Protein AF-A0A933X752-F1 (afdb_monomer)

Sequence (563 aa):
MILAALLALAQDATARSSDWITTGVDCELFAAGDLDGDGFDDVLTVNGARELCGAFTVRGWKASAWRKLLDAPEGVLGIAVLEADPRGPAAQVVVWTRSSMSVHAWKDGTLVATREFGAPDEHVFGAGAVQEGALVVATGPQSSARLAFGADELATSGRFSARRPQLHGDPPPYEGVDGTLWVPATALALDADGDGVDDALEVYTCERPHRHRALRLTLGAGRDDADHDGLDDVRERALRTDPHDRDTDDDGLLDGWEVDGLPRGFTLPDGKLDPRHQDVIVAISRYAELDESATRHELHEAQHLFDELATTNPDGKYGIRLHYLWLPEVPKERQGNWPEVGERELPPALRGVAHWMQVTPGGGGQSMQCGDQGGCGLHWAAFAHELGHQLGLSHTGDSAPAWCPLYPSLMNYAFNYSFGGRAAAIRFSDGRLRGVELREDALPESLAFPIGELRYLAAPPFRFTLQEADEHTTRIDWNHDGVFSETPVRADVNYGGSTSCGVRHDVELAATGPALGRIGETIVLARVDASRFSVRVQAYEGGERWSPAIALEPSGPVSEVVV

Mean predicted aligned error: 14.51 Å

Secondary structure (DSSP, 8-state):
--SSSSSSS-------EEEEEEE-TT--EEEEE-SSSSSSPEEEEE-TTSEEEEE-EETTTEEPPPEEEEEPPTT--EEEEE---TTSS-EEEEEE-SSEEEEEEEETTEEEEEEEEEPPTT-----EEEETTEEEEEEETTEEEEEEE-SS-EEEE---PPPPP---PPPPSS--GGG-----SEEEEE-SSSSSSPEEEEEEEE-SSSSEEEEEEEPPS-SS-SS-SSS-HHHHHHHT--TT-SSTTSSSS-HHHHHH--GGG---SS----TTS-EEEEEEEEBTTS-HHHHHHHHHHHHHHHHT---B-TTS-BS-EEEEEEPPPB-GGG---HHHHHHHHS-GGGTTTSEEEEEESSS-EEE-TTSSEEEEES-HHHHHHHHHHHTT--TTTTSSSTT-TT--STTSTTTTT-BTTBGGG-----STTTT---BTTSB-SEESS-HHHHGGGGSTTT--EEEEEETTEEEEESS-SS---SS-B---SSSS--SB--------SSS-PPEEEEETTEEEEEEE-TTSS-EEEEEEEETTEEPPPEEE--SS--S----

Solvent-accessible surface area (backbone atoms only — not comparable to full-atom values): 31371 Å² total; per-residue (Å²): 142,85,72,77,74,74,76,77,69,73,89,74,76,75,57,66,57,48,80,39,51,74,46,61,70,57,47,80,43,64,34,50,37,40,38,47,72,82,64,27,31,18,43,34,35,37,42,75,87,35,31,31,29,38,18,50,42,44,76,32,71,33,45,19,60,78,36,80,73,45,82,43,67,86,66,63,58,44,50,39,45,36,65,47,60,103,87,54,88,39,24,31,42,35,41,30,26,49,57,36,36,40,40,35,30,19,41,70,70,34,84,75,49,79,48,80,40,70,44,58,89,98,43,42,48,49,60,57,52,72,54,96,73,28,43,36,30,27,41,52,101,89,40,33,36,35,43,45,82,57,100,88,46,83,46,75,46,64,80,69,82,87,79,76,86,91,75,82,57,76,75,71,94,46,46,15,67,95,76,45,70,86,72,60,80,45,73,44,74,38,34,29,79,56,77,85,49,70,17,34,42,32,31,35,59,26,46,48,100,51,70,28,27,42,32,33,39,21,54,56,93,84,67,82,25,72,52,65,45,76,45,40,36,69,57,23,58,72,73,69,37,49,52,71,42,41,36,49,39,69,55,86,59,34,34,22,30,40,73,77,46,45,66,82,82,52,76,64,98,81,70,74,60,50,48,28,41,29,56,45,42,36,36,37,34,36,38,59,89,55,58,64,70,60,51,53,51,29,51,50,57,31,37,52,58,34,45,69,33,87,50,80,27,76,72,74,49,58,25,39,46,68,46,79,40,82,48,75,60,40,47,82,93,62,60,75,58,50,68,69,32,44,73,71,69,54,55,76,69,40,54,51,70,32,36,35,37,36,38,36,98,55,71,68,57,53,42,37,72,60,26,46,48,28,24,19,11,75,42,27,55,41,42,47,35,32,51,35,14,31,72,57,51,53,45,32,60,68,11,58,51,48,28,44,81,70,50,66,16,31,50,12,72,61,21,37,76,23,32,53,68,30,58,94,57,47,41,72,57,88,60,88,49,40,90,59,64,48,32,29,73,52,32,66,24,61,43,88,41,32,46,82,80,52,50,43,47,50,22,55,80,73,49,36,55,73,45,74,76,47,90,48,23,20,31,38,27,68,68,70,81,84,64,78,51,94,56,58,40,66,34,78,67,47,83,66,86,66,60,41,39,42,68,46,66,89,84,67,76,92,77,74,84,71,41,77,27,64,65,86,93,38,42,34,44,40,32,60,47,99,82,26,44,41,38,39,38,27,43,51,72,58,92,94,39,62,48,78,71,47,78,43,76,56,101,52,71,60,89,72,81,87,105

Structure (mmCIF, N/CA/C/O backbone):
data_AF-A0A933X752-F1
#
_entry.id   AF-A0A933X752-F1
#
loop_
_atom_site.group_PDB
_atom_site.id
_atom_site.type_symbol
_atom_site.label_atom_id
_atom_site.label_alt_id
_atom_site.label_comp_id
_atom_site.label_asym_id
_atom_site.label_entity_id
_atom_site.label_seq_id
_atom_site.pdbx_PDB_ins_code
_atom_site.Cartn_x
_atom_site.Cartn_y
_atom_site.Cartn_z
_atom_site.occupancy
_atom_site.B_iso_or_equiv
_atom_site.auth_seq_id
_atom_site.auth_comp_id
_atom_site.auth_asym_id
_atom_site.auth_atom_id
_atom_site.pdbx_PDB_model_num
ATOM 1 N N . MET A 1 1 ? -32.128 -15.202 -42.997 1.00 39.72 1 MET A N 1
ATOM 2 C CA . MET A 1 1 ? -30.744 -15.727 -43.074 1.00 39.72 1 MET A CA 1
ATOM 3 C C . MET A 1 1 ? -29.706 -14.610 -43.271 1.00 39.72 1 MET A C 1
ATOM 5 O O . MET A 1 1 ? -28.782 -14.786 -44.043 1.00 39.72 1 MET A O 1
ATOM 9 N N . ILE A 1 2 ? -29.829 -13.477 -42.565 1.00 29.50 2 ILE A N 1
ATOM 10 C CA . ILE A 1 2 ? -28.771 -12.451 -42.390 1.00 29.50 2 ILE A CA 1
ATOM 11 C C . ILE A 1 2 ? -28.949 -11.853 -40.976 1.00 29.50 2 ILE A C 1
ATOM 13 O O . ILE A 1 2 ? -29.014 -10.653 -40.775 1.00 29.50 2 ILE A O 1
ATOM 17 N N . LEU A 1 3 ? -29.195 -12.726 -39.994 1.00 27.09 3 LEU A N 1
ATOM 18 C CA . LEU A 1 3 ? -29.351 -12.346 -38.579 1.00 27.09 3 LEU A CA 1
ATOM 19 C C . LEU A 1 3 ? -28.594 -13.305 -37.643 1.00 27.09 3 LEU A C 1
ATOM 21 O O . LEU A 1 3 ? -28.495 -13.053 -36.457 1.00 27.09 3 LEU A O 1
ATOM 25 N N . ALA A 1 4 ? -28.021 -14.385 -38.189 1.00 26.05 4 ALA A N 1
ATOM 26 C CA . ALA A 1 4 ? -27.198 -15.348 -37.454 1.00 26.05 4 ALA A CA 1
ATOM 27 C C . ALA A 1 4 ? -25.696 -15.234 -37.791 1.00 26.05 4 ALA A C 1
ATOM 29 O O . ALA A 1 4 ? -24.893 -15.942 -37.208 1.00 26.05 4 ALA A O 1
ATOM 30 N N . ALA A 1 5 ? -25.313 -14.345 -38.720 1.00 25.33 5 ALA A N 1
ATOM 31 C CA . ALA A 1 5 ? -23.913 -14.090 -39.097 1.00 25.33 5 ALA A CA 1
ATOM 32 C C . ALA A 1 5 ? -23.373 -12.744 -38.569 1.00 25.33 5 ALA A C 1
ATOM 34 O O . ALA A 1 5 ? -22.196 -12.456 -38.725 1.00 25.33 5 ALA A O 1
ATOM 35 N N . LEU A 1 6 ? -24.227 -11.936 -37.928 1.00 25.91 6 LEU A N 1
ATOM 36 C CA . LEU A 1 6 ? -23.835 -10.749 -37.150 1.00 25.91 6 LEU A CA 1
ATOM 37 C C . LEU A 1 6 ? -23.674 -11.065 -35.652 1.00 25.91 6 LEU A C 1
ATOM 39 O O . LEU A 1 6 ? -23.337 -10.189 -34.875 1.00 25.91 6 LEU A O 1
ATOM 43 N N . LEU A 1 7 ? -23.893 -12.325 -35.266 1.00 27.98 7 LEU A N 1
ATOM 44 C CA . LEU A 1 7 ? -23.723 -12.853 -33.909 1.00 27.98 7 LEU A CA 1
ATOM 45 C C . LEU A 1 7 ? -22.351 -13.534 -33.715 1.00 27.98 7 LEU A C 1
ATOM 47 O O . LEU A 1 7 ? -22.194 -14.350 -32.816 1.00 27.98 7 LEU A O 1
ATOM 51 N N . ALA A 1 8 ? -21.374 -13.237 -34.581 1.00 26.09 8 ALA A N 1
ATOM 52 C CA . ALA A 1 8 ? -20.046 -13.858 -34.559 1.00 26.09 8 ALA A CA 1
ATOM 53 C C . ALA A 1 8 ? -18.889 -12.891 -34.890 1.00 26.09 8 ALA A C 1
ATOM 55 O O . ALA A 1 8 ? -17.813 -13.342 -35.267 1.00 26.09 8 ALA A O 1
ATOM 56 N N . LEU A 1 9 ? -19.089 -11.572 -34.786 1.00 26.52 9 LEU A N 1
ATOM 57 C CA . LEU A 1 9 ? -18.021 -10.583 -34.971 1.00 26.52 9 LEU A CA 1
ATOM 58 C C . LEU A 1 9 ? -18.071 -9.570 -33.814 1.00 26.52 9 LEU A C 1
ATOM 60 O O . LEU A 1 9 ? -18.975 -8.739 -33.800 1.00 26.52 9 LEU A O 1
ATOM 64 N N . ALA A 1 10 ? -17.094 -9.714 -32.901 1.00 29.42 10 ALA A N 1
ATOM 65 C CA . ALA A 1 10 ? -16.797 -8.967 -31.663 1.00 29.42 10 ALA A CA 1
ATOM 66 C C . ALA A 1 10 ? -17.874 -9.093 -30.554 1.00 29.42 10 ALA A C 1
ATOM 68 O O . ALA A 1 10 ? -18.962 -8.562 -30.705 1.00 29.42 10 ALA A O 1
ATOM 69 N N . GLN A 1 11 ? -17.740 -9.766 -29.401 1.00 30.06 11 GLN A N 1
ATOM 70 C CA . GLN A 1 11 ? -16.561 -10.167 -28.620 1.00 30.06 11 GLN A CA 1
ATOM 71 C C . GLN A 1 11 ? -15.437 -9.130 -28.669 1.00 30.06 11 GLN A C 1
ATOM 73 O O . GLN A 1 11 ? -14.293 -9.465 -28.941 1.00 30.06 11 GLN A O 1
ATOM 78 N N . ASP A 1 12 ? -15.788 -7.860 -28.457 1.00 31.52 12 ASP A N 1
ATOM 79 C CA . ASP A 1 12 ? -14.806 -6.895 -27.970 1.00 31.52 12 ASP A CA 1
ATOM 80 C C . ASP A 1 12 ? -14.570 -7.239 -26.498 1.00 31.52 12 ASP A C 1
ATOM 82 O O . ASP A 1 12 ? -15.373 -6.908 -25.626 1.00 31.52 12 ASP A O 1
ATOM 86 N N . ALA A 1 13 ? -13.499 -7.994 -26.255 1.00 38.41 13 ALA A N 1
ATOM 87 C CA . ALA A 1 13 ? -12.838 -8.039 -24.966 1.00 38.41 13 ALA A CA 1
ATOM 88 C C . ALA A 1 13 ? -12.403 -6.603 -24.645 1.00 38.41 13 ALA A C 1
ATOM 90 O O . ALA A 1 13 ? -11.452 -6.082 -25.227 1.00 38.41 13 ALA A O 1
ATOM 91 N N . THR A 1 14 ? -13.167 -5.910 -23.804 1.00 40.19 14 THR A N 1
ATOM 92 C CA . THR A 1 14 ? -12.744 -4.626 -23.249 1.00 40.19 14 THR A CA 1
ATOM 93 C C . THR A 1 14 ? -11.531 -4.904 -22.375 1.00 40.19 14 THR A C 1
ATOM 95 O O . THR A 1 14 ? -11.666 -5.582 -21.358 1.00 40.19 14 THR A O 1
ATOM 98 N N . ALA A 1 15 ? -10.359 -4.438 -22.804 1.00 42.56 15 ALA A N 1
ATOM 99 C CA . ALA A 1 15 ? -9.116 -4.578 -22.061 1.00 42.56 15 ALA A CA 1
ATOM 100 C C . ALA A 1 15 ? -9.310 -4.079 -20.618 1.00 42.56 15 ALA A C 1
ATOM 102 O O . ALA A 1 15 ? -9.688 -2.925 -20.399 1.00 42.56 15 ALA A O 1
ATOM 103 N N . ARG A 1 16 ? -9.124 -4.970 -19.638 1.00 48.25 16 ARG A N 1
ATOM 104 C CA . ARG A 1 16 ? -9.256 -4.641 -18.215 1.00 48.25 16 ARG A CA 1
ATOM 105 C C . ARG A 1 16 ? -7.979 -3.970 -17.725 1.00 48.25 16 ARG A C 1
ATOM 107 O O . ARG A 1 16 ? -6.885 -4.250 -18.214 1.00 48.25 16 ARG A O 1
ATOM 114 N N . SER A 1 17 ? -8.142 -3.043 -16.788 1.00 46.16 17 SER A N 1
ATOM 115 C CA . SER A 1 17 ? -7.067 -2.177 -16.311 1.00 46.16 17 SER A CA 1
ATOM 116 C C . SER A 1 17 ? -6.912 -2.245 -14.797 1.00 46.16 17 SER A C 1
ATOM 118 O O . SER A 1 17 ? -7.918 -2.249 -14.089 1.00 46.16 17 SER A O 1
ATOM 120 N N . SER A 1 18 ? -5.673 -2.281 -14.306 1.00 50.56 18 SER A N 1
ATOM 121 C CA . SER A 1 18 ? -5.358 -2.274 -12.873 1.00 50.56 18 SER A CA 1
ATOM 122 C C . SER A 1 18 ? -4.665 -0.985 -12.463 1.00 50.56 18 SER A C 1
ATOM 124 O O . SER A 1 18 ? -3.914 -0.380 -13.236 1.00 50.56 18 SER A O 1
ATOM 126 N N . ASP A 1 19 ? -4.902 -0.567 -11.225 1.00 47.94 19 ASP A N 1
ATOM 127 C CA . ASP A 1 19 ? -4.154 0.535 -10.639 1.00 47.94 19 ASP A CA 1
ATOM 128 C C . ASP A 1 19 ? -2.772 0.022 -10.224 1.00 47.94 19 ASP A C 1
ATOM 130 O O . ASP A 1 19 ? -2.638 -0.966 -9.510 1.00 47.94 19 ASP A O 1
ATOM 134 N N . TRP A 1 20 ? -1.733 0.679 -10.722 1.00 43.31 20 TRP A N 1
ATOM 135 C CA . TRP A 1 20 ? -0.353 0.206 -10.662 1.00 43.31 20 TRP A CA 1
ATOM 136 C C . TRP A 1 20 ? 0.437 0.772 -9.492 1.00 43.31 20 TRP A C 1
ATOM 138 O O . TRP A 1 20 ? 1.201 0.057 -8.848 1.00 43.31 20 TRP A O 1
ATOM 148 N N . ILE A 1 21 ? 0.314 2.082 -9.266 1.00 51.56 21 ILE A N 1
ATOM 149 C CA . ILE A 1 21 ? 1.054 2.831 -8.246 1.00 51.56 21 ILE A CA 1
ATOM 150 C C . ILE A 1 21 ? 0.485 4.254 -8.135 1.00 51.56 21 ILE A C 1
ATOM 152 O O . ILE A 1 21 ? -0.117 4.775 -9.079 1.00 51.56 21 ILE A O 1
ATOM 156 N N . THR A 1 22 ? 0.710 4.924 -7.002 1.00 52.47 22 THR A N 1
ATOM 157 C CA . THR A 1 22 ? 0.414 6.356 -6.844 1.00 52.47 22 THR A CA 1
ATOM 158 C C . THR A 1 22 ? 1.689 7.192 -6.718 1.00 52.47 22 THR A C 1
ATOM 160 O O . THR A 1 22 ? 2.733 6.707 -6.278 1.00 52.47 22 THR A O 1
ATOM 163 N N . THR A 1 23 ? 1.641 8.458 -7.140 1.00 58.38 23 THR A N 1
ATOM 164 C CA . THR A 1 23 ? 2.764 9.406 -7.014 1.00 58.38 23 THR A CA 1
ATOM 165 C C . THR A 1 23 ? 2.303 10.751 -6.464 1.00 58.38 23 THR A C 1
ATOM 167 O O . THR A 1 23 ? 1.113 11.083 -6.465 1.00 58.38 23 THR A O 1
ATOM 170 N N . GLY A 1 24 ? 3.270 11.573 -6.048 1.00 56.69 24 GLY A N 1
ATOM 171 C CA . GLY A 1 24 ? 3.023 12.964 -5.679 1.00 56.69 24 GLY A CA 1
ATOM 172 C C . GLY A 1 24 ? 2.425 13.781 -6.830 1.00 56.69 24 GLY A C 1
ATOM 173 O O . GLY A 1 24 ? 2.658 13.508 -8.008 1.00 56.69 24 GLY A O 1
ATOM 174 N N . VAL A 1 25 ? 1.644 14.806 -6.482 1.00 65.38 25 VAL A N 1
ATOM 175 C CA . VAL A 1 25 ? 0.963 15.716 -7.433 1.00 65.38 25 VAL A CA 1
ATOM 176 C C . VAL A 1 25 ? 1.911 16.548 -8.291 1.00 65.38 25 VAL A C 1
ATOM 178 O O . VAL A 1 25 ? 1.499 17.117 -9.298 1.00 65.38 25 VAL A O 1
ATOM 181 N N . ASP A 1 26 ? 3.152 16.654 -7.844 1.00 71.88 26 ASP A N 1
ATOM 182 C CA . ASP A 1 26 ? 4.277 17.353 -8.448 1.00 71.88 26 ASP A CA 1
ATOM 183 C C . ASP A 1 26 ? 4.999 16.519 -9.517 1.00 71.88 26 ASP A C 1
ATOM 185 O O . ASP A 1 26 ? 5.883 17.034 -10.197 1.00 71.88 26 ASP A O 1
ATOM 189 N N . CYS A 1 27 ? 4.612 15.253 -9.690 1.00 73.81 27 CYS A N 1
ATOM 190 C CA . CYS A 1 27 ? 5.091 14.391 -10.762 1.00 73.81 27 CYS A CA 1
ATOM 191 C C . CYS A 1 27 ? 4.229 14.608 -12.019 1.00 73.81 27 CYS A C 1
ATOM 193 O O . CYS A 1 27 ? 3.027 14.314 -12.041 1.00 73.81 27 CYS A O 1
ATOM 195 N N . GLU A 1 28 ? 4.837 15.166 -13.068 1.00 73.88 28 GLU A N 1
ATOM 196 C CA . GLU A 1 28 ? 4.152 15.515 -14.329 1.00 73.88 28 GLU A CA 1
ATOM 197 C C . GLU A 1 28 ? 4.782 14.869 -15.569 1.00 73.88 28 GLU A C 1
ATOM 199 O O . GLU A 1 28 ? 4.158 14.822 -16.629 1.00 73.88 28 GLU A O 1
ATOM 204 N N . LEU A 1 29 ? 6.011 14.367 -15.448 1.00 82.38 29 LEU A N 1
ATOM 205 C CA . LEU A 1 29 ? 6.757 13.745 -16.537 1.00 82.38 29 LEU A CA 1
ATOM 206 C C . LEU A 1 29 ? 6.873 12.250 -16.267 1.00 82.38 29 LEU A C 1
ATOM 208 O O . LEU A 1 29 ? 7.272 11.873 -15.170 1.00 82.38 29 LEU A O 1
ATOM 212 N N . PHE A 1 30 ? 6.553 11.419 -17.257 1.00 80.38 30 PHE A N 1
ATOM 213 C CA . PHE A 1 30 ? 6.594 9.962 -17.140 1.00 80.38 30 PHE A CA 1
ATOM 214 C C . PHE A 1 30 ? 7.257 9.341 -18.370 1.00 80.38 30 PHE A C 1
ATOM 216 O O . PHE A 1 30 ? 7.098 9.847 -19.483 1.00 80.38 30 PHE A O 1
ATOM 223 N N . ALA A 1 31 ? 8.002 8.262 -18.160 1.00 81.44 31 ALA A N 1
ATOM 224 C CA . ALA A 1 31 ? 8.546 7.396 -19.201 1.00 81.44 31 ALA A CA 1
ATOM 225 C C . ALA A 1 31 ? 8.549 5.950 -18.698 1.00 81.44 31 ALA A C 1
ATOM 227 O O . ALA A 1 31 ? 8.492 5.737 -17.488 1.00 81.44 31 ALA A O 1
ATOM 228 N N . ALA A 1 32 ? 8.640 4.995 -19.619 1.00 79.88 32 ALA A N 1
ATOM 229 C CA . ALA A 1 32 ? 8.835 3.593 -19.286 1.00 79.88 32 ALA A CA 1
ATOM 230 C C . ALA A 1 32 ? 9.916 2.952 -20.167 1.00 79.88 32 ALA A C 1
ATOM 232 O O . ALA A 1 32 ? 10.193 3.480 -21.250 1.00 79.88 32 ALA A O 1
ATOM 233 N N . GLY A 1 33 ? 10.561 1.905 -19.654 1.00 76.50 33 GLY A N 1
ATOM 234 C CA . GLY A 1 33 ? 11.572 1.098 -20.347 1.00 76.50 33 GLY A CA 1
ATOM 235 C C . GLY A 1 33 ? 12.295 0.135 -19.397 1.00 76.50 33 GLY A C 1
ATOM 236 O O . GLY A 1 33 ? 12.412 0.450 -18.215 1.00 76.50 33 GLY A O 1
ATOM 237 N N . ASP A 1 34 ? 12.816 -0.986 -19.890 1.00 77.50 34 ASP A N 1
ATOM 238 C CA . ASP A 1 34 ? 13.487 -2.021 -19.078 1.00 77.50 34 ASP A CA 1
ATOM 239 C C . ASP A 1 34 ? 14.883 -1.578 -18.564 1.00 77.50 34 ASP A C 1
ATOM 241 O O . ASP A 1 34 ? 15.894 -1.658 -19.273 1.00 77.50 34 ASP A O 1
ATOM 245 N N . LEU A 1 35 ? 14.981 -1.060 -17.329 1.00 81.19 35 LEU A N 1
ATOM 246 C CA . LEU A 1 35 ? 16.252 -0.590 -16.751 1.00 81.19 35 LEU A CA 1
ATOM 247 C C . LEU A 1 35 ? 17.061 -1.714 -16.097 1.00 81.19 35 LEU A C 1
ATOM 249 O O . LEU A 1 35 ? 18.282 -1.554 -15.914 1.00 81.19 35 LEU A O 1
ATOM 253 N N . ASP A 1 36 ? 16.412 -2.798 -15.678 1.00 75.38 36 ASP A N 1
ATOM 254 C CA . ASP A 1 36 ? 17.052 -3.909 -14.978 1.00 75.38 36 ASP A CA 1
ATOM 255 C C . ASP A 1 36 ? 17.281 -5.174 -15.810 1.00 75.38 36 ASP A C 1
ATOM 257 O O . ASP A 1 36 ? 17.986 -6.080 -15.356 1.00 75.38 36 ASP A O 1
ATOM 261 N N . GLY A 1 37 ? 16.895 -5.141 -17.081 1.00 71.56 37 GLY A N 1
ATOM 262 C CA . GLY A 1 37 ? 17.143 -6.188 -18.060 1.00 71.56 37 GLY A CA 1
ATOM 263 C C . GLY A 1 37 ? 16.314 -7.442 -17.808 1.00 71.56 37 GLY A C 1
ATOM 264 O O . GLY A 1 37 ? 16.726 -8.522 -18.252 1.00 71.56 37 GLY A O 1
ATOM 265 N N . ASP A 1 38 ? 15.226 -7.344 -17.041 1.00 66.31 38 ASP A N 1
ATOM 266 C CA . ASP A 1 38 ? 14.370 -8.480 -16.715 1.00 66.31 38 ASP A CA 1
ATOM 267 C C . ASP A 1 38 ? 13.301 -8.765 -17.783 1.00 66.31 38 ASP A C 1
ATOM 269 O O . ASP A 1 38 ? 12.630 -9.801 -17.706 1.00 66.31 38 ASP A O 1
ATOM 273 N N . GLY A 1 39 ? 13.264 -7.938 -18.835 1.00 68.00 39 GLY A N 1
ATOM 274 C CA . GLY A 1 39 ? 12.373 -8.053 -19.981 1.00 68.00 39 GLY A CA 1
ATOM 275 C C . GLY A 1 39 ? 11.047 -7.320 -19.812 1.00 68.00 39 GLY A C 1
ATOM 276 O O . GLY A 1 39 ? 10.172 -7.530 -20.647 1.00 68.00 39 GLY A O 1
ATOM 277 N N . PHE A 1 40 ? 10.896 -6.507 -18.763 1.00 70.56 40 PHE A N 1
ATOM 278 C CA . PHE A 1 40 ? 9.680 -5.759 -18.469 1.00 70.56 40 PHE A CA 1
ATOM 279 C C . PHE A 1 40 ? 9.989 -4.273 -18.290 1.00 70.56 40 PHE A C 1
ATOM 281 O O . PHE A 1 40 ? 10.977 -3.888 -17.668 1.00 70.56 40 PHE A O 1
ATOM 288 N N . ASP A 1 41 ? 9.127 -3.412 -18.825 1.00 70.94 41 ASP A N 1
ATOM 289 C CA . ASP A 1 41 ? 9.346 -1.971 -18.738 1.00 70.94 41 ASP A CA 1
ATOM 290 C C . ASP A 1 41 ? 9.211 -1.457 -17.295 1.00 70.94 41 ASP A C 1
ATOM 292 O O . ASP A 1 41 ? 8.207 -1.704 -16.633 1.00 70.94 41 ASP A O 1
ATOM 296 N N . ASP A 1 42 ? 10.178 -0.672 -16.813 1.00 75.88 42 ASP A N 1
ATOM 297 C CA . ASP A 1 42 ? 10.120 0.041 -15.531 1.00 75.88 42 ASP A CA 1
ATOM 298 C C . ASP A 1 42 ? 9.497 1.429 -15.692 1.00 75.88 42 ASP A C 1
ATOM 300 O O . ASP A 1 42 ? 9.634 2.049 -16.744 1.00 75.88 42 ASP A O 1
ATOM 304 N N . VAL A 1 43 ? 8.884 1.994 -14.644 1.00 77.12 43 VAL A N 1
ATOM 305 C CA . VAL A 1 43 ? 8.266 3.332 -14.715 1.00 77.12 43 VAL A CA 1
ATOM 306 C C . VAL A 1 43 ? 9.172 4.397 -14.106 1.00 77.12 43 VAL A C 1
ATOM 308 O O . VAL A 1 43 ? 9.660 4.269 -12.984 1.00 77.12 43 VAL A O 1
ATOM 311 N N . LEU A 1 44 ? 9.353 5.511 -14.814 1.00 83.94 44 LEU A N 1
ATOM 312 C CA . LEU A 1 44 ? 10.151 6.650 -14.373 1.00 83.94 44 LEU A CA 1
ATOM 313 C C . LEU A 1 44 ? 9.316 7.918 -14.275 1.00 83.94 44 LEU A C 1
ATOM 315 O O . LEU A 1 44 ? 8.419 8.159 -15.082 1.00 83.94 44 LEU A O 1
ATOM 319 N N . THR A 1 45 ? 9.676 8.781 -13.328 1.00 85.25 45 THR A N 1
ATOM 320 C CA . THR A 1 45 ? 9.115 10.128 -13.208 1.00 85.25 45 THR A CA 1
ATOM 321 C C . THR A 1 45 ? 10.141 11.146 -12.716 1.00 85.25 45 THR A C 1
ATOM 323 O O . THR A 1 45 ? 11.221 10.785 -12.251 1.00 85.25 45 THR A O 1
ATOM 326 N N . VAL A 1 46 ? 9.812 12.434 -12.814 1.00 81.38 46 VAL A N 1
ATOM 327 C CA . VAL A 1 46 ? 10.560 13.518 -12.163 1.00 81.38 46 VAL A CA 1
ATOM 328 C C . VAL A 1 46 ? 9.642 14.228 -11.177 1.00 81.38 46 VAL A C 1
ATOM 330 O O . VAL A 1 46 ? 8.591 14.732 -11.575 1.00 81.38 46 VAL A O 1
ATOM 333 N N . ASN A 1 47 ? 10.049 14.281 -9.907 1.00 77.75 47 ASN A N 1
ATOM 334 C CA . ASN A 1 47 ? 9.288 14.938 -8.841 1.00 77.75 47 ASN A CA 1
ATOM 335 C C . ASN A 1 47 ? 9.626 16.441 -8.711 1.00 77.75 47 ASN A C 1
ATOM 337 O O . ASN A 1 47 ? 10.584 16.958 -9.297 1.00 77.75 47 ASN A O 1
ATOM 341 N N . GLY A 1 48 ? 8.873 17.156 -7.876 1.00 77.31 48 GLY A N 1
ATOM 342 C CA . GLY A 1 48 ? 9.055 18.582 -7.593 1.00 77.31 48 G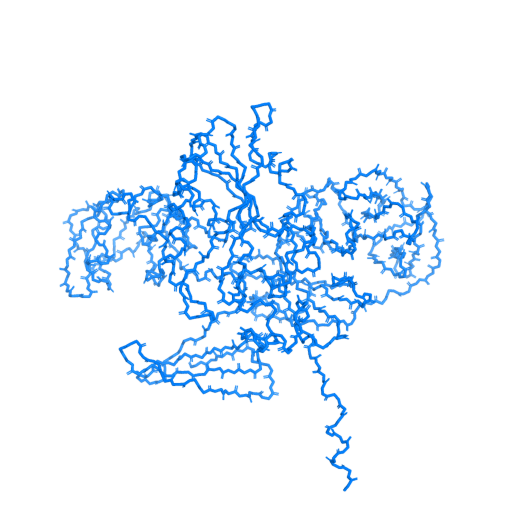LY A CA 1
ATOM 343 C C . GLY A 1 48 ? 10.323 18.912 -6.801 1.00 77.31 48 GLY A C 1
ATOM 344 O O . GLY A 1 48 ? 10.762 20.064 -6.801 1.00 77.31 48 GLY A O 1
ATOM 345 N N . ALA A 1 49 ? 10.962 17.915 -6.180 1.00 78.50 49 ALA A N 1
ATOM 346 C CA . ALA A 1 49 ? 12.287 18.051 -5.573 1.00 78.50 49 ALA A CA 1
ATOM 347 C C . ALA A 1 49 ? 13.427 18.050 -6.612 1.00 78.50 49 ALA A C 1
ATOM 349 O O . ALA A 1 49 ? 14.579 18.309 -6.253 1.00 78.50 49 ALA A O 1
ATOM 350 N N . ARG A 1 50 ? 13.099 17.871 -7.902 1.00 86.19 50 ARG A N 1
ATOM 351 C CA . ARG A 1 50 ? 14.036 17.709 -9.024 1.00 86.19 50 ARG A CA 1
ATOM 352 C C . ARG A 1 50 ? 14.845 16.429 -8.882 1.00 86.19 50 ARG A C 1
ATOM 354 O O . ARG A 1 50 ? 16.066 16.431 -8.998 1.00 86.19 50 ARG A O 1
ATOM 361 N N . GLU A 1 51 ? 14.153 15.334 -8.631 1.00 88.56 51 GLU A N 1
ATOM 362 C CA . GLU A 1 51 ? 14.739 14.005 -8.566 1.00 88.56 51 GLU A CA 1
ATOM 363 C C . GLU A 1 51 ? 14.140 13.165 -9.687 1.00 88.56 51 GLU A C 1
ATOM 365 O O . GLU A 1 51 ? 12.923 13.140 -9.868 1.00 88.56 51 GLU A O 1
ATOM 370 N N . LEU A 1 52 ? 15.004 12.503 -10.457 1.00 90.25 52 LEU A N 1
ATOM 371 C CA . LEU A 1 52 ? 14.604 11.418 -11.338 1.00 90.25 52 LEU A CA 1
ATOM 372 C C . LEU A 1 52 ? 14.346 10.203 -10.452 1.00 90.25 52 LEU A C 1
ATOM 374 O O . LEU A 1 52 ? 15.270 9.699 -9.808 1.00 90.25 52 LEU A O 1
ATOM 378 N N . CYS A 1 53 ? 13.105 9.743 -10.434 1.00 83.06 53 CYS A N 1
ATOM 379 C CA . CYS A 1 53 ? 12.661 8.601 -9.655 1.00 83.06 53 CYS A CA 1
ATOM 380 C C . CYS A 1 53 ? 12.284 7.444 -10.580 1.00 83.06 53 CYS A C 1
ATOM 382 O O . CYS A 1 53 ? 11.807 7.665 -11.692 1.00 83.06 53 CYS A O 1
ATOM 384 N N . GLY A 1 54 ? 12.487 6.219 -10.105 1.00 78.94 54 GLY A N 1
ATOM 385 C CA . GLY A 1 54 ? 12.084 4.996 -10.790 1.00 78.94 54 GLY A CA 1
ATOM 386 C C . GLY A 1 54 ? 11.312 4.081 -9.852 1.00 78.94 54 GLY A C 1
ATOM 387 O O . GLY A 1 54 ? 11.629 4.013 -8.662 1.00 78.94 54 GLY A O 1
ATOM 388 N N . ALA A 1 55 ? 10.319 3.396 -10.395 1.00 72.69 55 ALA A N 1
ATOM 389 C CA . ALA A 1 55 ? 9.589 2.311 -9.768 1.00 72.69 55 ALA A CA 1
ATOM 390 C C . ALA A 1 55 ? 9.773 1.083 -10.668 1.00 72.69 55 ALA A C 1
ATOM 392 O O . ALA A 1 55 ? 9.327 1.092 -11.816 1.00 72.69 55 ALA A O 1
ATOM 393 N N . PHE A 1 56 ? 10.501 0.083 -10.168 1.00 71.56 56 PHE A N 1
ATOM 394 C CA . PHE A 1 56 ? 10.857 -1.094 -10.959 1.00 71.56 56 PHE A CA 1
ATOM 395 C C . PHE A 1 56 ? 9.642 -1.998 -11.045 1.00 71.56 56 PHE A C 1
ATOM 397 O O . PHE A 1 56 ? 9.045 -2.288 -10.002 1.00 71.56 56 PHE A O 1
ATOM 404 N N . THR A 1 57 ? 9.239 -2.409 -12.242 1.00 65.00 57 THR A N 1
ATOM 405 C CA . THR A 1 57 ? 8.090 -3.309 -12.345 1.00 65.00 57 THR A CA 1
ATOM 406 C C . THR A 1 57 ? 8.463 -4.679 -11.821 1.00 65.00 57 THR A C 1
ATOM 408 O O . THR A 1 57 ? 9.627 -5.017 -11.659 1.00 65.00 57 THR A O 1
ATOM 411 N N . VAL A 1 58 ? 7.467 -5.462 -11.445 1.00 59.59 58 VAL A N 1
ATOM 412 C CA . VAL A 1 58 ? 7.616 -6.851 -11.041 1.00 59.59 58 VAL A CA 1
ATOM 413 C C . VAL A 1 58 ? 6.890 -7.670 -12.088 1.00 59.59 58 VAL A C 1
ATOM 415 O O . VAL A 1 58 ? 5.666 -7.795 -12.034 1.00 59.59 58 VAL A O 1
ATOM 418 N N . ARG A 1 59 ? 7.648 -8.177 -13.067 1.00 54.62 59 ARG A N 1
ATOM 419 C CA . ARG A 1 59 ? 7.118 -8.895 -14.236 1.00 54.62 59 ARG A CA 1
ATOM 420 C C . ARG A 1 59 ? 6.016 -8.156 -15.004 1.00 54.62 59 ARG A C 1
ATOM 422 O O . ARG A 1 59 ? 5.204 -8.826 -15.625 1.00 54.62 59 ARG A O 1
ATOM 429 N N . GLY A 1 60 ? 5.950 -6.825 -14.919 1.00 51.41 60 GLY A N 1
ATOM 430 C CA . GLY A 1 60 ? 4.904 -6.089 -15.627 1.00 51.41 60 GLY A CA 1
ATOM 431 C C . GLY A 1 60 ? 3.563 -5.913 -14.949 1.00 51.41 60 GLY A C 1
ATOM 432 O O . GLY A 1 60 ? 2.586 -5.662 -15.639 1.00 51.41 60 GLY A O 1
ATOM 433 N N . TRP A 1 61 ? 3.464 -6.100 -13.634 1.00 51.97 61 TRP A N 1
ATOM 434 C CA . TRP A 1 61 ? 2.140 -6.133 -12.986 1.00 51.97 61 TRP A CA 1
ATOM 435 C C . TRP A 1 61 ? 1.999 -5.202 -11.795 1.00 51.97 61 TRP A C 1
ATOM 437 O O . TRP A 1 61 ? 0.925 -4.653 -11.559 1.00 51.97 61 TRP A O 1
ATOM 447 N N . LYS A 1 62 ? 3.097 -4.993 -11.067 1.00 48.81 62 LYS A N 1
ATOM 448 C CA . LYS A 1 62 ? 3.167 -4.148 -9.876 1.00 48.81 62 LYS A CA 1
ATOM 449 C C . LYS A 1 62 ? 4.488 -3.405 -9.879 1.00 48.81 62 LYS A C 1
ATOM 451 O O . LYS A 1 62 ? 5.520 -4.006 -10.164 1.00 48.81 62 LYS A O 1
ATOM 456 N N . ALA A 1 63 ? 4.477 -2.114 -9.576 1.00 54.00 63 ALA A N 1
ATOM 457 C CA . ALA A 1 63 ? 5.710 -1.349 -9.457 1.00 54.00 63 ALA A CA 1
ATOM 458 C C . ALA A 1 63 ? 6.208 -1.370 -8.003 1.00 54.00 63 ALA A C 1
ATOM 460 O O . ALA A 1 63 ? 5.422 -1.262 -7.061 1.00 54.00 63 ALA A O 1
ATOM 461 N N . SER A 1 64 ? 7.521 -1.506 -7.808 1.00 57.16 64 SER A N 1
ATOM 462 C CA . SER A 1 64 ? 8.154 -1.327 -6.501 1.00 57.16 64 SER A CA 1
ATOM 463 C C . SER A 1 64 ? 7.908 0.087 -5.975 1.00 57.16 64 SER A C 1
ATOM 465 O O . SER A 1 64 ? 7.574 0.997 -6.736 1.00 57.16 64 SER A O 1
ATOM 467 N N . ALA A 1 65 ? 8.183 0.325 -4.692 1.00 57.03 65 ALA A N 1
ATOM 468 C CA . ALA A 1 65 ? 8.187 1.691 -4.180 1.00 57.03 65 ALA A CA 1
ATOM 469 C C . ALA A 1 65 ? 9.101 2.607 -5.023 1.00 57.03 65 ALA A C 1
ATOM 471 O O . ALA A 1 65 ? 10.159 2.188 -5.512 1.00 57.03 65 ALA A O 1
ATOM 472 N N . TRP A 1 66 ? 8.688 3.870 -5.181 1.00 65.62 66 TRP A N 1
ATOM 473 C CA . TRP A 1 66 ? 9.486 4.878 -5.873 1.00 65.62 66 TRP A CA 1
ATOM 474 C C . TRP A 1 66 ? 10.820 5.076 -5.169 1.00 65.62 66 TRP A C 1
ATOM 476 O O . TRP A 1 66 ? 10.868 5.395 -3.979 1.00 65.62 66 TRP A O 1
ATOM 486 N N . ARG A 1 67 ? 11.908 4.987 -5.931 1.00 71.56 67 ARG A N 1
ATOM 487 C CA . ARG A 1 67 ? 13.245 5.325 -5.451 1.00 71.56 67 ARG A CA 1
ATOM 488 C C . ARG A 1 67 ? 13.834 6.470 -6.250 1.00 71.56 67 ARG A C 1
ATOM 490 O O . ARG A 1 67 ? 13.672 6.547 -7.468 1.00 71.56 67 ARG A O 1
ATOM 497 N N . LYS A 1 68 ? 14.592 7.324 -5.570 1.00 81.69 68 LYS A N 1
ATOM 498 C CA . LYS A 1 68 ? 15.456 8.293 -6.238 1.00 81.69 68 LYS A CA 1
ATOM 499 C C . LYS A 1 68 ? 16.546 7.549 -7.006 1.00 81.69 68 LYS A C 1
ATOM 501 O O . LYS A 1 68 ? 17.314 6.793 -6.418 1.00 81.69 68 LYS A O 1
ATOM 506 N N . LEU A 1 69 ? 16.636 7.809 -8.304 1.00 85.88 69 LEU A N 1
ATOM 507 C CA . LEU A 1 69 ? 17.716 7.337 -9.163 1.00 85.88 69 LEU A CA 1
ATOM 508 C C . LEU A 1 69 ? 18.832 8.379 -9.234 1.00 85.88 69 LEU A C 1
ATOM 510 O O . LEU A 1 69 ? 19.993 8.060 -8.989 1.00 85.88 69 LEU A O 1
ATOM 514 N N . LEU A 1 70 ? 18.482 9.624 -9.578 1.00 90.88 70 LEU A N 1
ATOM 515 C CA . LEU A 1 70 ? 19.424 10.721 -9.824 1.00 90.88 70 LEU A CA 1
ATOM 516 C C . LEU A 1 70 ? 18.805 12.080 -9.484 1.00 90.88 70 LEU A C 1
ATOM 518 O O . LEU A 1 70 ? 17.588 12.216 -9.385 1.00 90.88 70 LEU A O 1
ATOM 522 N N . ASP A 1 71 ? 19.642 13.106 -9.345 1.00 92.81 71 ASP A N 1
ATOM 523 C CA . ASP A 1 71 ? 19.169 14.490 -9.389 1.00 92.81 71 ASP A CA 1
ATOM 524 C C . ASP A 1 71 ? 18.835 14.872 -10.839 1.00 92.81 71 ASP A C 1
ATOM 526 O O . ASP A 1 71 ? 19.599 14.591 -11.764 1.00 92.81 71 ASP A O 1
ATOM 530 N N . ALA A 1 72 ? 17.700 15.534 -11.032 1.00 89.94 72 ALA A N 1
ATOM 531 C CA . ALA A 1 72 ? 17.261 16.062 -12.312 1.00 89.94 72 ALA A CA 1
ATOM 532 C C . ALA A 1 72 ? 17.646 17.551 -12.449 1.00 89.94 72 ALA A C 1
ATOM 534 O O . ALA A 1 72 ? 17.635 18.302 -11.465 1.00 89.94 72 ALA A O 1
ATOM 535 N N . PRO A 1 73 ? 17.984 18.022 -13.663 1.00 89.69 73 PRO A N 1
ATOM 536 C CA . PRO A 1 73 ? 18.317 19.424 -13.884 1.00 89.69 73 PRO A CA 1
ATOM 537 C C . PRO A 1 73 ? 17.094 20.334 -13.696 1.00 89.69 73 PRO A C 1
ATOM 539 O O . PRO A 1 73 ? 15.947 19.920 -13.814 1.00 89.69 73 PRO A O 1
ATOM 542 N N . GLU A 1 74 ? 17.321 21.619 -13.426 1.00 88.81 74 GLU A N 1
ATOM 543 C CA . GLU A 1 74 ? 16.223 22.585 -13.353 1.00 88.81 74 GLU A CA 1
ATOM 544 C C . GLU A 1 74 ? 15.599 22.819 -14.738 1.00 88.81 74 GLU A C 1
ATOM 546 O O . GLU A 1 74 ? 16.304 22.975 -15.736 1.00 88.81 74 GLU A O 1
ATOM 551 N N . GLY A 1 75 ? 14.266 22.872 -14.798 1.00 87.88 75 GLY A N 1
ATOM 552 C CA . GLY A 1 75 ? 13.544 23.128 -16.045 1.00 87.88 75 GLY A CA 1
ATOM 553 C C . GLY A 1 75 ? 13.516 21.936 -17.004 1.00 87.88 75 GLY A C 1
ATOM 554 O O . GLY A 1 75 ? 13.556 22.146 -18.222 1.00 87.88 75 GLY A O 1
ATOM 555 N N . VAL A 1 76 ? 13.460 20.706 -16.471 1.00 89.31 76 VAL A N 1
ATOM 556 C CA . VAL A 1 76 ? 13.194 19.496 -17.266 1.00 89.31 76 VAL A CA 1
ATOM 557 C C . VAL A 1 76 ? 11.930 19.697 -18.098 1.00 89.31 76 VAL A C 1
ATOM 559 O O . VAL A 1 76 ? 10.900 20.142 -17.596 1.00 89.31 76 VAL A O 1
ATOM 562 N N . LEU A 1 77 ? 12.027 19.383 -19.386 1.00 87.62 77 LEU A N 1
ATOM 563 C CA . LEU A 1 77 ? 10.918 19.431 -20.336 1.00 87.62 77 LEU A CA 1
ATOM 564 C C . LEU A 1 77 ? 10.379 18.050 -20.692 1.00 87.62 77 LEU A C 1
ATOM 566 O O . LEU A 1 77 ? 9.248 17.951 -21.162 1.00 87.62 77 LEU A O 1
ATOM 570 N N . GLY A 1 78 ? 11.187 17.008 -20.520 1.00 87.06 78 GLY A N 1
ATOM 571 C CA . GLY A 1 78 ? 10.757 15.641 -20.741 1.00 87.06 78 GLY A CA 1
ATOM 572 C C . GLY A 1 78 ? 11.804 14.616 -20.339 1.00 87.06 78 GLY A C 1
ATOM 573 O O . GLY A 1 78 ? 12.972 14.939 -20.092 1.00 87.06 78 GLY A O 1
ATOM 574 N N . ILE A 1 79 ? 11.321 13.381 -20.266 1.00 90.81 79 ILE A N 1
ATOM 575 C CA . ILE A 1 79 ? 12.092 12.174 -20.011 1.00 90.81 79 ILE A CA 1
ATOM 576 C C . ILE A 1 79 ? 11.704 11.104 -21.033 1.00 90.81 79 ILE A C 1
ATOM 578 O O . ILE A 1 79 ? 10.601 11.133 -21.579 1.00 90.81 79 ILE A O 1
ATOM 582 N N . ALA A 1 80 ? 12.626 10.198 -21.331 1.00 87.69 80 ALA A N 1
ATOM 583 C CA . ALA A 1 80 ? 12.417 9.078 -22.241 1.00 87.69 80 ALA A CA 1
ATOM 584 C C . ALA A 1 80 ? 13.358 7.930 -21.879 1.00 87.69 80 ALA A C 1
ATOM 586 O O . ALA A 1 80 ? 14.461 8.184 -21.397 1.00 87.69 80 ALA A O 1
ATOM 587 N N . VAL A 1 81 ? 12.966 6.694 -22.176 1.00 85.50 81 VAL A N 1
ATOM 588 C CA . VAL A 1 81 ? 13.882 5.549 -22.172 1.00 85.50 81 VAL A CA 1
ATOM 589 C C . VAL A 1 81 ? 14.092 5.094 -23.609 1.00 85.50 81 VAL A C 1
ATOM 591 O O . VAL A 1 81 ? 13.160 5.054 -24.408 1.00 85.50 81 VAL A O 1
ATOM 594 N N . LEU A 1 82 ? 15.342 4.836 -23.970 1.00 82.69 82 LEU A N 1
ATOM 595 C CA . LEU A 1 82 ? 15.725 4.294 -25.264 1.00 82.69 82 LEU A CA 1
ATOM 596 C C . LEU A 1 82 ? 16.378 2.943 -25.038 1.00 82.69 82 LEU A C 1
ATOM 598 O O . LEU A 1 82 ? 17.471 2.858 -24.470 1.00 82.69 82 LEU A O 1
ATOM 602 N N . GLU A 1 83 ? 15.715 1.901 -25.510 1.00 71.25 83 GLU A N 1
ATOM 603 C CA . GLU A 1 83 ? 16.266 0.558 -25.496 1.00 71.25 83 GLU A CA 1
ATOM 604 C C . GLU A 1 83 ? 17.333 0.422 -26.581 1.00 71.25 83 GLU A C 1
ATOM 606 O O . GLU A 1 83 ? 17.170 0.865 -27.725 1.00 71.25 83 GLU A O 1
ATOM 611 N N . ALA A 1 84 ? 18.476 -0.153 -26.219 1.00 54.75 84 ALA A N 1
ATOM 612 C CA . ALA A 1 84 ? 19.471 -0.518 -27.212 1.00 54.75 84 ALA A CA 1
ATOM 613 C C . ALA A 1 84 ? 18.961 -1.736 -28.009 1.00 54.75 84 ALA A C 1
ATOM 615 O O . ALA A 1 84 ? 18.298 -2.592 -27.439 1.00 54.75 84 ALA A O 1
ATOM 616 N N . ASP A 1 85 ? 19.303 -1.828 -29.308 1.00 51.06 85 ASP A N 1
ATOM 617 C CA . ASP A 1 85 ? 19.180 -3.039 -30.158 1.00 51.06 85 ASP A CA 1
ATOM 618 C C . ASP A 1 85 ? 19.335 -4.321 -29.308 1.00 51.06 85 ASP A C 1
ATOM 620 O O . ASP A 1 85 ? 20.227 -4.313 -28.458 1.00 51.06 85 ASP A O 1
ATOM 624 N N . PRO A 1 86 ? 18.591 -5.426 -29.541 1.00 43.94 86 PRO A N 1
ATOM 625 C CA . PRO A 1 86 ? 18.677 -6.699 -28.790 1.00 43.94 86 PRO A CA 1
ATOM 626 C C . PRO A 1 86 ? 20.082 -7.348 -28.682 1.00 43.94 86 PRO A C 1
ATOM 628 O O . PRO A 1 86 ? 20.239 -8.476 -28.217 1.00 43.94 86 PRO A O 1
ATOM 631 N N . ARG A 1 87 ? 21.137 -6.661 -29.132 1.00 40.97 87 ARG A N 1
ATOM 632 C CA . ARG A 1 87 ? 22.561 -6.988 -28.990 1.00 40.97 87 ARG A CA 1
ATOM 633 C C . ARG A 1 87 ? 23.399 -5.904 -28.268 1.00 40.97 87 ARG A C 1
ATOM 635 O O . ARG A 1 87 ? 24.626 -6.024 -28.262 1.00 40.97 87 ARG A O 1
ATOM 642 N N . GLY A 1 88 ? 22.800 -4.851 -27.700 1.00 49.22 88 GLY A N 1
ATOM 643 C CA . GLY A 1 88 ? 23.457 -3.721 -27.013 1.00 49.22 88 GLY A CA 1
ATOM 644 C C . GLY A 1 88 ? 23.305 -3.740 -25.474 1.00 49.22 88 GLY A C 1
ATOM 645 O O . GLY A 1 88 ? 22.419 -4.418 -24.975 1.00 49.22 88 GLY A O 1
ATOM 646 N N . PRO A 1 89 ? 24.174 -3.056 -24.688 1.00 53.94 89 PRO A N 1
ATOM 647 C CA . PRO A 1 89 ? 24.435 -3.464 -23.300 1.00 53.94 89 PRO A CA 1
ATOM 648 C C . PRO A 1 89 ? 23.757 -2.647 -22.177 1.00 53.94 89 PRO A C 1
ATOM 650 O O . PRO A 1 89 ? 24.160 -2.831 -21.030 1.00 53.94 89 PRO A O 1
ATOM 653 N N . ALA A 1 90 ? 22.815 -1.738 -22.455 1.00 67.44 90 ALA A N 1
ATOM 654 C CA . ALA A 1 90 ? 22.172 -0.910 -21.421 1.00 67.44 90 ALA A CA 1
ATOM 655 C C . ALA A 1 90 ? 20.965 -0.119 -21.964 1.00 67.44 90 ALA A C 1
ATOM 657 O O . ALA A 1 90 ? 21.089 0.494 -23.031 1.00 67.44 90 ALA A O 1
ATOM 658 N N . ALA A 1 91 ? 19.863 -0.048 -21.209 1.00 82.75 91 ALA A N 1
ATOM 659 C CA . ALA A 1 91 ? 18.793 0.922 -21.445 1.00 82.75 91 ALA A CA 1
ATOM 660 C C . ALA A 1 91 ? 19.304 2.347 -21.199 1.00 82.75 91 ALA A C 1
ATOM 662 O O . ALA A 1 91 ? 20.158 2.583 -20.340 1.00 82.75 91 ALA A O 1
ATOM 663 N N . GLN A 1 92 ? 18.834 3.320 -21.977 1.00 87.50 92 GLN A N 1
ATOM 664 C CA . GLN A 1 92 ? 19.300 4.704 -21.890 1.00 87.50 92 GLN A CA 1
ATOM 665 C C . GLN A 1 92 ? 18.165 5.630 -21.475 1.00 87.50 92 GLN A C 1
ATOM 667 O O . GLN A 1 92 ? 17.287 5.945 -22.272 1.00 87.50 92 GLN A O 1
ATOM 672 N N . VAL A 1 93 ? 18.227 6.126 -20.243 1.00 90.94 93 VAL A N 1
ATOM 673 C CA . VAL A 1 93 ? 17.315 7.154 -19.744 1.00 90.94 93 VAL A CA 1
ATOM 674 C C . VAL A 1 93 ? 17.815 8.517 -20.199 1.00 90.94 93 VAL A C 1
ATOM 676 O O . VAL A 1 93 ? 18.923 8.937 -19.863 1.00 90.94 93 VAL A O 1
ATOM 679 N N . VAL A 1 94 ? 16.992 9.220 -20.963 1.00 91.31 94 VAL A N 1
ATOM 680 C CA . VAL A 1 94 ? 17.269 10.556 -21.480 1.00 91.31 94 VAL A CA 1
ATOM 681 C C . VAL A 1 94 ? 16.433 11.570 -20.714 1.00 91.31 94 VAL A C 1
ATOM 683 O O . VAL A 1 94 ? 15.213 11.444 -20.649 1.00 91.31 94 VAL A O 1
ATOM 686 N N . VAL A 1 95 ? 17.074 12.605 -20.176 1.00 92.50 95 VAL A N 1
ATOM 687 C CA . VAL A 1 95 ? 16.418 13.744 -19.519 1.00 92.50 95 VAL A CA 1
ATOM 688 C C . VAL A 1 95 ? 16.852 15.011 -20.243 1.00 92.50 95 VAL A C 1
ATOM 690 O O . VAL A 1 95 ? 18.039 15.200 -20.501 1.00 92.50 95 VAL A O 1
ATOM 693 N N . TRP A 1 96 ? 15.924 15.899 -20.607 1.00 92.06 96 TRP A N 1
ATOM 694 C CA . TRP A 1 96 ? 16.300 17.124 -21.321 1.00 92.06 96 TRP A CA 1
ATOM 695 C C . TRP A 1 96 ? 15.605 18.380 -20.814 1.00 92.06 96 TRP A C 1
ATOM 697 O O . TRP A 1 96 ? 14.470 18.369 -20.342 1.00 92.06 96 TRP A O 1
ATOM 707 N N . THR A 1 97 ? 16.320 19.492 -20.948 1.00 91.94 97 THR A N 1
ATOM 708 C CA . THR A 1 97 ? 15.860 20.862 -20.705 1.00 91.94 97 THR A CA 1
ATOM 709 C C . THR A 1 97 ? 15.785 21.606 -22.036 1.00 91.94 97 THR A C 1
ATOM 711 O O . THR A 1 97 ? 16.037 21.035 -23.092 1.00 91.94 97 THR A O 1
ATOM 714 N N . ARG A 1 98 ? 15.505 22.914 -22.022 1.00 88.50 98 ARG A N 1
ATOM 715 C CA . ARG A 1 98 ? 15.574 23.753 -23.236 1.00 88.50 98 ARG A CA 1
ATOM 716 C C . ARG A 1 98 ? 16.952 23.749 -23.909 1.00 88.50 98 ARG A C 1
ATOM 718 O O . ARG A 1 98 ? 17.024 23.907 -25.125 1.00 88.50 98 ARG A O 1
ATOM 725 N N . SER A 1 99 ? 18.028 23.620 -23.136 1.00 87.88 99 SER A N 1
ATOM 726 C CA . SER A 1 99 ? 19.400 23.886 -23.594 1.00 87.88 99 SER A CA 1
ATOM 727 C C . SER A 1 99 ? 20.363 22.713 -23.446 1.00 87.88 99 SER A C 1
ATOM 729 O O . SER A 1 99 ? 21.480 22.790 -23.955 1.00 87.88 99 SER A O 1
ATOM 731 N N . SER A 1 100 ? 19.972 21.656 -22.740 1.00 89.75 100 SER A N 1
ATOM 732 C CA . SER A 1 100 ? 20.830 20.504 -22.466 1.00 89.75 100 SER A CA 1
ATOM 733 C C . SER A 1 100 ? 20.040 19.205 -22.448 1.00 89.75 100 SER A C 1
ATOM 735 O O . SER A 1 100 ? 18.824 19.204 -22.253 1.00 89.75 100 SER A O 1
ATOM 737 N N . MET A 1 101 ? 20.752 18.102 -22.635 1.00 91.00 101 MET A N 1
ATOM 738 C CA . MET A 1 101 ? 20.225 16.750 -22.583 1.00 91.00 101 MET A CA 1
ATOM 739 C C . MET A 1 101 ? 21.250 15.835 -21.923 1.00 91.00 101 MET A C 1
ATOM 741 O O . MET A 1 101 ? 22.390 15.768 -22.380 1.00 91.00 101 MET A O 1
ATOM 745 N N . SER A 1 102 ? 20.829 15.116 -20.892 1.00 91.19 102 SER A N 1
ATOM 746 C CA . SER A 1 102 ? 21.616 14.091 -20.227 1.00 91.19 102 SER A CA 1
ATOM 747 C C . SER A 1 102 ? 21.130 12.707 -20.654 1.00 91.19 102 SER A C 1
ATOM 749 O O . SER A 1 102 ? 19.933 12.471 -20.820 1.00 91.19 102 SER A O 1
ATOM 751 N N . VAL A 1 103 ? 22.066 11.790 -20.881 1.00 90.12 103 VAL A N 1
ATOM 752 C CA . VAL A 1 103 ? 21.805 10.396 -21.252 1.00 90.12 103 VAL A CA 1
ATOM 753 C C . VAL A 1 103 ? 22.490 9.499 -20.237 1.00 90.12 103 VAL A C 1
ATOM 755 O O . VAL A 1 103 ? 23.720 9.473 -20.146 1.00 90.12 103 VAL A O 1
ATOM 758 N N . HIS A 1 104 ? 21.684 8.758 -19.493 1.00 91.00 104 HIS A N 1
ATOM 759 C CA . HIS A 1 104 ? 22.082 7.886 -18.401 1.00 91.00 104 HIS A CA 1
ATOM 760 C C . HIS A 1 104 ? 21.894 6.435 -18.839 1.00 91.00 104 HIS A C 1
ATOM 762 O O . HIS A 1 104 ? 20.773 6.003 -19.083 1.00 91.00 104 HIS A O 1
ATOM 768 N N . ALA A 1 105 ? 22.984 5.690 -18.983 1.00 87.88 105 ALA A N 1
ATOM 769 C CA . ALA A 1 105 ? 22.946 4.281 -19.350 1.00 87.88 105 ALA A CA 1
ATOM 770 C C . ALA A 1 105 ? 22.782 3.412 -18.096 1.00 87.88 105 ALA A C 1
ATOM 772 O O . ALA A 1 105 ? 23.543 3.577 -17.140 1.00 87.88 105 ALA A O 1
ATOM 773 N N . TRP A 1 106 ? 21.837 2.478 -18.129 1.00 86.00 106 TRP A N 1
ATOM 774 C CA . TRP A 1 106 ? 21.467 1.578 -17.040 1.00 86.00 106 TRP A CA 1
ATOM 775 C C . TRP A 1 106 ? 21.640 0.125 -17.449 1.00 86.00 106 TRP A C 1
ATOM 777 O O . TRP A 1 106 ? 21.312 -0.259 -18.569 1.00 86.00 106 TRP A O 1
ATOM 787 N N . LYS A 1 107 ? 22.176 -0.677 -16.537 1.00 82.50 107 LYS A N 1
ATOM 788 C CA . LYS A 1 107 ? 22.309 -2.117 -16.713 1.00 82.50 107 LYS A CA 1
ATOM 789 C C . LYS A 1 107 ? 22.054 -2.805 -15.383 1.00 82.50 107 LYS A C 1
ATOM 791 O O . LYS A 1 107 ? 22.666 -2.413 -14.387 1.00 82.50 107 LYS A O 1
ATOM 796 N N . ASP A 1 108 ? 21.199 -3.823 -15.383 1.00 76.75 108 ASP A N 1
ATOM 797 C CA . ASP A 1 108 ? 20.867 -4.611 -14.193 1.00 76.75 108 ASP A CA 1
ATOM 798 C C . ASP A 1 108 ? 20.457 -3.689 -13.013 1.00 76.75 108 ASP A C 1
ATOM 800 O O . ASP A 1 108 ? 20.951 -3.807 -11.888 1.00 76.75 108 ASP A O 1
ATOM 804 N N . GLY A 1 109 ? 19.662 -2.649 -13.305 1.00 77.44 109 GLY A N 1
ATOM 805 C CA . GLY A 1 109 ? 19.133 -1.695 -12.328 1.00 77.44 109 GLY A CA 1
ATOM 806 C C . GLY A 1 109 ? 20.167 -0.700 -11.795 1.00 77.44 109 GLY A C 1
ATOM 807 O O . GLY A 1 109 ? 19.882 0.034 -10.843 1.00 77.44 109 GLY A O 1
ATOM 808 N N . THR A 1 110 ? 21.365 -0.660 -12.389 1.00 82.12 110 THR A N 1
ATOM 809 C CA . THR A 1 110 ? 22.500 0.162 -11.951 1.00 82.12 110 THR A CA 1
ATOM 810 C C . THR A 1 110 ? 22.931 1.149 -13.035 1.00 82.12 110 THR A C 1
ATOM 812 O O . THR A 1 110 ? 23.105 0.784 -14.198 1.00 82.12 110 THR A O 1
ATOM 815 N N . LEU A 1 111 ? 23.174 2.405 -12.648 1.00 87.50 111 LEU A N 1
ATOM 816 C CA . LEU A 1 111 ? 23.741 3.415 -13.540 1.00 87.50 111 LEU A CA 1
ATOM 817 C C . LEU A 1 111 ? 25.187 3.049 -13.911 1.00 87.50 111 LEU A C 1
ATOM 819 O O . LEU A 1 111 ? 26.058 2.976 -13.043 1.00 87.50 111 LEU A O 1
ATOM 823 N N . VAL A 1 112 ? 25.461 2.890 -15.205 1.00 87.25 112 VAL A N 1
ATOM 824 C CA . VAL A 1 112 ? 26.797 2.549 -15.719 1.00 87.25 112 VAL A CA 1
ATOM 825 C C . VAL A 1 112 ? 27.534 3.733 -16.342 1.00 87.25 112 VAL A C 1
ATOM 827 O O . VAL A 1 112 ? 28.764 3.774 -16.291 1.00 87.25 112 VAL A O 1
ATOM 830 N N . ALA A 1 113 ? 26.824 4.705 -16.920 1.00 87.06 113 ALA A N 1
ATOM 831 C CA . ALA A 1 113 ? 27.438 5.891 -17.518 1.00 87.06 113 ALA A CA 1
ATOM 832 C C . ALA A 1 113 ? 26.456 7.062 -17.629 1.00 87.06 113 ALA A C 1
ATOM 834 O O . ALA A 1 113 ? 25.263 6.858 -17.826 1.00 87.06 113 ALA A O 1
ATOM 835 N N . THR A 1 114 ? 26.984 8.287 -17.599 1.00 90.19 114 THR A N 1
ATOM 836 C CA . THR A 1 114 ? 26.237 9.520 -17.886 1.00 90.19 114 THR A CA 1
ATOM 837 C C . THR A 1 114 ? 26.972 10.317 -18.954 1.00 90.19 114 THR A C 1
ATOM 839 O O . THR A 1 114 ? 28.192 10.474 -18.884 1.00 90.19 114 THR A O 1
ATOM 842 N N . ARG A 1 115 ? 26.230 10.834 -19.932 1.00 88.75 115 ARG A N 1
ATOM 843 C CA . ARG A 1 115 ? 26.728 11.726 -20.986 1.00 88.75 115 ARG A CA 1
ATOM 844 C C . ARG A 1 115 ? 25.848 12.960 -21.069 1.00 88.75 115 ARG A C 1
ATOM 846 O O . ARG A 1 115 ? 24.638 12.855 -20.926 1.00 88.75 115 ARG A O 1
ATOM 853 N N . GLU A 1 116 ? 26.459 14.104 -21.336 1.00 89.62 116 GLU A N 1
ATOM 854 C CA . GLU A 1 116 ? 25.781 15.396 -21.414 1.00 89.62 116 GLU A CA 1
ATOM 855 C C . GLU A 1 116 ? 25.962 15.991 -22.806 1.00 89.62 116 GLU A C 1
ATOM 857 O O . GLU A 1 116 ? 27.073 16.034 -23.339 1.00 89.62 116 GLU A O 1
ATOM 862 N N . PHE A 1 117 ? 24.875 16.496 -23.371 1.00 84.69 117 PHE A N 1
ATOM 863 C CA . PHE A 1 117 ? 24.836 17.127 -24.679 1.00 84.69 117 PHE A CA 1
ATOM 864 C C . PHE A 1 117 ? 24.237 18.526 -24.549 1.00 84.69 117 PHE A C 1
ATOM 866 O O . PHE A 1 117 ? 23.209 18.729 -23.901 1.00 84.69 117 PHE A O 1
ATOM 873 N N . GLY A 1 118 ? 24.867 19.509 -25.191 1.00 82.75 118 GLY A N 1
ATOM 874 C CA . GLY A 1 118 ? 24.235 20.804 -25.424 1.00 82.75 118 GLY A CA 1
ATOM 875 C C . GLY A 1 118 ? 23.188 20.701 -26.530 1.00 82.75 118 GLY A C 1
ATOM 876 O O . GLY A 1 118 ? 23.287 19.845 -27.412 1.00 82.75 118 GLY A O 1
ATOM 877 N N . ALA A 1 119 ? 22.199 21.591 -26.509 1.00 75.31 119 ALA A N 1
ATOM 878 C CA . ALA A 1 119 ? 21.331 21.779 -27.664 1.00 75.31 119 ALA A CA 1
ATOM 879 C C . ALA A 1 119 ? 22.177 22.092 -28.921 1.00 75.31 119 ALA A C 1
ATOM 881 O O . ALA A 1 119 ? 23.099 22.908 -28.832 1.00 75.31 119 ALA A O 1
ATOM 882 N N . PRO A 1 120 ? 21.890 21.462 -30.078 1.00 70.38 120 PRO A N 1
ATOM 883 C CA . PRO A 1 120 ? 22.548 21.794 -31.337 1.00 70.38 120 PRO A CA 1
ATOM 884 C C . PRO A 1 120 ? 22.439 23.290 -31.646 1.00 70.38 120 PRO A C 1
ATOM 886 O O . PRO A 1 120 ? 21.412 23.905 -31.347 1.00 70.38 120 PRO A O 1
ATOM 889 N N . ASP A 1 121 ? 23.467 23.858 -32.282 1.00 65.00 121 ASP A N 1
ATOM 890 C CA . ASP A 1 121 ? 23.500 25.278 -32.647 1.00 65.00 121 ASP A CA 1
ATOM 891 C C . ASP A 1 121 ? 22.186 25.707 -33.338 1.00 65.00 121 ASP A C 1
ATOM 893 O O . ASP A 1 121 ? 21.670 25.015 -34.219 1.00 65.00 121 ASP A O 1
ATOM 897 N N . GLU A 1 122 ? 21.626 26.845 -32.912 1.00 65.50 122 GLU A N 1
ATOM 898 C CA . GLU A 1 122 ? 20.353 27.433 -33.385 1.00 65.50 122 GLU A CA 1
ATOM 899 C C . GLU A 1 122 ? 19.049 26.718 -32.968 1.00 65.50 122 GLU A C 1
ATOM 901 O O . GLU A 1 122 ? 17.965 27.198 -33.308 1.00 65.50 122 GLU A O 1
ATOM 906 N N . HIS A 1 123 ? 19.107 25.625 -32.199 1.00 67.44 123 HIS A N 1
ATOM 907 C CA . HIS A 1 123 ? 17.926 24.860 -31.784 1.00 67.44 123 HIS A CA 1
ATOM 908 C C . HIS A 1 123 ? 17.709 24.938 -30.264 1.00 67.44 123 HIS A C 1
ATOM 910 O O . HIS A 1 123 ? 18.649 25.059 -29.484 1.00 67.44 123 HIS A O 1
ATOM 916 N N . VAL A 1 124 ? 16.449 24.871 -29.829 1.00 80.81 124 VAL A N 1
ATOM 917 C CA . VAL A 1 124 ? 16.058 24.794 -28.411 1.00 80.81 124 VAL A CA 1
ATOM 918 C C . VAL A 1 124 ? 15.154 23.581 -28.277 1.00 80.81 124 VAL A C 1
ATOM 920 O O . VAL A 1 124 ? 14.186 23.476 -29.032 1.00 80.81 124 VAL A O 1
ATOM 923 N N . PHE A 1 125 ? 15.445 22.663 -27.360 1.00 82.06 125 PHE A N 1
ATOM 924 C CA . PHE A 1 125 ? 14.587 21.493 -27.183 1.00 82.06 125 PHE A CA 1
ATOM 925 C C . PHE A 1 125 ? 13.221 21.906 -26.607 1.00 82.06 125 PHE A C 1
ATOM 927 O O . PHE A 1 125 ? 13.115 22.810 -25.772 1.00 82.06 125 PHE A O 1
ATOM 934 N N . GLY A 1 126 ? 12.166 21.254 -27.089 1.00 80.44 126 GLY A N 1
ATOM 935 C CA . GLY A 1 126 ? 10.781 21.382 -26.640 1.00 80.44 126 GLY A CA 1
ATOM 936 C C . GLY A 1 126 ? 10.221 20.043 -26.156 1.00 80.44 126 GLY A C 1
ATOM 937 O O . GLY A 1 126 ? 10.961 19.206 -25.647 1.00 80.44 126 GLY A O 1
ATOM 938 N N . ALA A 1 127 ? 8.914 19.831 -26.321 1.00 77.12 127 ALA A N 1
ATOM 939 C CA . ALA A 1 127 ? 8.284 18.542 -26.025 1.00 77.12 127 ALA A CA 1
ATOM 940 C C . ALA A 1 127 ? 8.817 17.437 -26.954 1.00 77.12 127 ALA A C 1
ATOM 942 O O . ALA A 1 127 ? 9.127 17.703 -28.119 1.00 77.12 127 ALA A O 1
ATOM 943 N N . GLY A 1 128 ? 8.889 16.205 -26.459 1.00 75.56 128 GLY A N 1
ATOM 944 C CA . GLY A 1 128 ? 9.392 15.063 -27.216 1.00 75.56 128 GLY A CA 1
ATOM 945 C C . GLY A 1 128 ? 8.829 13.737 -26.721 1.00 75.56 128 GLY A C 1
ATOM 946 O O . GLY A 1 128 ? 8.234 13.685 -25.650 1.00 75.56 128 GLY A O 1
ATOM 947 N N . ALA A 1 129 ? 8.979 12.697 -27.537 1.00 72.44 129 ALA A N 1
ATOM 948 C CA . ALA A 1 129 ? 8.534 11.334 -27.249 1.00 72.44 129 ALA A CA 1
ATOM 949 C C . ALA A 1 129 ? 9.376 10.316 -28.033 1.00 72.44 129 ALA A C 1
ATOM 951 O O . ALA A 1 129 ? 9.979 10.663 -29.054 1.00 72.44 129 ALA A O 1
ATOM 952 N N . VAL A 1 130 ? 9.392 9.063 -27.580 1.00 72.94 130 VAL A N 1
ATOM 953 C CA . VAL A 1 130 ? 10.056 7.955 -28.281 1.00 72.94 130 VAL A CA 1
ATOM 954 C C . VAL A 1 130 ? 9.162 7.445 -29.409 1.00 72.94 130 VAL A C 1
ATOM 956 O O . VAL A 1 130 ? 7.963 7.260 -29.227 1.00 72.94 130 VAL A O 1
ATOM 959 N N . GLN A 1 131 ? 9.739 7.260 -30.595 1.00 71.25 131 GLN A N 1
ATOM 960 C CA . GLN A 1 131 ? 9.088 6.698 -31.779 1.00 71.25 131 GLN A CA 1
ATOM 961 C C . GLN A 1 131 ? 10.058 5.772 -32.495 1.00 71.25 131 GLN A C 1
ATOM 963 O O . GLN A 1 131 ? 11.145 6.207 -32.885 1.00 71.25 131 GLN A O 1
ATOM 968 N N . GLU A 1 132 ? 9.650 4.517 -32.702 1.00 70.31 132 GLU A N 1
ATOM 969 C CA . GLU A 1 132 ? 10.461 3.506 -33.396 1.00 70.31 132 GLU A CA 1
ATOM 970 C C . GLU A 1 132 ? 11.897 3.442 -32.823 1.00 70.31 132 GLU A C 1
ATOM 972 O O . GLU A 1 132 ? 12.880 3.549 -33.565 1.00 70.31 132 GLU A O 1
ATOM 977 N N . GLY A 1 133 ? 12.016 3.397 -31.489 1.00 70.50 133 GLY A N 1
ATOM 978 C CA . GLY A 1 133 ? 13.298 3.331 -30.773 1.00 70.50 133 GLY A CA 1
ATOM 979 C C . GLY A 1 133 ? 14.162 4.600 -30.824 1.00 70.50 133 GLY A C 1
ATOM 980 O O . GLY A 1 133 ? 15.344 4.552 -30.497 1.00 70.50 133 GLY A O 1
ATOM 981 N N . ALA A 1 134 ? 13.622 5.744 -31.260 1.00 73.56 134 ALA A N 1
ATOM 982 C CA . ALA A 1 134 ? 14.357 7.009 -31.310 1.00 73.56 134 ALA A CA 1
ATOM 983 C C . ALA A 1 134 ? 13.590 8.151 -30.642 1.00 73.56 134 ALA A C 1
ATOM 985 O O . ALA A 1 134 ? 12.372 8.262 -30.768 1.00 73.56 134 ALA A O 1
ATOM 986 N N . LEU A 1 135 ? 14.316 9.062 -29.994 1.00 82.50 135 LEU A N 1
ATOM 987 C CA . LEU A 1 135 ? 13.720 10.237 -29.370 1.00 82.50 135 LEU A CA 1
ATOM 988 C C . LEU A 1 135 ? 13.418 11.304 -30.432 1.00 82.50 135 LEU A C 1
ATOM 990 O O . LEU A 1 135 ? 14.324 11.795 -31.101 1.00 82.50 135 LEU A O 1
ATOM 994 N N . VAL A 1 136 ? 12.159 11.709 -30.579 1.00 79.50 136 VAL A N 1
ATOM 995 C CA . VAL A 1 136 ? 11.755 12.825 -31.447 1.00 79.50 136 VAL A CA 1
ATOM 996 C C . VAL A 1 136 ? 11.406 14.025 -30.579 1.00 79.50 136 VAL A C 1
ATOM 998 O O . VAL A 1 136 ? 10.464 13.960 -29.795 1.00 79.50 136 VAL A O 1
ATOM 1001 N N . VAL A 1 137 ? 12.132 15.135 -30.740 1.00 80.44 137 VAL A N 1
ATOM 1002 C CA . VAL A 1 137 ? 11.957 16.354 -29.929 1.00 80.44 137 VAL A CA 1
ATOM 1003 C C . VAL A 1 137 ? 11.610 17.542 -30.817 1.00 80.44 137 VAL A C 1
ATOM 1005 O O . VAL A 1 137 ? 12.186 17.727 -31.892 1.00 80.44 137 VAL A O 1
ATOM 1008 N N . ALA A 1 138 ? 10.670 18.376 -30.379 1.00 78.19 138 ALA A N 1
ATOM 1009 C CA . ALA A 1 138 ? 10.403 19.664 -31.002 1.00 78.19 138 ALA A CA 1
ATOM 1010 C C . ALA A 1 138 ? 11.628 20.579 -30.864 1.00 78.19 138 ALA A C 1
ATOM 1012 O O . ALA A 1 138 ? 12.235 20.661 -29.800 1.00 78.19 138 ALA A O 1
ATOM 1013 N N . THR A 1 139 ? 11.971 21.289 -31.934 1.00 75.69 139 THR A N 1
ATOM 1014 C CA . THR A 1 139 ? 13.098 22.235 -31.962 1.00 75.69 139 THR A CA 1
ATOM 1015 C C . THR A 1 139 ? 12.683 23.660 -32.339 1.00 75.69 139 THR A C 1
ATOM 1017 O O . THR A 1 139 ? 13.514 24.561 -32.419 1.00 75.69 139 THR A O 1
ATOM 1020 N N . GLY A 1 140 ? 11.385 23.869 -32.579 1.00 69.00 140 GLY A N 1
ATOM 1021 C CA . GLY A 1 140 ? 10.769 25.140 -32.953 1.00 69.00 140 GLY A CA 1
ATOM 1022 C C . GLY A 1 140 ? 9.268 24.974 -33.242 1.00 69.00 140 GLY A C 1
ATOM 1023 O O . GLY A 1 140 ? 8.763 23.852 -33.215 1.00 69.00 140 GLY A O 1
ATOM 1024 N N . PRO A 1 141 ? 8.524 26.055 -33.556 1.00 67.75 141 PRO A N 1
ATOM 1025 C CA . PRO A 1 141 ? 7.061 26.012 -33.720 1.00 67.75 141 PRO A CA 1
ATOM 1026 C C . PRO A 1 141 ? 6.543 25.054 -34.806 1.00 67.75 141 PRO A C 1
ATOM 1028 O O . PRO A 1 141 ? 5.372 24.688 -34.794 1.00 67.75 141 PRO A O 1
ATOM 1031 N N . GLN A 1 142 ? 7.390 24.684 -35.772 1.00 69.75 142 GLN A N 1
ATOM 1032 C CA . GLN A 1 142 ? 7.057 23.788 -36.890 1.00 69.75 142 GLN A CA 1
ATOM 1033 C C . GLN A 1 142 ? 8.227 22.863 -37.272 1.00 69.75 142 GLN A C 1
ATOM 1035 O O . GLN A 1 142 ? 8.298 22.374 -38.405 1.00 69.75 142 GLN A O 1
ATOM 1040 N N . SER A 1 143 ? 9.182 22.666 -36.362 1.00 69.88 143 SER A N 1
ATOM 1041 C CA . SER A 1 143 ? 10.352 21.817 -36.581 1.00 69.88 143 SER A CA 1
ATOM 1042 C C . SER A 1 143 ? 10.511 20.817 -35.445 1.00 69.88 143 SER A C 1
ATOM 1044 O O . SER A 1 143 ? 10.317 21.139 -34.273 1.00 69.88 143 SER A O 1
ATOM 1046 N N . SER A 1 144 ? 10.874 19.599 -35.816 1.00 71.81 144 SER A N 1
ATOM 1047 C CA . SER A 1 144 ? 11.257 18.516 -34.920 1.00 71.81 144 SER A CA 1
ATOM 1048 C C . SER A 1 144 ? 12.573 17.921 -35.406 1.00 71.81 144 SER A C 1
ATOM 1050 O O . SER A 1 144 ? 12.931 18.085 -36.577 1.00 71.81 144 SER A O 1
ATOM 1052 N N . ALA A 1 145 ? 13.292 17.267 -34.502 1.00 73.31 145 ALA A N 1
ATOM 1053 C CA . ALA A 1 145 ? 14.476 16.482 -34.805 1.00 73.31 145 ALA A CA 1
ATOM 1054 C C . ALA A 1 145 ? 14.311 15.081 -34.211 1.00 73.31 145 ALA A C 1
ATOM 1056 O O . ALA A 1 145 ? 13.967 14.947 -33.036 1.00 73.31 145 ALA A O 1
ATOM 1057 N N . ARG A 1 146 ? 14.569 14.045 -35.014 1.00 79.94 146 ARG A N 1
ATOM 1058 C CA . ARG A 1 146 ? 14.788 12.682 -34.517 1.00 79.94 146 ARG A CA 1
ATOM 1059 C C . ARG A 1 146 ? 16.239 12.571 -34.069 1.00 79.94 146 ARG A C 1
ATOM 1061 O O . ARG A 1 146 ? 17.140 12.824 -34.870 1.00 79.94 146 ARG A O 1
ATOM 1068 N N . LEU A 1 147 ? 16.436 12.234 -32.805 1.00 76.56 147 LEU A N 1
ATOM 1069 C CA . LEU A 1 147 ? 17.718 12.113 -32.131 1.00 76.56 147 LEU A CA 1
ATOM 1070 C C . LEU A 1 147 ? 18.065 10.633 -31.979 1.00 76.56 147 LEU A C 1
ATOM 1072 O O . LEU A 1 147 ? 17.290 9.858 -31.417 1.00 76.56 147 LEU A O 1
ATOM 1076 N N . ALA A 1 148 ? 19.232 10.256 -32.493 1.00 73.00 148 ALA A N 1
ATOM 1077 C CA . ALA A 1 148 ? 19.853 8.961 -32.251 1.00 73.00 148 ALA A CA 1
ATOM 1078 C C . ALA A 1 148 ? 21.168 9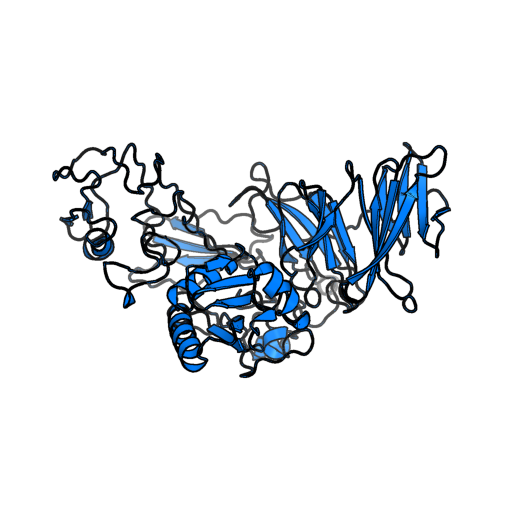.162 -31.491 1.00 73.00 148 ALA A C 1
ATOM 1080 O O . ALA A 1 148 ? 21.898 10.123 -31.749 1.00 73.00 148 ALA A O 1
ATOM 1081 N N . PHE A 1 149 ? 21.468 8.243 -30.575 1.00 69.50 149 PHE A N 1
ATOM 1082 C CA . PHE A 1 149 ? 22.606 8.351 -29.667 1.00 69.50 149 PHE A CA 1
ATOM 1083 C C . PHE A 1 149 ? 23.654 7.291 -30.016 1.00 69.50 149 PHE A C 1
ATOM 1085 O O . PHE A 1 149 ? 23.424 6.093 -29.852 1.00 69.50 149 PHE A O 1
ATOM 1092 N N . GLY A 1 150 ? 24.804 7.736 -30.532 1.00 62.19 150 GLY A N 1
ATOM 1093 C CA . GLY A 1 150 ? 25.995 6.903 -30.742 1.00 62.19 150 GLY A CA 1
ATOM 1094 C C . GLY A 1 150 ? 26.890 6.866 -29.502 1.00 62.19 150 GLY A C 1
ATOM 1095 O O . GLY A 1 150 ? 26.496 7.362 -28.451 1.00 62.19 150 GLY A O 1
ATOM 1096 N N . ALA A 1 151 ? 28.106 6.313 -29.609 1.00 58.12 151 ALA A N 1
ATOM 1097 C CA . ALA A 1 151 ? 29.036 6.214 -28.475 1.00 58.12 151 ALA A CA 1
ATOM 1098 C C . ALA A 1 151 ? 29.348 7.577 -27.827 1.00 58.12 151 ALA A C 1
ATOM 1100 O O . ALA A 1 151 ? 29.444 7.619 -26.607 1.00 58.12 151 ALA A O 1
ATOM 1101 N N . ASP A 1 152 ? 29.355 8.681 -28.588 1.00 62.50 152 ASP A N 1
ATOM 1102 C CA . ASP A 1 152 ? 29.616 10.035 -28.061 1.00 62.50 152 ASP A CA 1
ATOM 1103 C C . ASP A 1 152 ? 28.935 11.168 -28.862 1.00 62.50 152 ASP A C 1
ATOM 1105 O O . ASP A 1 152 ? 29.260 12.341 -28.690 1.00 62.50 152 ASP A O 1
ATOM 1109 N N . GLU A 1 153 ? 28.000 10.852 -29.762 1.00 64.25 153 GLU A N 1
ATOM 1110 C CA . GLU A 1 153 ? 27.438 11.840 -30.691 1.00 64.25 153 GLU A CA 1
ATOM 1111 C C . GLU A 1 153 ? 25.909 11.808 -30.723 1.00 64.25 153 GLU A C 1
ATOM 1113 O O . GLU A 1 153 ? 25.285 10.741 -30.720 1.00 64.25 153 GLU A O 1
ATOM 1118 N N . LEU A 1 154 ? 25.330 13.009 -30.800 1.00 69.38 154 LEU A N 1
ATOM 1119 C CA . LEU A 1 154 ? 23.917 13.247 -31.058 1.00 69.38 154 LEU A CA 1
ATOM 1120 C C . LEU A 1 154 ? 23.703 13.392 -32.571 1.00 69.38 154 LEU A C 1
ATOM 1122 O O . LEU A 1 154 ? 24.080 14.408 -33.158 1.00 69.38 154 LEU A O 1
ATOM 1126 N N . ALA A 1 155 ? 23.079 12.402 -33.209 1.00 68.94 155 ALA A N 1
ATOM 1127 C CA . ALA A 1 155 ? 22.735 12.471 -34.627 1.00 68.94 155 ALA A CA 1
ATOM 1128 C C . ALA A 1 155 ? 21.294 12.975 -34.809 1.00 68.94 155 ALA A C 1
ATOM 1130 O O . ALA A 1 155 ? 20.356 12.374 -34.288 1.00 68.94 155 ALA A O 1
ATOM 1131 N N . THR A 1 156 ? 21.110 14.064 -35.566 1.00 66.00 156 THR A N 1
ATOM 1132 C CA . THR A 1 156 ? 19.795 14.652 -35.876 1.00 66.00 156 THR A CA 1
ATOM 1133 C C . THR A 1 156 ? 19.339 14.276 -37.288 1.00 66.00 156 THR A C 1
ATOM 1135 O O . THR A 1 156 ? 20.093 14.387 -38.255 1.00 66.00 156 THR A O 1
ATOM 1138 N N . SER A 1 157 ? 18.081 13.859 -37.448 1.00 64.06 157 SER A N 1
ATOM 1139 C CA . SER A 1 157 ? 17.483 13.656 -38.775 1.00 64.06 157 SER A CA 1
ATOM 1140 C C . SER A 1 157 ? 16.024 14.114 -38.841 1.00 64.06 157 SER A C 1
ATOM 1142 O O . SER A 1 157 ? 15.264 13.872 -37.912 1.00 64.06 157 SER A O 1
ATOM 1144 N N . GLY A 1 158 ? 15.663 14.756 -39.964 1.00 60.00 158 GLY A N 1
ATOM 1145 C CA . GLY A 1 158 ? 14.306 14.902 -40.519 1.00 60.00 158 GLY A CA 1
ATOM 1146 C C . GLY A 1 158 ? 13.196 15.550 -39.672 1.00 60.00 158 GLY A C 1
ATOM 1147 O O . GLY A 1 158 ? 13.205 15.552 -38.450 1.00 60.00 158 GLY A O 1
ATOM 1148 N N . ARG A 1 159 ? 12.165 16.066 -40.359 1.00 56.09 159 ARG A N 1
ATOM 1149 C CA . ARG A 1 159 ? 10.893 16.455 -39.728 1.00 56.09 159 ARG A CA 1
ATOM 1150 C C . ARG A 1 159 ? 10.009 15.220 -39.566 1.00 56.09 159 ARG A C 1
ATOM 1152 O O . ARG A 1 159 ? 9.688 14.580 -40.564 1.00 56.09 159 ARG A O 1
ATOM 1159 N N . PHE A 1 160 ? 9.560 14.956 -38.345 1.00 49.53 160 PHE A N 1
ATOM 1160 C CA . PHE A 1 160 ? 8.606 13.893 -38.021 1.00 49.53 160 PHE A CA 1
ATOM 1161 C C . PHE A 1 160 ? 7.411 14.458 -37.246 1.00 49.53 160 PHE A C 1
ATOM 1163 O O . PHE A 1 160 ? 7.554 15.397 -36.459 1.00 49.53 160 PHE A O 1
ATOM 1170 N N . SER A 1 161 ? 6.225 13.902 -37.499 1.00 47.78 161 SER A N 1
ATOM 1171 C CA . SER A 1 161 ? 5.000 14.212 -36.760 1.00 47.78 161 SER A CA 1
ATOM 1172 C C . SER A 1 161 ? 4.798 13.156 -35.688 1.00 47.78 161 SER A C 1
ATOM 1174 O O . SER A 1 161 ? 4.698 11.979 -36.025 1.00 47.78 161 SER A O 1
ATOM 1176 N N . ALA A 1 162 ? 4.676 13.574 -34.430 1.00 45.00 162 ALA A N 1
ATOM 1177 C CA . ALA A 1 162 ? 4.369 12.642 -33.359 1.00 45.00 162 ALA A CA 1
ATOM 1178 C C . ALA A 1 162 ? 2.961 12.063 -33.520 1.00 45.00 162 ALA A C 1
ATOM 1180 O O . ALA A 1 162 ? 2.002 12.811 -33.726 1.00 45.00 162 ALA A O 1
ATOM 1181 N N . ARG A 1 163 ? 2.837 10.736 -33.432 1.00 41.50 163 ARG A N 1
ATOM 1182 C CA . ARG A 1 163 ? 1.557 10.075 -33.162 1.00 41.50 163 ARG A CA 1
ATOM 1183 C C . ARG A 1 163 ? 1.437 9.889 -31.654 1.00 41.50 163 ARG A C 1
ATOM 1185 O O . ARG A 1 163 ? 2.413 9.527 -31.008 1.00 41.50 163 ARG A O 1
ATOM 1192 N N . ARG A 1 164 ? 0.256 10.175 -31.109 1.00 45.34 164 ARG A N 1
ATOM 1193 C CA . ARG A 1 164 ? -0.102 9.790 -29.740 1.00 45.34 164 ARG A CA 1
ATOM 1194 C C . ARG A 1 164 ? -0.638 8.355 -29.766 1.00 45.34 164 ARG A C 1
ATOM 1196 O O . ARG A 1 164 ? -1.358 8.046 -30.722 1.00 45.34 164 ARG A O 1
ATOM 1203 N N . PRO A 1 165 ? -0.331 7.519 -28.763 1.00 46.00 165 PRO A N 1
ATOM 1204 C CA . PRO A 1 165 ? -1.033 6.255 -28.568 1.00 46.00 165 PRO A CA 1
ATOM 1205 C C . PRO A 1 165 ? -2.549 6.498 -28.467 1.00 46.00 165 PRO A C 1
ATOM 1207 O O . PRO A 1 165 ? -2.981 7.534 -27.956 1.00 46.00 165 PRO A O 1
ATOM 1210 N N . GLN A 1 166 ? -3.344 5.578 -29.016 1.00 46.88 166 GLN A N 1
ATOM 1211 C CA . GLN A 1 166 ? -4.816 5.592 -29.012 1.00 46.88 166 GLN A CA 1
ATOM 1212 C C . GLN A 1 166 ? -5.358 4.394 -28.224 1.00 46.88 166 GLN A C 1
ATOM 1214 O O . GLN A 1 166 ? -6.213 3.662 -28.712 1.00 46.88 166 GLN A O 1
ATOM 1219 N N . LEU A 1 167 ? -4.834 4.166 -27.028 1.00 49.56 167 LEU A N 1
ATOM 1220 C CA . LEU A 1 167 ? -5.381 3.168 -26.119 1.00 49.56 167 LEU A CA 1
ATOM 1221 C C . LEU A 1 167 ? -5.950 3.918 -24.919 1.00 49.56 167 LEU A C 1
ATOM 1223 O O . LEU A 1 167 ? -5.314 4.845 -24.422 1.00 49.56 167 LEU A O 1
ATOM 1227 N N . HIS A 1 168 ? -7.188 3.583 -24.565 1.00 53.53 168 HIS A N 1
ATOM 1228 C CA . HIS A 1 168 ? -7.916 4.165 -23.447 1.00 53.53 168 HIS A CA 1
ATOM 1229 C C . HIS A 1 168 ? -8.308 3.030 -22.511 1.00 53.53 168 HIS A C 1
ATOM 1231 O O . HIS A 1 168 ? -9.078 2.159 -22.920 1.00 53.53 168 HIS A O 1
ATOM 1237 N N . GLY A 1 169 ? -7.752 3.039 -21.303 1.00 48.78 169 GLY A N 1
ATOM 1238 C CA . GLY A 1 169 ? -8.236 2.221 -20.201 1.00 48.78 169 GLY A CA 1
ATOM 1239 C C . GLY A 1 169 ? -9.451 2.873 -19.547 1.00 48.78 169 GLY A C 1
ATOM 1240 O O . GLY A 1 169 ? -9.767 4.044 -19.788 1.00 48.78 169 GLY A O 1
ATOM 1241 N N . ASP A 1 170 ? -10.141 2.122 -18.693 1.00 51.19 170 ASP A N 1
ATOM 1242 C CA . ASP A 1 170 ? -11.027 2.748 -17.712 1.00 51.19 170 ASP A CA 1
ATOM 1243 C C . ASP A 1 170 ? -10.180 3.583 -16.737 1.00 51.19 170 ASP A C 1
ATOM 1245 O O . ASP A 1 170 ? -9.009 3.279 -16.534 1.00 51.19 170 ASP A O 1
ATOM 1249 N N . PRO A 1 171 ? -10.711 4.649 -16.129 1.00 49.50 171 PRO A N 1
ATOM 1250 C CA . PRO A 1 171 ? -9.985 5.475 -15.191 1.00 49.50 171 PRO A CA 1
ATOM 1251 C C . PRO A 1 171 ? -10.026 4.867 -13.780 1.00 49.50 171 PRO A C 1
ATOM 1253 O O . PRO A 1 171 ? -10.947 4.113 -13.447 1.00 49.50 171 PRO A O 1
ATOM 1256 N N . PRO A 1 172 ? -9.062 5.225 -12.917 1.00 48.50 172 PRO A N 1
ATOM 1257 C CA . PRO A 1 172 ? -8.946 4.683 -11.575 1.00 48.50 172 PRO A CA 1
ATOM 1258 C C . PRO A 1 172 ? -10.158 5.068 -10.710 1.00 48.50 172 PRO A C 1
ATOM 1260 O O . PRO A 1 172 ? -10.831 6.068 -10.977 1.00 48.50 172 PRO A O 1
ATOM 1263 N N . PRO A 1 173 ? -10.451 4.316 -9.638 1.00 47.16 173 PRO A N 1
ATOM 1264 C CA . PRO A 1 173 ? -11.617 4.478 -8.776 1.00 47.16 173 PRO A CA 1
ATOM 1265 C C . PRO A 1 173 ? -11.498 5.655 -7.795 1.00 47.16 173 PRO A C 1
ATOM 1267 O O . PRO A 1 173 ? -12.076 5.630 -6.712 1.00 47.16 173 PRO A O 1
ATOM 1270 N N . TYR A 1 174 ? -10.762 6.699 -8.169 1.00 47.91 174 TYR A N 1
ATOM 1271 C CA . TYR A 1 174 ? -10.561 7.898 -7.365 1.00 47.91 174 TYR A CA 1
ATOM 1272 C C . TYR A 1 174 ? -11.353 9.072 -7.934 1.00 47.91 174 TYR A C 1
ATOM 1274 O O . TYR A 1 174 ? -11.498 9.217 -9.147 1.00 47.91 174 TYR A O 1
ATOM 1282 N N . GLU A 1 175 ? -11.828 9.965 -7.067 1.00 50.69 175 GLU A N 1
ATOM 1283 C CA . GLU A 1 175 ? -12.476 11.196 -7.520 1.00 50.69 175 GLU A CA 1
ATOM 1284 C C . GLU A 1 175 ? -11.467 12.083 -8.272 1.00 50.69 175 GLU A C 1
ATOM 1286 O O . GLU A 1 175 ? -10.421 12.455 -7.730 1.00 50.69 175 GLU A O 1
ATOM 1291 N N . GLY A 1 176 ? -11.779 12.411 -9.528 1.00 50.94 176 GLY A N 1
ATOM 1292 C CA . GLY A 1 176 ? -11.024 13.375 -10.326 1.00 50.94 176 GLY A CA 1
ATOM 1293 C C . GLY A 1 176 ? -11.305 14.824 -9.920 1.00 50.94 176 GLY A C 1
ATOM 1294 O O . GLY A 1 176 ? -12.178 15.104 -9.098 1.00 50.94 176 GLY A O 1
ATOM 1295 N N . VAL A 1 177 ? -10.569 15.761 -10.523 1.00 48.91 177 VAL A N 1
ATOM 1296 C CA . VAL A 1 177 ? -10.747 17.202 -10.275 1.00 48.91 177 VAL A CA 1
ATOM 1297 C C . VAL A 1 177 ? -12.183 17.625 -10.599 1.00 48.91 177 VAL A C 1
ATOM 1299 O O . VAL A 1 177 ? -12.729 17.234 -11.634 1.00 48.91 177 VAL A O 1
ATOM 1302 N N . ASP A 1 178 ? -12.796 18.402 -9.704 1.00 51.47 178 ASP A N 1
ATOM 1303 C CA . ASP A 1 178 ? -14.179 18.897 -9.812 1.00 51.47 178 ASP A CA 1
ATOM 1304 C C . ASP A 1 178 ? -15.264 17.794 -9.887 1.00 51.47 178 ASP A C 1
ATOM 1306 O O . ASP A 1 178 ? -16.369 18.028 -10.383 1.00 51.47 178 ASP A O 1
ATOM 1310 N N . GLY A 1 179 ? -14.978 16.581 -9.391 1.00 46.78 179 GLY A N 1
ATOM 1311 C CA . GLY A 1 179 ? -15.924 15.455 -9.408 1.00 46.78 179 GLY A CA 1
ATOM 1312 C C . GLY A 1 179 ? -16.087 14.790 -10.780 1.00 46.78 179 GLY A C 1
ATOM 1313 O O . GLY A 1 179 ? -16.964 13.947 -10.963 1.00 46.78 179 GLY A O 1
ATOM 1314 N N . THR A 1 180 ? -15.241 15.148 -11.747 1.00 43.94 180 THR A N 1
ATOM 1315 C CA . THR A 1 180 ? -15.184 14.523 -13.072 1.00 43.94 180 THR A CA 1
ATOM 1316 C C . THR A 1 180 ? -13.983 13.593 -13.178 1.00 43.94 180 THR A C 1
ATOM 1318 O O . THR A 1 180 ? -12.837 14.034 -13.208 1.00 43.94 180 THR A O 1
ATOM 1321 N N . LEU A 1 181 ? -14.241 12.291 -13.287 1.00 52.09 181 LEU A N 1
ATOM 1322 C CA . LEU A 1 181 ? -13.302 11.372 -13.934 1.00 52.09 181 LEU A CA 1
ATOM 1323 C C . LEU A 1 181 ? -13.286 11.642 -15.454 1.00 52.09 181 LEU A C 1
ATOM 1325 O O . LEU A 1 181 ? -14.133 12.375 -15.964 1.00 52.09 181 LEU A O 1
ATOM 1329 N N . TRP A 1 182 ? -12.351 11.003 -16.164 1.00 60.25 182 TRP A N 1
ATOM 1330 C CA . TRP A 1 182 ? -12.326 10.830 -17.629 1.00 60.25 182 TRP A CA 1
ATOM 1331 C C . TRP A 1 182 ? -11.544 11.847 -18.484 1.00 60.25 182 TRP A C 1
ATOM 1333 O O . TRP A 1 182 ? -12.084 12.326 -19.472 1.00 60.25 182 TRP A O 1
ATOM 1343 N N . VAL A 1 183 ? -10.261 12.108 -18.185 1.00 58.03 183 VAL A N 1
ATOM 1344 C CA . VAL A 1 183 ? -9.166 12.138 -19.195 1.00 58.03 183 VAL A CA 1
ATOM 1345 C C . VAL A 1 183 ? -7.831 11.893 -18.464 1.00 58.03 183 VAL A C 1
ATOM 1347 O O . VAL A 1 183 ? -7.556 12.607 -17.495 1.00 58.03 183 VAL A O 1
ATOM 1350 N N . PRO A 1 184 ? -6.975 10.952 -18.899 1.00 58.69 184 PRO A N 1
ATOM 1351 C CA . PRO A 1 184 ? -5.629 10.836 -18.347 1.00 58.69 184 PRO A CA 1
ATOM 1352 C C . PRO A 1 184 ? -4.795 12.094 -18.652 1.00 58.69 184 PRO A C 1
ATOM 1354 O O . PRO A 1 184 ? -4.832 12.646 -19.754 1.00 58.69 184 PRO A O 1
ATOM 1357 N N . ALA A 1 185 ? -4.016 12.554 -17.672 1.00 59.47 185 ALA A N 1
ATOM 1358 C CA . ALA A 1 185 ? -3.059 13.646 -17.832 1.00 59.47 185 ALA A CA 1
ATOM 1359 C C . ALA A 1 185 ? -1.966 13.293 -18.855 1.00 59.47 185 ALA A C 1
ATOM 1361 O O . ALA A 1 185 ? -1.527 14.156 -19.618 1.00 59.47 185 ALA A O 1
ATOM 1362 N N . THR A 1 186 ? -1.555 12.023 -18.893 1.00 69.19 186 THR A N 1
ATOM 1363 C CA . THR A 1 186 ? -0.669 11.465 -19.918 1.00 69.19 186 THR A CA 1
ATOM 1364 C C . THR A 1 186 ? -0.935 9.970 -20.105 1.00 69.19 186 THR A C 1
ATOM 1366 O O . THR A 1 186 ? -1.484 9.331 -19.212 1.00 69.19 186 THR A O 1
ATOM 1369 N N . ALA A 1 187 ? -0.542 9.429 -21.257 1.00 69.31 187 ALA A N 1
ATOM 1370 C CA . ALA A 1 187 ? -0.569 8.001 -21.557 1.00 69.31 187 ALA A CA 1
ATOM 1371 C C . ALA A 1 187 ? 0.729 7.617 -22.277 1.00 69.31 187 ALA A C 1
ATOM 1373 O O . ALA A 1 187 ? 1.218 8.382 -23.119 1.00 69.31 187 ALA A O 1
ATOM 1374 N N . LEU A 1 188 ? 1.276 6.456 -21.946 1.00 71.31 188 LEU A N 1
ATOM 1375 C CA . LEU A 1 188 ? 2.473 5.888 -22.559 1.00 71.31 188 LEU A CA 1
ATOM 1376 C C . LEU A 1 188 ? 2.219 4.434 -22.966 1.00 71.31 188 LEU A C 1
ATOM 1378 O O . LEU A 1 188 ? 1.419 3.749 -22.335 1.00 71.31 188 LEU A O 1
ATOM 1382 N N . ALA A 1 189 ? 2.875 4.019 -24.049 1.00 69.75 189 ALA A N 1
ATOM 1383 C CA . ALA A 1 189 ? 2.931 2.622 -24.454 1.00 69.75 189 ALA A CA 1
ATOM 1384 C C . ALA A 1 189 ? 4.150 1.968 -23.796 1.00 69.75 189 ALA A C 1
ATOM 1386 O O . ALA A 1 189 ? 5.187 2.629 -23.683 1.00 69.75 189 ALA A O 1
ATOM 1387 N N . LEU A 1 190 ? 3.990 0.727 -23.363 1.00 67.69 190 LEU A N 1
ATOM 1388 C CA . LEU A 1 190 ? 4.999 -0.109 -22.714 1.00 67.69 190 LEU A CA 1
ATOM 1389 C C . LEU A 1 190 ? 4.675 -1.580 -23.001 1.00 67.69 190 LEU A C 1
ATOM 1391 O O . LEU A 1 190 ? 3.517 -1.868 -23.269 1.00 67.69 190 LEU A O 1
ATOM 1395 N N . ASP A 1 191 ? 5.646 -2.485 -22.948 1.00 64.56 191 ASP A N 1
ATOM 1396 C CA . ASP A 1 191 ? 5.390 -3.939 -22.971 1.00 64.56 191 ASP A CA 1
ATOM 1397 C C . ASP A 1 191 ? 5.442 -4.432 -21.526 1.00 64.56 191 ASP A C 1
ATOM 1399 O O . ASP A 1 191 ? 6.496 -4.808 -21.004 1.00 64.56 191 ASP A O 1
ATOM 1403 N N . ALA A 1 192 ? 4.325 -4.267 -20.818 1.00 63.50 192 ALA A N 1
ATOM 1404 C CA . ALA A 1 192 ? 4.271 -4.598 -19.414 1.00 63.50 192 ALA A CA 1
ATOM 1405 C C . ALA A 1 192 ? 4.302 -6.109 -19.243 1.00 63.50 192 ALA A C 1
ATOM 1407 O O . ALA A 1 192 ? 5.133 -6.572 -18.485 1.00 63.50 192 ALA A O 1
ATOM 1408 N N . ASP A 1 193 ? 3.485 -6.897 -19.939 1.00 60.81 193 ASP A N 1
ATOM 1409 C CA . ASP A 1 193 ? 3.432 -8.349 -19.708 1.00 60.81 193 ASP A CA 1
ATOM 1410 C C . ASP A 1 193 ? 4.475 -9.182 -20.498 1.00 60.81 193 ASP A C 1
ATOM 1412 O O . ASP A 1 193 ? 4.539 -10.414 -20.349 1.00 60.81 193 ASP A O 1
ATOM 1416 N N . GLY A 1 194 ? 5.348 -8.518 -21.265 1.00 60.88 194 GLY A N 1
ATOM 1417 C CA . GLY A 1 194 ? 6.513 -9.095 -21.940 1.00 60.88 194 GLY A CA 1
ATOM 1418 C C . GLY A 1 194 ? 6.157 -9.954 -23.155 1.00 60.88 194 GLY A C 1
ATOM 1419 O O . GLY A 1 194 ? 6.879 -10.909 -23.480 1.00 60.88 194 GLY A O 1
ATOM 1420 N N . ASP A 1 195 ? 5.020 -9.689 -23.793 1.00 61.12 195 ASP A N 1
ATOM 1421 C CA . ASP A 1 195 ? 4.459 -10.512 -24.869 1.00 61.12 195 ASP A CA 1
ATOM 1422 C C . ASP A 1 195 ? 4.648 -9.939 -26.268 1.00 61.12 195 ASP A C 1
ATOM 1424 O O . ASP A 1 195 ? 4.336 -10.593 -27.276 1.00 61.12 195 ASP A O 1
ATOM 1428 N N . GLY A 1 196 ? 5.275 -8.767 -26.335 1.00 64.00 196 GLY A N 1
ATOM 1429 C CA . GLY A 1 196 ? 5.552 -8.050 -27.563 1.00 64.00 196 GLY A CA 1
ATOM 1430 C C . GLY A 1 196 ? 4.338 -7.317 -28.130 1.00 64.00 196 GLY A C 1
ATOM 1431 O O . GLY A 1 196 ? 4.389 -6.912 -29.300 1.00 64.00 196 GLY A O 1
ATOM 1432 N N . VAL A 1 197 ? 3.257 -7.165 -27.360 1.00 67.62 197 VAL A N 1
ATOM 1433 C CA . VAL A 1 197 ? 2.119 -6.287 -27.640 1.00 67.62 197 VAL A CA 1
ATOM 1434 C C . VAL A 1 197 ? 2.227 -5.036 -26.766 1.00 67.62 197 VAL A C 1
ATOM 1436 O O . VAL A 1 197 ? 2.483 -5.104 -25.576 1.00 67.62 197 VAL A O 1
ATOM 1439 N N . ASP A 1 198 ? 2.028 -3.863 -27.376 1.00 69.81 198 ASP A N 1
ATOM 1440 C CA . ASP A 1 198 ? 2.009 -2.603 -26.628 1.00 69.81 198 ASP A CA 1
ATOM 1441 C C . ASP A 1 198 ? 0.808 -2.568 -25.661 1.00 69.81 198 ASP A C 1
ATOM 1443 O O . ASP A 1 198 ? -0.354 -2.557 -26.090 1.00 69.81 198 ASP A O 1
ATOM 1447 N N . ASP A 1 199 ? 1.104 -2.419 -24.377 1.00 67.62 199 ASP A N 1
ATOM 1448 C CA . ASP A 1 199 ? 0.183 -2.079 -23.301 1.00 67.62 199 ASP A CA 1
ATOM 1449 C C . ASP A 1 199 ? 0.073 -0.559 -23.134 1.00 67.62 199 ASP A C 1
ATOM 1451 O O . ASP A 1 199 ? 0.833 0.226 -23.711 1.00 67.62 199 ASP A O 1
ATOM 1455 N N . ALA A 1 200 ? -0.892 -0.105 -22.336 1.00 71.44 200 ALA A N 1
ATOM 1456 C CA . ALA A 1 200 ? -1.114 1.309 -22.063 1.00 71.44 200 ALA A CA 1
ATOM 1457 C C . ALA A 1 200 ? -1.025 1.615 -20.568 1.00 71.44 200 ALA A C 1
ATOM 1459 O O . ALA A 1 200 ? -1.837 1.132 -19.785 1.00 71.44 200 ALA A O 1
ATOM 1460 N N . LEU A 1 201 ? -0.098 2.493 -20.183 1.00 70.38 201 LEU A N 1
ATOM 1461 C CA . LEU A 1 201 ? -0.042 3.077 -18.845 1.00 70.38 201 LEU A CA 1
ATOM 1462 C C . LEU A 1 201 ? -0.570 4.513 -18.893 1.00 70.38 201 LEU A C 1
ATOM 1464 O O . LEU A 1 201 ? -0.002 5.401 -19.535 1.00 70.38 201 LEU A O 1
ATOM 1468 N N . GLU A 1 202 ? -1.672 4.747 -18.198 1.00 71.62 202 GLU A N 1
ATOM 1469 C CA . GLU A 1 202 ? -2.378 6.018 -18.130 1.00 71.62 202 GLU A CA 1
ATOM 1470 C C . GLU A 1 202 ? -2.210 6.666 -16.756 1.00 71.62 202 GLU A C 1
ATOM 1472 O O . GLU A 1 202 ? -2.295 6.009 -15.723 1.00 71.62 202 GLU A O 1
ATOM 1477 N N . VAL A 1 203 ? -1.991 7.980 -16.726 1.00 69.38 203 VAL A N 1
ATOM 1478 C CA . VAL A 1 203 ? -1.769 8.728 -15.482 1.00 69.38 203 VAL A CA 1
ATOM 1479 C C . VAL A 1 203 ? -2.931 9.670 -15.223 1.00 69.38 203 VAL A C 1
ATOM 1481 O O . VAL A 1 203 ? -3.223 10.547 -16.034 1.00 69.38 203 VAL A O 1
ATOM 1484 N N . TYR A 1 204 ? -3.545 9.563 -14.055 1.00 66.69 204 TYR A N 1
ATOM 1485 C CA . TYR A 1 204 ? -4.722 10.323 -13.654 1.00 66.69 204 TYR A CA 1
ATOM 1486 C C . TYR A 1 204 ? -4.415 11.312 -12.533 1.00 66.69 204 TYR A C 1
ATOM 1488 O O . TYR A 1 204 ? -3.476 11.143 -11.759 1.00 66.69 204 TYR A O 1
ATOM 1496 N N . THR A 1 205 ? -5.214 12.378 -12.450 1.00 65.38 205 THR A N 1
ATOM 1497 C CA . THR A 1 205 ? -5.197 13.311 -11.314 1.00 65.38 205 THR A CA 1
ATOM 1498 C C . THR A 1 205 ? -6.343 12.979 -10.380 1.00 65.38 205 THR A C 1
ATOM 1500 O O . THR A 1 205 ? -7.492 13.019 -10.812 1.00 65.38 205 THR A O 1
ATOM 1503 N N . CYS A 1 206 ? -6.034 12.737 -9.112 1.00 56.44 206 CYS A N 1
ATOM 1504 C CA . CYS A 1 206 ? -7.004 12.329 -8.104 1.00 56.44 206 CYS A CA 1
ATOM 1505 C C . CYS A 1 206 ? -7.041 13.369 -6.978 1.00 56.44 206 CYS A C 1
ATOM 1507 O O . CYS A 1 206 ? -5.993 13.909 -6.619 1.00 56.44 206 CYS A O 1
ATOM 1509 N N . GLU A 1 207 ? -8.223 13.680 -6.441 1.00 54.59 207 GLU A N 1
ATOM 1510 C CA . GLU A 1 207 ? -8.410 14.630 -5.330 1.00 54.59 207 GLU A CA 1
ATOM 1511 C C . GLU A 1 207 ? -8.618 13.952 -3.977 1.00 54.59 207 GLU A C 1
ATOM 1513 O O . GLU A 1 207 ? -8.190 14.492 -2.954 1.00 54.59 207 GLU A O 1
ATOM 1518 N N . ARG A 1 208 ? -9.262 12.781 -3.964 1.00 45.56 208 ARG A N 1
ATOM 1519 C CA . ARG A 1 208 ? -9.567 12.020 -2.746 1.00 45.56 208 ARG A CA 1
ATOM 1520 C C . ARG A 1 208 ? -8.901 10.640 -2.767 1.00 45.56 208 ARG A C 1
ATOM 1522 O O . ARG A 1 208 ? -8.762 10.076 -3.852 1.00 45.56 208 ARG A O 1
ATOM 1529 N N . PRO A 1 209 ? -8.486 10.099 -1.602 1.00 37.53 209 PRO A N 1
ATOM 1530 C CA . PRO A 1 209 ? -8.631 10.663 -0.244 1.00 37.53 209 PRO A CA 1
ATOM 1531 C C . PRO A 1 209 ? -7.717 11.871 0.037 1.00 37.53 209 PRO A C 1
ATOM 1533 O O . PRO A 1 209 ? -7.960 12.652 0.951 1.00 37.53 209 PRO A O 1
ATOM 1536 N N . HIS A 1 210 ? -6.699 12.069 -0.791 1.00 46.22 210 HIS A N 1
ATOM 1537 C CA . HIS A 1 210 ? -5.862 13.263 -0.845 1.00 46.22 210 HIS A CA 1
ATOM 1538 C C . HIS A 1 210 ? -5.405 13.463 -2.289 1.00 46.22 210 HIS A C 1
ATOM 1540 O O . HIS A 1 210 ? -5.504 12.550 -3.111 1.00 46.22 210 HIS A O 1
ATOM 1546 N N . ARG A 1 211 ? -4.903 14.654 -2.619 1.00 56.06 211 ARG A N 1
ATOM 1547 C CA . ARG A 1 211 ? -4.492 14.949 -3.990 1.00 56.06 211 ARG A CA 1
ATOM 1548 C C . ARG A 1 211 ? -3.253 14.118 -4.357 1.00 56.06 211 ARG A C 1
ATOM 1550 O O . ARG A 1 211 ? -2.237 14.244 -3.677 1.00 56.06 211 ARG A O 1
ATOM 1557 N N . HIS A 1 212 ? -3.326 13.314 -5.418 1.00 59.09 212 HIS A N 1
ATOM 1558 C CA . HIS A 1 212 ? -2.233 12.447 -5.891 1.00 59.09 212 HIS A CA 1
ATOM 1559 C C . HIS A 1 212 ? -2.331 12.169 -7.405 1.00 59.09 212 HIS A C 1
ATOM 1561 O O . HIS A 1 212 ? -3.255 12.636 -8.084 1.00 59.09 212 HIS A O 1
ATOM 1567 N N . ARG A 1 213 ? -1.345 11.451 -7.955 1.00 65.12 213 ARG A N 1
ATOM 1568 C CA . ARG A 1 213 ? -1.407 10.846 -9.295 1.00 65.12 213 ARG A CA 1
ATOM 1569 C C . ARG A 1 213 ? -1.656 9.353 -9.164 1.00 65.12 213 ARG A C 1
ATOM 1571 O O . ARG A 1 213 ? -0.954 8.720 -8.384 1.00 65.12 213 ARG A O 1
ATOM 1578 N N . ALA A 1 214 ? -2.586 8.806 -9.935 1.00 61.94 214 ALA A N 1
ATOM 1579 C CA . ALA A 1 214 ? -2.799 7.363 -10.036 1.00 61.94 214 ALA A CA 1
ATOM 1580 C C . ALA A 1 214 ? -2.343 6.873 -11.411 1.00 61.94 214 ALA A C 1
ATOM 1582 O O . ALA A 1 214 ? -2.684 7.487 -12.423 1.00 61.94 214 ALA A O 1
ATOM 1583 N N . LEU A 1 215 ? -1.543 5.812 -11.443 1.00 65.62 215 LEU A N 1
ATOM 1584 C CA . LEU A 1 215 ? -1.070 5.170 -12.666 1.00 65.62 215 LEU A CA 1
ATOM 1585 C C . LEU A 1 215 ? -1.906 3.918 -12.905 1.00 65.62 215 LEU A C 1
ATOM 1587 O O . LEU A 1 215 ? -2.103 3.146 -11.971 1.00 65.62 215 LEU A O 1
ATOM 1591 N N . ARG A 1 216 ? -2.388 3.720 -14.130 1.00 67.62 216 ARG A N 1
ATOM 1592 C CA . ARG A 1 216 ? -3.301 2.635 -14.489 1.00 67.62 216 ARG A CA 1
ATOM 1593 C C . ARG A 1 216 ? -2.826 1.914 -15.740 1.00 67.62 216 ARG A C 1
ATOM 1595 O O . ARG A 1 216 ? -2.686 2.553 -16.779 1.00 67.62 216 ARG A O 1
ATOM 1602 N N . LEU A 1 217 ? -2.565 0.616 -15.631 1.00 62.75 217 LEU A N 1
ATOM 1603 C CA . LEU A 1 217 ? -2.135 -0.223 -16.749 1.00 62.75 217 LEU A CA 1
ATOM 1604 C C . LEU A 1 217 ? -3.336 -0.887 -17.409 1.00 62.75 217 LEU A C 1
ATOM 1606 O O . LEU A 1 217 ? -4.194 -1.419 -16.716 1.00 62.75 217 LEU A O 1
ATOM 1610 N N . THR A 1 218 ? -3.354 -0.917 -18.736 1.00 67.25 218 THR A N 1
ATOM 1611 C CA . THR A 1 218 ? -4.281 -1.683 -19.572 1.00 67.25 218 THR A CA 1
ATOM 1612 C C . THR A 1 218 ? -3.483 -2.567 -20.519 1.00 67.25 218 THR A C 1
ATOM 1614 O O . THR A 1 218 ? -2.649 -2.039 -21.251 1.00 67.25 218 THR A O 1
ATOM 1617 N N . LEU A 1 219 ? -3.757 -3.870 -20.534 1.00 64.00 219 LEU A N 1
ATOM 1618 C CA . LEU A 1 219 ? -3.001 -4.823 -21.350 1.00 64.00 219 LEU A CA 1
ATOM 1619 C C . LEU A 1 219 ? -3.610 -5.044 -22.737 1.00 64.00 219 LEU A C 1
ATOM 1621 O O . LEU A 1 219 ? -4.828 -4.931 -22.918 1.00 64.00 219 LEU A O 1
ATOM 1625 N N . GLY A 1 220 ? -2.772 -5.360 -23.721 1.00 60.16 220 GLY A N 1
ATOM 1626 C CA . GLY A 1 220 ? -3.183 -5.709 -25.081 1.00 60.16 220 GLY A CA 1
ATOM 1627 C C . GLY A 1 220 ? -3.866 -7.084 -25.182 1.00 60.16 220 GLY A C 1
ATOM 1628 O O . GLY A 1 220 ? -3.454 -8.058 -24.567 1.00 60.16 220 GLY A O 1
ATOM 1629 N N . ALA A 1 221 ? -4.927 -7.206 -25.991 1.00 56.19 221 ALA A N 1
ATOM 1630 C CA . ALA A 1 221 ? -5.690 -8.457 -26.114 1.00 56.19 221 ALA A CA 1
ATOM 1631 C C . ALA A 1 221 ? -4.939 -9.536 -26.925 1.00 56.19 221 ALA A C 1
ATOM 1633 O O . ALA A 1 221 ? -4.678 -9.339 -28.118 1.00 56.19 221 ALA A O 1
ATOM 1634 N N . GLY A 1 222 ? -4.674 -10.708 -26.325 1.00 54.00 222 GLY A N 1
ATOM 1635 C CA . GLY A 1 222 ? -3.867 -11.747 -26.982 1.00 54.00 222 GLY A CA 1
ATOM 1636 C C . GLY A 1 222 ? -3.940 -13.199 -26.487 1.00 54.00 222 GLY A C 1
ATOM 1637 O O . GLY A 1 222 ? -3.162 -14.005 -27.002 1.00 54.00 222 GLY A O 1
ATOM 1638 N N . ARG A 1 223 ? -4.794 -13.592 -25.523 1.00 60.12 223 ARG A N 1
ATOM 1639 C CA . ARG A 1 223 ? -4.626 -14.888 -24.812 1.00 60.12 223 ARG A CA 1
ATOM 1640 C C . ARG A 1 223 ? -5.952 -15.586 -24.434 1.00 60.12 223 ARG A C 1
ATOM 1642 O O . ARG A 1 223 ? -7.004 -14.959 -24.461 1.00 60.12 223 ARG A O 1
ATOM 1649 N N . ASP A 1 224 ? -5.895 -16.890 -24.116 1.00 72.50 224 ASP A N 1
ATOM 1650 C CA . ASP A 1 224 ? -6.991 -17.709 -23.527 1.00 72.50 224 ASP A CA 1
ATOM 1651 C C . ASP A 1 224 ? -7.105 -17.500 -21.986 1.00 72.50 224 ASP A C 1
ATOM 1653 O O . ASP A 1 224 ? -7.501 -18.402 -21.247 1.00 72.50 224 ASP A O 1
ATOM 1657 N N . ASP A 1 225 ? -6.678 -16.328 -21.527 1.00 73.69 225 ASP A N 1
ATOM 1658 C CA . ASP A 1 225 ? -6.519 -15.866 -20.147 1.00 73.69 225 ASP A CA 1
ATOM 1659 C C . ASP A 1 225 ? -7.097 -14.443 -20.149 1.00 73.69 225 ASP A C 1
ATOM 1661 O O . ASP A 1 225 ? -6.540 -13.548 -20.794 1.00 73.69 225 ASP A O 1
ATOM 1665 N N . ALA A 1 226 ? -8.314 -14.289 -19.626 1.00 72.56 226 ALA A N 1
ATOM 1666 C CA . ALA A 1 226 ? -9.152 -13.130 -19.909 1.00 72.56 226 ALA A CA 1
ATOM 1667 C C . ALA A 1 226 ? -8.861 -11.898 -19.035 1.00 72.56 226 ALA A C 1
ATOM 1669 O O . ALA A 1 226 ? -9.257 -10.793 -19.427 1.00 72.56 226 ALA A O 1
ATOM 1670 N N . ASP A 1 227 ? -8.169 -12.040 -17.905 1.00 67.25 227 ASP A N 1
ATOM 1671 C CA . ASP A 1 227 ? -7.631 -10.920 -17.114 1.00 67.25 227 ASP A CA 1
ATOM 1672 C C . ASP A 1 227 ? -6.104 -10.767 -17.192 1.00 67.25 227 ASP A C 1
ATOM 1674 O O . ASP A 1 227 ? -5.587 -9.719 -16.769 1.00 67.25 227 ASP A O 1
ATOM 1678 N N . HIS A 1 228 ? -5.459 -11.722 -17.874 1.00 69.12 228 HIS A N 1
ATOM 1679 C CA . HIS A 1 228 ? -4.057 -11.790 -18.264 1.00 69.12 228 HIS A CA 1
ATOM 1680 C C . HIS A 1 228 ? -3.083 -12.103 -17.122 1.00 69.12 228 HIS A C 1
ATOM 1682 O O . HIS A 1 228 ? -1.875 -11.964 -17.305 1.00 69.12 228 HIS A O 1
ATOM 1688 N N . ASP A 1 229 ? -3.549 -12.535 -15.957 1.00 68.88 229 ASP A N 1
ATOM 1689 C CA . ASP A 1 229 ? -2.716 -12.666 -14.759 1.00 68.88 229 ASP A CA 1
ATOM 1690 C C . ASP A 1 229 ? -1.684 -13.826 -14.803 1.00 68.88 229 ASP A C 1
ATOM 1692 O O . ASP A 1 229 ? -0.813 -13.956 -13.930 1.00 68.88 229 ASP A O 1
ATOM 1696 N N . GLY A 1 230 ? -1.735 -14.645 -15.863 1.00 76.38 230 GLY A N 1
ATOM 1697 C CA . GLY A 1 230 ? -0.898 -15.818 -16.089 1.00 76.38 230 GLY A CA 1
ATOM 1698 C C . GLY A 1 230 ? -1.594 -17.153 -15.801 1.00 76.38 230 GLY A C 1
ATOM 1699 O O . GLY A 1 230 ? -0.976 -18.208 -16.010 1.00 76.38 230 GLY A O 1
ATOM 1700 N N . LEU A 1 231 ? -2.852 -17.141 -15.360 1.00 82.50 231 LEU A N 1
ATOM 1701 C CA . LEU A 1 231 ? -3.681 -18.299 -15.061 1.00 82.50 231 LEU A CA 1
ATOM 1702 C C . LEU A 1 231 ? -4.822 -18.409 -16.081 1.00 82.50 231 LEU A C 1
ATOM 1704 O O . LEU A 1 231 ? -5.739 -17.614 -16.106 1.00 82.50 231 LEU A O 1
ATOM 1708 N N . ASP A 1 232 ? -4.806 -19.444 -16.929 1.00 86.62 232 ASP A N 1
ATOM 1709 C CA . ASP A 1 232 ? -5.868 -19.572 -17.938 1.00 86.62 232 ASP A CA 1
ATOM 1710 C C . ASP A 1 232 ? -7.274 -19.755 -17.328 1.00 86.62 232 ASP A C 1
ATOM 1712 O O . ASP A 1 232 ? -7.446 -20.460 -16.324 1.00 86.62 232 ASP A O 1
ATOM 1716 N N . ASP A 1 233 ? -8.304 -19.256 -18.025 1.00 84.94 233 ASP A N 1
ATOM 1717 C CA . ASP A 1 233 ? -9.696 -19.270 -17.561 1.00 84.94 233 ASP A CA 1
ATOM 1718 C C . ASP A 1 233 ? -10.188 -20.658 -17.094 1.00 84.94 233 ASP A C 1
ATOM 1720 O O . ASP A 1 233 ? -11.159 -20.810 -16.339 1.00 84.94 233 ASP A O 1
ATOM 1724 N N . VAL A 1 234 ? -9.648 -21.742 -17.669 1.00 90.25 234 VAL A N 1
ATOM 1725 C CA . VAL A 1 234 ? -10.046 -23.114 -17.320 1.00 90.25 234 VAL A CA 1
ATOM 1726 C C . VAL A 1 234 ? -9.496 -23.490 -15.950 1.00 90.25 234 VAL A C 1
ATOM 1728 O O . VAL A 1 234 ? -10.218 -24.120 -15.166 1.00 90.25 234 VAL A O 1
ATOM 1731 N N . ARG A 1 235 ? -8.249 -23.122 -15.663 1.00 93.00 235 ARG A N 1
ATOM 1732 C CA . ARG A 1 235 ? -7.603 -23.324 -14.365 1.00 93.00 235 ARG A CA 1
ATOM 1733 C C . ARG A 1 235 ? -8.240 -22.457 -13.295 1.00 93.00 235 ARG A C 1
ATOM 1735 O O . ARG A 1 235 ? -8.537 -22.989 -12.226 1.00 93.00 235 ARG A O 1
ATOM 1742 N N . GLU A 1 236 ? -8.560 -21.214 -13.612 1.00 89.88 236 GLU A N 1
ATOM 1743 C CA . GLU A 1 236 ? -9.229 -20.299 -12.690 1.00 89.88 236 GLU A CA 1
ATOM 1744 C C . GLU A 1 236 ? -10.574 -20.848 -12.212 1.00 89.88 236 GLU A C 1
ATOM 1746 O O . GLU A 1 236 ? -10.811 -21.084 -11.022 1.00 89.88 236 GLU A O 1
ATOM 1751 N N . ARG A 1 237 ? -11.422 -21.270 -13.161 1.00 91.19 237 ARG A N 1
ATOM 1752 C CA . ARG A 1 237 ? -12.691 -21.950 -12.845 1.00 91.19 237 ARG A CA 1
ATOM 1753 C C . ARG A 1 237 ? -12.505 -23.209 -11.998 1.00 91.19 237 ARG A C 1
ATOM 1755 O O . ARG A 1 237 ? -13.386 -23.545 -11.201 1.00 91.19 237 ARG A O 1
ATOM 1762 N N . ALA A 1 238 ? -11.413 -23.948 -12.189 1.00 94.38 238 ALA A N 1
ATOM 1763 C CA . ALA A 1 238 ? -11.125 -25.148 -11.406 1.00 94.38 238 ALA A CA 1
ATOM 1764 C C . ALA A 1 238 ? -10.700 -24.815 -9.965 1.00 94.38 238 ALA A C 1
ATOM 1766 O O . ALA A 1 238 ? -11.045 -25.563 -9.043 1.00 94.38 238 ALA A O 1
ATOM 1767 N N . LEU A 1 239 ? -9.998 -23.697 -9.778 1.00 93.31 239 LEU A N 1
ATOM 1768 C CA . LEU A 1 239 ? -9.531 -23.185 -8.489 1.00 93.31 239 LEU A CA 1
ATOM 1769 C C . LEU A 1 239 ? -10.588 -22.347 -7.761 1.00 93.31 239 LEU A C 1
ATOM 1771 O O . LEU A 1 239 ? -10.521 -22.223 -6.539 1.00 93.31 239 LEU A O 1
ATOM 1775 N N . ARG A 1 240 ? -11.644 -21.933 -8.473 1.00 94.44 240 ARG A N 1
ATOM 1776 C CA . ARG A 1 240 ? -12.702 -21.021 -8.008 1.00 94.44 240 ARG A CA 1
ATOM 1777 C C . ARG A 1 240 ? -12.186 -19.602 -7.776 1.00 94.44 240 ARG A C 1
ATOM 1779 O O . ARG A 1 240 ? -12.680 -18.947 -6.858 1.00 94.44 240 ARG A O 1
ATOM 1786 N N . THR A 1 241 ? -11.219 -19.197 -8.584 1.00 82.56 241 THR A N 1
ATOM 1787 C CA . THR A 1 241 ? -10.904 -17.792 -8.827 1.00 82.56 241 THR A CA 1
ATOM 1788 C C . THR A 1 241 ? -11.846 -17.232 -9.898 1.00 82.56 241 THR A C 1
ATOM 1790 O O . THR A 1 241 ? -12.605 -18.009 -10.509 1.00 82.56 241 THR A O 1
ATOM 1793 N N . ASP A 1 242 ? -11.925 -15.912 -10.042 1.00 80.38 242 ASP A N 1
ATOM 1794 C CA . ASP A 1 242 ? -12.773 -15.261 -11.045 1.00 80.38 242 ASP A CA 1
ATOM 1795 C C . ASP A 1 242 ? -11.975 -15.052 -12.341 1.00 80.38 242 ASP A C 1
ATOM 1797 O O . ASP A 1 242 ? -11.065 -14.246 -12.305 1.00 80.38 242 ASP A O 1
ATOM 1801 N N . PRO A 1 243 ? -12.351 -15.674 -13.488 1.00 80.56 243 PRO A N 1
ATOM 1802 C CA . PRO A 1 243 ? -11.596 -15.601 -14.750 1.00 80.56 243 PRO A CA 1
ATOM 1803 C C . PRO A 1 243 ? -11.402 -14.236 -15.403 1.00 80.56 243 PRO A C 1
ATOM 1805 O O . PRO A 1 243 ? -11.110 -14.103 -16.592 1.00 80.56 243 PRO A O 1
ATOM 1808 N N . HIS A 1 244 ? -11.821 -13.212 -14.695 1.00 71.50 244 HIS A N 1
ATOM 1809 C CA . HIS A 1 244 ? -11.862 -11.849 -15.137 1.00 71.50 244 HIS A CA 1
ATOM 1810 C C . HIS A 1 244 ? -11.331 -10.904 -14.050 1.00 71.50 244 HIS A C 1
ATOM 1812 O O . HIS A 1 244 ? -11.435 -9.680 -14.218 1.00 71.50 244 HIS A O 1
ATOM 1818 N N . ASP A 1 245 ? -10.822 -11.452 -12.953 1.00 69.25 245 ASP A N 1
ATOM 1819 C CA . ASP A 1 245 ? -10.253 -10.751 -11.823 1.00 69.25 245 ASP A CA 1
ATOM 1820 C C . ASP A 1 245 ? -8.877 -11.329 -11.491 1.00 69.25 245 ASP A C 1
ATOM 1822 O O . ASP A 1 245 ? -8.754 -12.397 -10.908 1.00 69.25 245 ASP A O 1
ATOM 1826 N N . ARG A 1 246 ? -7.843 -10.565 -11.843 1.00 72.38 246 ARG A N 1
ATOM 1827 C CA . ARG A 1 246 ? -6.435 -10.991 -11.798 1.00 72.38 246 ARG A CA 1
ATOM 1828 C C . ARG A 1 246 ? -5.883 -11.279 -10.397 1.00 72.38 246 ARG A C 1
ATOM 1830 O O . ARG A 1 246 ? -4.741 -11.708 -10.272 1.00 72.38 246 ARG A O 1
ATOM 1837 N N . ASP A 1 247 ? -6.610 -10.856 -9.374 1.00 70.81 247 ASP A N 1
ATOM 1838 C CA . ASP A 1 247 ? -6.250 -10.895 -7.957 1.00 70.81 247 ASP A CA 1
ATOM 1839 C C . ASP A 1 247 ? -7.565 -11.097 -7.199 1.00 70.81 247 ASP A C 1
ATOM 1841 O O . ASP A 1 247 ? -8.210 -10.154 -6.748 1.00 70.81 247 ASP A O 1
ATOM 1845 N N . THR A 1 248 ? -8.038 -12.342 -7.174 1.00 77.44 248 THR A N 1
ATOM 1846 C CA . THR A 1 248 ? -9.393 -12.691 -6.731 1.00 77.44 248 THR A CA 1
ATOM 1847 C C . THR A 1 248 ? -9.654 -12.312 -5.262 1.00 77.44 248 THR A C 1
ATOM 1849 O O . THR A 1 248 ? -10.820 -12.211 -4.852 1.00 77.44 248 THR A O 1
ATOM 1852 N N . ASP A 1 249 ? -8.615 -12.165 -4.434 1.00 69.12 249 ASP A N 1
ATOM 1853 C CA . ASP A 1 249 ? -8.729 -11.823 -3.011 1.00 69.12 249 ASP A CA 1
ATOM 1854 C C . ASP A 1 249 ? -8.217 -10.428 -2.612 1.00 69.12 249 ASP A C 1
ATOM 1856 O O . ASP A 1 249 ? -8.322 -10.063 -1.431 1.00 69.12 249 ASP A O 1
ATOM 1860 N N . ASP A 1 250 ? -7.807 -9.624 -3.592 1.00 68.12 250 ASP A N 1
ATOM 1861 C CA . ASP A 1 250 ? -7.419 -8.221 -3.467 1.00 68.12 250 ASP A CA 1
ATOM 1862 C C . ASP A 1 250 ? -6.238 -7.987 -2.494 1.00 68.12 250 ASP A C 1
ATOM 1864 O O . ASP A 1 250 ? -6.232 -7.017 -1.716 1.00 68.12 250 ASP A O 1
ATOM 1868 N N . ASP A 1 251 ? -5.234 -8.869 -2.473 1.00 65.94 251 ASP A N 1
ATOM 1869 C CA . ASP A 1 251 ? -4.042 -8.729 -1.619 1.00 65.94 251 ASP A CA 1
ATOM 1870 C C . ASP A 1 251 ? -2.827 -8.082 -2.320 1.00 65.94 251 ASP A C 1
ATOM 1872 O O . ASP A 1 251 ? -1.855 -7.650 -1.675 1.00 65.94 251 ASP A O 1
ATOM 1876 N N . GLY A 1 252 ? -2.908 -7.917 -3.640 1.00 69.38 252 GLY A N 1
ATOM 1877 C CA . GLY A 1 252 ? -1.871 -7.365 -4.497 1.00 69.38 252 GLY A CA 1
ATOM 1878 C C . GLY A 1 252 ? -0.833 -8.381 -4.985 1.00 69.38 252 GLY A C 1
ATOM 1879 O O . GLY A 1 252 ? 0.251 -7.941 -5.412 1.00 69.38 252 GLY A O 1
ATOM 1880 N N . LEU A 1 253 ? -1.114 -9.679 -4.886 1.00 71.69 253 LEU A N 1
ATOM 1881 C CA . LEU A 1 253 ? -0.504 -10.811 -5.582 1.00 71.69 253 LEU A CA 1
ATOM 1882 C C . LEU A 1 253 ? -1.498 -11.308 -6.644 1.00 71.69 253 LEU A C 1
ATOM 1884 O O . LEU A 1 253 ? -2.699 -11.212 -6.478 1.00 71.69 253 LEU A O 1
ATOM 1888 N N . LEU A 1 254 ? -0.994 -11.782 -7.783 1.00 73.06 254 LEU A N 1
ATOM 1889 C CA . LEU A 1 254 ? -1.875 -12.281 -8.844 1.00 73.06 254 LEU A CA 1
ATOM 1890 C C . LEU A 1 254 ? -2.218 -13.752 -8.626 1.00 73.06 254 LEU A C 1
ATOM 1892 O O . LEU A 1 254 ? -1.323 -14.510 -8.226 1.00 73.06 254 LEU A O 1
ATOM 1896 N N . ASP A 1 255 ? -3.406 -14.193 -9.041 1.00 79.69 255 ASP A N 1
ATOM 1897 C CA . ASP A 1 255 ? -3.812 -15.592 -8.873 1.00 79.69 255 ASP A CA 1
ATOM 1898 C C . ASP A 1 255 ? -2.813 -16.533 -9.570 1.00 79.69 255 ASP A C 1
ATOM 1900 O O . ASP A 1 255 ? -2.365 -17.551 -9.022 1.00 79.69 255 ASP A O 1
ATOM 1904 N N . GLY A 1 256 ? -2.365 -16.157 -10.769 1.00 82.19 256 GLY A N 1
ATOM 1905 C CA . GLY A 1 256 ? -1.305 -16.835 -11.508 1.00 82.19 256 GLY A CA 1
ATOM 1906 C C . GLY A 1 256 ? 0.018 -16.922 -10.743 1.00 82.19 256 GLY A C 1
ATOM 1907 O O . GLY A 1 256 ? 0.683 -17.963 -10.776 1.00 82.19 256 GLY A O 1
ATOM 1908 N N . TRP A 1 257 ? 0.411 -15.881 -10.004 1.00 81.50 257 TRP A N 1
ATOM 1909 C CA . TRP A 1 257 ? 1.640 -15.890 -9.196 1.00 81.50 257 TRP A CA 1
ATOM 1910 C C . TRP A 1 257 ? 1.526 -16.818 -7.997 1.00 81.50 257 TRP A C 1
ATOM 1912 O O . TRP A 1 257 ? 2.485 -17.512 -7.645 1.00 81.50 257 TRP A O 1
ATOM 1922 N N . GLU A 1 258 ? 0.367 -16.840 -7.364 1.00 86.69 258 GLU A N 1
ATOM 1923 C CA . GLU A 1 258 ? 0.122 -17.678 -6.203 1.00 86.69 258 GLU A CA 1
ATOM 1924 C C . GLU A 1 258 ? 0.053 -19.160 -6.576 1.00 86.69 258 GLU A C 1
ATOM 1926 O O . GLU A 1 258 ? 0.547 -20.020 -5.838 1.00 86.69 258 GLU A O 1
ATOM 1931 N N . VAL A 1 259 ? -0.483 -19.467 -7.762 1.00 90.00 259 VAL A N 1
ATOM 1932 C CA . VAL A 1 259 ? -0.652 -20.838 -8.258 1.00 90.00 259 VAL A CA 1
ATOM 1933 C C . VAL A 1 259 ? 0.614 -21.386 -8.918 1.00 90.00 259 VAL A C 1
ATOM 1935 O O . VAL A 1 259 ? 1.017 -22.514 -8.615 1.00 90.00 259 VAL A O 1
ATOM 1938 N N . ASP A 1 260 ? 1.231 -20.637 -9.835 1.00 84.56 260 ASP A N 1
ATOM 1939 C CA . ASP A 1 260 ? 2.385 -21.101 -10.624 1.00 84.56 260 ASP A CA 1
ATOM 1940 C C . ASP A 1 260 ? 3.739 -20.703 -10.037 1.00 84.56 260 ASP A C 1
ATOM 1942 O O . ASP A 1 260 ? 4.786 -21.219 -10.452 1.00 84.56 260 ASP A O 1
ATOM 1946 N N . GLY A 1 261 ? 3.718 -19.855 -9.013 1.00 81.75 261 GLY A N 1
ATOM 1947 C CA . GLY A 1 261 ? 4.882 -19.419 -8.270 1.00 81.75 261 GLY A CA 1
ATOM 1948 C C . GLY A 1 261 ? 5.274 -17.979 -8.574 1.00 81.75 261 GLY A C 1
ATOM 1949 O O . GLY A 1 261 ? 5.066 -17.440 -9.663 1.00 81.75 261 GLY A O 1
ATOM 1950 N N . LEU A 1 262 ? 5.912 -17.380 -7.572 1.00 76.25 262 LEU A N 1
ATOM 1951 C CA . LEU A 1 262 ? 6.254 -15.970 -7.578 1.00 76.25 262 LEU A CA 1
ATOM 1952 C C . LEU A 1 262 ? 7.180 -15.582 -8.743 1.00 76.25 262 LEU A C 1
ATOM 1954 O O . LEU A 1 262 ? 8.013 -16.379 -9.211 1.00 76.25 262 LEU A O 1
ATOM 1958 N N . PRO A 1 263 ? 7.093 -14.316 -9.183 1.00 63.94 263 PRO A N 1
ATOM 1959 C CA . PRO A 1 263 ? 7.993 -13.765 -10.177 1.00 63.94 263 PRO A CA 1
ATOM 1960 C C . PRO A 1 263 ? 9.470 -13.908 -9.768 1.00 63.94 263 PRO A C 1
ATOM 1962 O O . PRO A 1 263 ? 9.827 -14.073 -8.602 1.00 63.94 263 PRO A O 1
ATOM 1965 N N . ARG A 1 264 ? 10.367 -13.843 -10.761 1.00 66.94 264 ARG A N 1
ATOM 1966 C CA . ARG A 1 264 ? 11.834 -13.797 -10.563 1.00 66.94 264 ARG A CA 1
ATOM 1967 C C . ARG A 1 264 ? 12.453 -15.034 -9.885 1.00 66.94 264 ARG A C 1
ATOM 1969 O O . ARG A 1 264 ? 13.587 -14.985 -9.412 1.00 66.94 264 ARG A O 1
ATOM 1976 N N . GLY A 1 265 ? 11.753 -16.173 -9.917 1.00 66.44 265 GLY A N 1
ATOM 1977 C CA . GLY A 1 265 ? 12.302 -17.489 -9.559 1.00 66.44 265 GLY A CA 1
ATOM 1978 C C . GLY A 1 265 ? 12.531 -17.692 -8.061 1.00 66.44 265 GLY A C 1
ATOM 1979 O O . GLY A 1 265 ? 13.286 -18.586 -7.672 1.00 66.44 265 GLY A O 1
ATOM 1980 N N . PHE A 1 266 ? 11.906 -16.861 -7.226 1.00 73.75 266 PHE A N 1
ATOM 1981 C CA . PHE A 1 266 ? 11.900 -17.039 -5.785 1.00 73.75 266 PHE A CA 1
ATOM 1982 C C . PHE A 1 266 ? 10.729 -17.938 -5.358 1.00 73.75 266 PHE A C 1
ATOM 1984 O O . PHE A 1 266 ? 9.658 -17.913 -5.953 1.00 73.75 266 PHE A O 1
ATOM 1991 N N . THR A 1 267 ? 10.928 -18.738 -4.311 1.00 74.06 267 THR A N 1
ATOM 1992 C CA . THR A 1 267 ? 9.897 -19.622 -3.754 1.00 74.06 267 THR A CA 1
ATOM 1993 C C . THR A 1 267 ? 9.788 -19.406 -2.256 1.00 74.06 267 THR A C 1
ATOM 1995 O O . THR A 1 267 ? 10.807 -19.436 -1.558 1.00 74.06 267 THR A O 1
ATOM 1998 N N . LEU A 1 268 ? 8.563 -19.267 -1.752 1.00 79.56 268 LEU A N 1
ATOM 1999 C CA . LEU A 1 268 ? 8.313 -19.266 -0.314 1.00 79.56 268 LEU A CA 1
ATOM 2000 C C . LEU A 1 268 ? 8.781 -20.601 0.310 1.00 79.56 268 LEU A C 1
ATOM 2002 O O . LEU A 1 268 ? 8.580 -21.658 -0.294 1.00 79.56 268 LEU A O 1
ATOM 2006 N N . PRO A 1 269 ? 9.390 -20.589 1.511 1.00 72.12 269 PRO A N 1
ATOM 2007 C CA . PRO A 1 269 ? 9.830 -21.802 2.203 1.00 72.12 269 PRO A CA 1
ATOM 2008 C C . PRO A 1 269 ? 8.717 -22.828 2.466 1.00 72.12 269 PRO A C 1
ATOM 2010 O O . PRO A 1 269 ? 8.996 -24.024 2.540 1.00 72.12 269 PRO A O 1
ATOM 2013 N N . ASP A 1 270 ? 7.479 -22.371 2.632 1.00 71.00 270 ASP A N 1
ATOM 2014 C CA . ASP A 1 270 ? 6.279 -23.178 2.865 1.00 71.00 270 ASP A CA 1
ATOM 2015 C C . ASP A 1 270 ? 5.373 -23.309 1.629 1.00 71.00 270 ASP A C 1
ATOM 2017 O O . ASP A 1 270 ? 4.607 -24.274 1.564 1.00 71.00 270 ASP A O 1
ATOM 2021 N N . GLY A 1 271 ? 5.517 -22.419 0.638 1.00 65.56 271 GLY A N 1
ATOM 2022 C CA . GLY A 1 271 ? 5.002 -22.564 -0.729 1.00 65.56 271 GLY A CA 1
ATOM 2023 C C . GLY A 1 271 ? 3.478 -22.593 -0.848 1.00 65.56 271 GLY A C 1
ATOM 2024 O O . GLY A 1 271 ? 2.968 -23.290 -1.722 1.00 65.56 271 GLY A O 1
ATOM 2025 N N . LYS A 1 272 ? 2.750 -21.927 0.055 1.00 78.56 272 LYS A N 1
ATOM 2026 C CA . LYS A 1 272 ? 1.281 -21.975 0.122 1.00 78.56 272 LYS A CA 1
ATOM 2027 C C . LYS A 1 272 ? 0.664 -20.584 0.100 1.00 78.56 272 LYS A C 1
ATOM 2029 O O . LYS A 1 272 ? 0.140 -20.146 1.120 1.00 78.56 272 LYS A O 1
ATOM 2034 N N . LEU A 1 273 ? 0.730 -19.951 -1.058 1.00 89.38 273 LEU A N 1
ATOM 2035 C CA . LEU A 1 273 ? -0.198 -18.874 -1.369 1.00 89.38 273 LEU A CA 1
ATOM 2036 C C . LEU A 1 273 ? -1.556 -19.487 -1.762 1.00 89.38 273 LEU A C 1
ATOM 2038 O O . LEU A 1 273 ? -1.618 -20.677 -2.117 1.00 89.38 273 LEU A O 1
ATOM 2042 N N . ASP A 1 274 ? -2.640 -18.748 -1.601 1.00 91.88 274 ASP A N 1
ATOM 2043 C CA . ASP A 1 274 ? -4.013 -19.169 -1.868 1.00 91.88 274 ASP A CA 1
ATOM 2044 C C . ASP A 1 274 ? -4.754 -17.986 -2.489 1.00 91.88 274 ASP A C 1
ATOM 2046 O O . ASP A 1 274 ? -5.154 -17.131 -1.711 1.00 91.88 274 ASP A O 1
ATOM 2050 N N . PRO A 1 275 ? -5.066 -18.020 -3.802 1.00 88.81 275 PRO A N 1
ATOM 2051 C CA . PRO A 1 275 ? -5.617 -16.884 -4.567 1.00 88.81 275 PRO A CA 1
ATOM 2052 C C . PRO A 1 275 ? -7.075 -16.546 -4.253 1.00 88.81 275 PRO A C 1
ATOM 2054 O O . PRO A 1 275 ? -7.907 -16.206 -5.083 1.00 88.81 275 PRO A O 1
ATOM 2057 N N . ARG A 1 276 ? -7.490 -16.886 -3.047 1.00 90.75 276 ARG A N 1
ATOM 2058 C CA . ARG A 1 276 ? -8.837 -16.767 -2.507 1.00 90.75 276 ARG A CA 1
ATOM 2059 C C . ARG A 1 276 ? -8.753 -16.437 -1.023 1.00 90.75 276 ARG A C 1
ATOM 2061 O O . ARG A 1 276 ? -9.762 -16.606 -0.328 1.00 90.75 276 ARG A O 1
ATOM 2068 N N . HIS A 1 277 ? -7.572 -16.111 -0.513 1.00 85.00 277 HIS A N 1
ATOM 2069 C CA . HIS A 1 277 ? -7.296 -15.726 0.847 1.00 85.00 277 HIS A CA 1
ATOM 2070 C C . HIS A 1 277 ? -6.060 -14.831 0.956 1.00 85.00 277 HIS A C 1
ATOM 2072 O O . HIS A 1 277 ? -4.944 -15.336 0.949 1.00 85.00 277 HIS A O 1
ATOM 2078 N N . GLN A 1 278 ? -6.301 -13.572 1.317 1.00 79.94 278 GLN A N 1
ATOM 2079 C CA . GLN A 1 278 ? -5.293 -12.528 1.428 1.00 79.94 278 GLN A CA 1
ATOM 2080 C C . GLN A 1 278 ? -3.999 -12.991 2.115 1.00 79.94 278 GLN A C 1
ATOM 2082 O O . GLN A 1 278 ? -3.987 -13.337 3.306 1.00 79.94 278 GLN A O 1
ATOM 2087 N N . ASP A 1 279 ? -2.905 -12.928 1.372 1.00 83.56 279 ASP A N 1
ATOM 2088 C CA . ASP A 1 279 ? -1.557 -13.352 1.689 1.00 83.56 279 ASP A CA 1
ATOM 2089 C C . ASP A 1 279 ? -0.570 -12.168 1.570 1.00 83.56 279 ASP A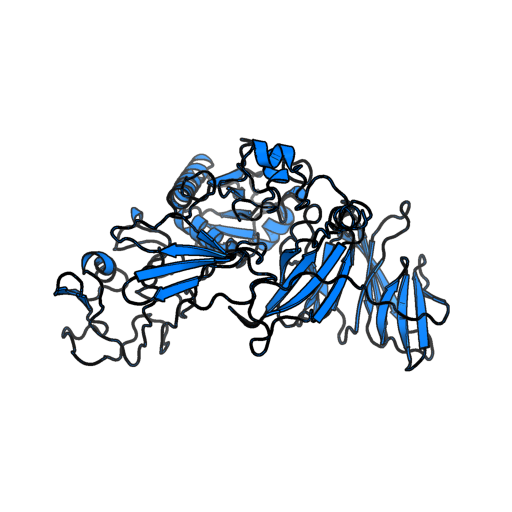 C 1
ATOM 2091 O O . ASP A 1 279 ? -0.413 -11.496 0.558 1.00 83.56 279 ASP A O 1
ATOM 2095 N N . VAL A 1 280 ? 0.197 -11.912 2.631 1.00 82.69 280 VAL A N 1
ATOM 2096 C CA . VAL A 1 280 ? 1.216 -10.851 2.647 1.00 82.69 280 VAL A CA 1
ATOM 2097 C C . VAL A 1 280 ? 2.586 -11.455 2.898 1.00 82.69 280 VAL A C 1
ATOM 2099 O O . VAL A 1 280 ? 2.869 -12.022 3.958 1.00 82.69 280 VAL A O 1
ATOM 2102 N N . ILE A 1 281 ? 3.486 -11.284 1.933 1.00 86.75 281 ILE A N 1
ATOM 2103 C CA . ILE A 1 281 ? 4.866 -11.762 2.029 1.00 86.75 281 ILE A CA 1
ATOM 2104 C C . ILE A 1 281 ? 5.710 -10.727 2.767 1.00 86.75 281 ILE A C 1
ATOM 2106 O O . ILE A 1 281 ? 5.827 -9.584 2.325 1.00 86.75 281 ILE A O 1
ATOM 2110 N N . VAL A 1 282 ? 6.359 -11.136 3.862 1.00 89.62 282 VAL A N 1
ATOM 2111 C CA . VAL A 1 282 ? 7.221 -10.251 4.655 1.00 89.62 282 VAL A CA 1
ATOM 2112 C C . VAL A 1 282 ? 8.641 -10.802 4.786 1.00 89.62 282 VAL A C 1
ATOM 2114 O O . VAL A 1 282 ? 8.895 -11.800 5.460 1.00 89.62 282 VAL A O 1
ATOM 2117 N N . ALA A 1 283 ? 9.598 -10.112 4.174 1.00 92.19 283 ALA A N 1
ATOM 2118 C CA . ALA A 1 283 ? 11.026 -10.354 4.284 1.00 92.19 283 ALA A CA 1
ATOM 2119 C C . ALA A 1 283 ? 11.607 -9.757 5.571 1.00 92.19 283 ALA A C 1
ATOM 2121 O O . ALA A 1 283 ? 11.608 -8.548 5.790 1.00 92.19 283 ALA A O 1
ATOM 2122 N N . ILE A 1 284 ? 12.143 -10.628 6.422 1.00 95.69 284 ILE A N 1
ATOM 2123 C CA . ILE A 1 284 ? 12.663 -10.298 7.744 1.00 95.69 284 ILE A CA 1
ATOM 2124 C C . ILE A 1 284 ? 14.186 -10.271 7.702 1.00 95.69 284 ILE A C 1
ATOM 2126 O O . ILE A 1 284 ? 14.837 -11.311 7.577 1.00 95.69 284 ILE A O 1
ATOM 2130 N N . SER A 1 285 ? 14.758 -9.086 7.899 1.00 96.12 285 SER A N 1
ATOM 2131 C CA . SER A 1 285 ? 16.179 -8.911 8.194 1.00 96.12 285 SER A CA 1
ATOM 2132 C C . SER A 1 285 ? 16.333 -8.619 9.682 1.00 96.12 285 SER A C 1
ATOM 2134 O O . SER A 1 285 ? 16.005 -7.531 10.142 1.00 96.12 285 SER A O 1
ATOM 2136 N N . ARG A 1 286 ? 16.842 -9.571 10.472 1.00 96.25 286 ARG A N 1
ATOM 2137 C CA . ARG A 1 286 ? 17.144 -9.342 11.900 1.00 96.25 286 ARG A CA 1
ATOM 2138 C C . ARG A 1 286 ? 18.592 -8.909 12.099 1.00 96.25 286 ARG A C 1
ATOM 2140 O O . ARG A 1 286 ? 19.482 -9.398 11.407 1.00 96.25 286 ARG A O 1
ATOM 2147 N N . TYR A 1 287 ? 18.856 -8.035 13.065 1.00 96.75 287 TYR A N 1
ATOM 2148 C CA . TYR A 1 287 ? 20.230 -7.793 13.521 1.00 96.75 287 TYR A CA 1
ATOM 2149 C C . TYR A 1 287 ? 20.827 -9.056 14.152 1.00 96.75 287 TYR A C 1
ATOM 2151 O O . TYR A 1 287 ? 20.133 -9.791 14.854 1.00 96.75 287 TYR A O 1
ATOM 2159 N N . ALA A 1 288 ? 22.113 -9.307 13.902 1.00 96.50 288 ALA A N 1
ATOM 2160 C CA . ALA A 1 288 ? 22.788 -10.534 14.330 1.00 96.50 288 ALA A CA 1
ATOM 2161 C C . ALA A 1 288 ? 22.790 -10.747 15.857 1.00 96.50 288 ALA A C 1
ATOM 2163 O O . ALA A 1 288 ? 22.819 -11.883 16.319 1.00 96.50 288 ALA A O 1
ATOM 2164 N N . GLU A 1 289 ? 22.726 -9.680 16.662 1.00 95.06 289 GLU A N 1
ATOM 2165 C CA . GLU A 1 289 ? 22.625 -9.785 18.125 1.00 95.06 289 GLU A CA 1
ATOM 2166 C C . GLU A 1 289 ? 21.249 -10.230 18.645 1.00 95.06 289 GLU A C 1
ATOM 2168 O O . GLU A 1 289 ? 21.123 -10.514 19.837 1.00 95.06 289 GLU A O 1
ATOM 2173 N N . LEU A 1 290 ? 20.219 -10.264 17.795 1.00 96.00 290 LEU A N 1
ATOM 2174 C CA . LEU A 1 290 ? 18.885 -10.698 18.192 1.00 96.00 290 LEU A CA 1
ATOM 2175 C C . LEU A 1 290 ? 18.786 -12.219 18.251 1.00 96.00 290 LEU A C 1
ATOM 2177 O O . LEU A 1 290 ? 19.154 -12.914 17.303 1.00 96.00 290 LEU A O 1
ATOM 2181 N N . ASP A 1 291 ? 18.198 -12.717 19.339 1.00 95.25 291 ASP A N 1
ATOM 2182 C CA . ASP A 1 291 ? 17.846 -14.127 19.460 1.00 95.25 291 ASP A CA 1
ATOM 2183 C C . ASP A 1 291 ? 16.743 -14.491 18.457 1.00 95.25 291 ASP A C 1
ATOM 2185 O O . ASP A 1 291 ? 15.675 -13.870 18.402 1.00 95.25 291 ASP A O 1
ATOM 2189 N N . GLU A 1 292 ? 17.005 -15.511 17.644 1.00 95.19 292 GLU A N 1
ATOM 2190 C CA . GLU A 1 292 ? 16.083 -15.923 16.590 1.00 95.19 292 GLU A CA 1
ATOM 2191 C C . GLU A 1 292 ? 14.789 -16.516 17.158 1.00 95.19 292 GLU A C 1
ATOM 2193 O O . GLU A 1 292 ? 13.718 -16.263 16.611 1.00 95.19 292 GLU A O 1
ATOM 2198 N N . SER A 1 293 ? 14.855 -17.261 18.268 1.00 96.19 293 SER A N 1
ATOM 2199 C CA . SER A 1 293 ? 13.663 -17.858 18.881 1.00 96.19 293 SER A CA 1
ATOM 2200 C C . SER A 1 293 ? 12.734 -16.787 19.445 1.00 96.19 293 SER A C 1
ATOM 2202 O O . SER A 1 293 ? 11.521 -16.883 19.270 1.00 96.19 293 SER A O 1
ATOM 2204 N N . ALA A 1 294 ? 13.288 -15.766 20.098 1.00 95.50 294 ALA A N 1
ATOM 2205 C CA . ALA A 1 294 ? 12.537 -14.613 20.575 1.00 95.50 294 ALA A CA 1
ATOM 2206 C C . ALA A 1 294 ? 11.931 -13.829 19.404 1.00 95.50 294 ALA A C 1
ATOM 2208 O O . ALA A 1 294 ? 10.753 -13.491 19.439 1.00 95.50 294 ALA A O 1
ATOM 2209 N N . THR A 1 295 ? 12.699 -13.619 18.330 1.00 96.38 295 THR A N 1
ATOM 2210 C CA . THR A 1 295 ? 12.202 -12.947 17.117 1.00 96.38 295 THR A CA 1
ATOM 2211 C C . THR A 1 295 ? 11.036 -13.706 16.492 1.00 96.38 295 THR A C 1
ATOM 2213 O O . THR A 1 295 ? 10.005 -13.115 16.194 1.00 96.38 295 THR A O 1
ATOM 2216 N N . ARG A 1 296 ? 11.153 -15.030 16.352 1.00 95.94 296 ARG A N 1
ATOM 2217 C CA . ARG A 1 296 ? 10.072 -15.888 15.847 1.00 95.94 296 ARG A CA 1
ATOM 2218 C C . ARG A 1 296 ? 8.826 -15.826 16.723 1.00 95.94 296 ARG A C 1
ATOM 2220 O O . ARG A 1 296 ? 7.728 -15.821 16.184 1.00 95.94 296 ARG A O 1
ATOM 2227 N N . HIS A 1 297 ? 8.991 -15.777 18.044 1.00 96.56 297 HIS A N 1
ATOM 2228 C CA . HIS A 1 297 ? 7.863 -15.668 18.964 1.00 96.56 297 HIS A CA 1
ATOM 2229 C C . HIS A 1 297 ? 7.101 -14.351 18.780 1.00 96.56 297 HIS A C 1
ATOM 2231 O O . HIS A 1 297 ? 5.890 -14.386 18.607 1.00 96.56 297 HIS A O 1
ATOM 2237 N N . GLU A 1 298 ? 7.795 -13.211 18.735 1.00 95.56 298 GLU A N 1
ATOM 2238 C CA . GLU A 1 298 ? 7.147 -11.908 18.520 1.00 95.56 298 GLU A CA 1
ATOM 2239 C C . GLU A 1 298 ? 6.450 -11.831 17.152 1.00 95.56 298 GLU A C 1
ATOM 2241 O O . GLU A 1 298 ? 5.329 -11.344 17.048 1.00 95.56 298 GLU A O 1
ATOM 2246 N N . LEU A 1 299 ? 7.072 -12.355 16.092 1.00 95.81 299 LEU A N 1
ATOM 2247 C CA . LEU A 1 299 ? 6.438 -12.384 14.771 1.00 95.81 299 LEU A CA 1
ATOM 2248 C C . LEU A 1 299 ? 5.219 -13.314 14.727 1.00 95.81 299 LEU A C 1
ATOM 2250 O O . LEU A 1 299 ? 4.244 -13.001 14.061 1.00 95.81 299 LEU A O 1
ATOM 2254 N N . HIS A 1 300 ? 5.218 -14.410 15.483 1.00 96.12 300 HIS A N 1
ATOM 2255 C CA . HIS A 1 300 ? 4.047 -15.278 15.605 1.00 96.12 300 HIS A CA 1
ATOM 2256 C C . HIS A 1 300 ? 2.866 -14.583 16.307 1.00 96.12 300 HIS A C 1
ATOM 2258 O O . HIS A 1 300 ? 1.724 -14.739 15.885 1.00 96.12 300 HIS A O 1
ATOM 2264 N N . GLU A 1 301 ? 3.118 -13.774 17.342 1.00 95.00 301 GLU A N 1
ATOM 2265 C CA . GLU A 1 301 ? 2.062 -12.960 17.966 1.00 95.00 301 GLU A CA 1
ATOM 2266 C C . GLU A 1 301 ? 1.523 -11.891 17.001 1.00 95.00 301 GLU A C 1
ATOM 2268 O O . GLU A 1 301 ? 0.321 -11.630 16.974 1.00 95.00 301 GLU A O 1
ATOM 2273 N N . ALA A 1 302 ? 2.388 -11.299 16.168 1.00 92.44 302 ALA A N 1
ATOM 2274 C CA . ALA A 1 302 ? 1.946 -10.394 15.111 1.00 92.44 302 ALA A CA 1
ATOM 2275 C C . ALA A 1 302 ? 1.097 -11.128 14.063 1.00 92.44 302 ALA A C 1
ATOM 2277 O O . ALA A 1 302 ? 0.036 -10.635 13.711 1.00 92.44 302 ALA A O 1
ATOM 2278 N N . GLN A 1 303 ? 1.508 -12.314 13.613 1.00 92.81 303 GLN A N 1
ATOM 2279 C CA . GLN A 1 303 ? 0.735 -13.134 12.678 1.00 92.81 303 GLN A CA 1
ATOM 2280 C C . GLN A 1 303 ? -0.667 -13.451 13.212 1.00 92.81 303 GLN A C 1
ATOM 2282 O O . GLN A 1 303 ? -1.644 -13.237 12.501 1.00 92.81 303 GLN A O 1
ATOM 2287 N N . HIS A 1 304 ? -0.786 -13.839 14.485 1.00 92.38 304 HIS A N 1
ATOM 2288 C CA . HIS A 1 304 ? -2.088 -14.063 15.117 1.00 92.38 304 HIS A CA 1
ATOM 2289 C C . HIS A 1 304 ? -3.016 -12.844 15.066 1.00 92.38 304 HIS A C 1
ATOM 2291 O O . HIS A 1 304 ? -4.218 -13.009 14.873 1.00 92.38 304 HIS A O 1
ATOM 2297 N N . LEU A 1 305 ? -2.482 -11.625 15.202 1.00 85.06 305 LEU A N 1
ATOM 2298 C CA . LEU A 1 305 ? -3.286 -10.408 15.070 1.00 85.06 305 LEU A CA 1
ATOM 2299 C C . LEU A 1 305 ? -3.912 -10.281 13.670 1.00 85.06 305 LEU A C 1
ATOM 2301 O O . LEU A 1 305 ? -5.056 -9.840 13.566 1.00 85.06 305 LEU A O 1
ATOM 2305 N N . PHE A 1 306 ? -3.169 -10.629 12.616 1.00 83.88 306 PHE A N 1
ATOM 2306 C CA . PHE A 1 306 ? -3.643 -10.549 11.231 1.00 83.88 306 PHE A CA 1
ATOM 2307 C C . PHE A 1 306 ? -4.585 -11.710 10.871 1.00 83.88 306 PHE A C 1
ATOM 2309 O O . PHE A 1 306 ? -5.607 -11.472 10.227 1.00 83.88 306 PHE A O 1
ATOM 2316 N N . ASP A 1 307 ? -4.328 -12.921 11.377 1.00 82.75 307 ASP A N 1
ATOM 2317 C CA . ASP A 1 307 ? -5.209 -14.087 11.206 1.00 82.75 307 ASP A CA 1
ATOM 2318 C C . ASP A 1 307 ? -6.616 -13.856 11.805 1.00 82.75 307 ASP A C 1
ATOM 2320 O O . ASP A 1 307 ? -7.607 -14.408 11.327 1.00 82.75 307 ASP A O 1
ATOM 2324 N N . GLU A 1 308 ? -6.722 -13.053 12.871 1.00 80.44 308 GLU A N 1
ATOM 2325 C CA . GLU A 1 308 ? -7.985 -12.752 13.564 1.00 80.44 308 GLU A CA 1
ATOM 2326 C C . GLU A 1 308 ? -8.740 -11.537 12.992 1.00 80.44 308 GLU A C 1
ATOM 2328 O O . GLU A 1 308 ? -9.818 -11.187 13.491 1.00 80.44 308 GLU A O 1
ATOM 2333 N N . LEU A 1 309 ? -8.209 -10.874 11.956 1.00 76.19 309 LEU A N 1
ATOM 2334 C CA . LEU A 1 309 ? -8.890 -9.748 11.319 1.00 76.19 309 LEU A CA 1
ATOM 2335 C C . LEU A 1 309 ? -10.227 -10.186 10.720 1.00 76.19 309 LEU A C 1
ATOM 2337 O O . LEU A 1 309 ? -10.337 -11.221 10.078 1.00 76.19 309 LEU A O 1
ATOM 2341 N N . ALA A 1 310 ? -11.246 -9.341 10.859 1.00 71.50 310 ALA A N 1
ATOM 2342 C CA . ALA A 1 310 ? -12.584 -9.612 10.332 1.00 71.50 310 ALA A CA 1
ATOM 2343 C C . ALA A 1 310 ? -12.718 -9.379 8.811 1.00 71.50 310 ALA A C 1
ATOM 2345 O O . ALA A 1 310 ? -13.843 -9.335 8.309 1.00 71.50 310 ALA A O 1
ATOM 2346 N N . THR A 1 311 ? -11.601 -9.217 8.091 1.00 65.56 311 THR A N 1
ATOM 2347 C CA . THR A 1 311 ? -11.597 -9.177 6.621 1.00 65.56 311 THR A CA 1
ATOM 2348 C C . THR A 1 311 ? -12.105 -10.504 6.075 1.00 65.56 311 THR A C 1
ATOM 2350 O O . THR A 1 311 ? -11.809 -11.548 6.652 1.00 65.56 311 THR A O 1
ATOM 2353 N N . THR A 1 312 ? -12.927 -10.477 5.030 1.00 75.12 312 THR A N 1
ATOM 2354 C CA . THR A 1 312 ? -13.528 -11.678 4.438 1.00 75.12 312 THR A CA 1
ATOM 2355 C C . THR A 1 312 ? -12.826 -12.044 3.155 1.00 75.12 312 THR A C 1
ATOM 2357 O O . THR A 1 312 ? -12.637 -11.179 2.312 1.00 75.12 312 THR A O 1
ATOM 2360 N N . ASN A 1 313 ? -12.597 -13.336 2.966 1.00 78.94 313 ASN A N 1
ATOM 2361 C CA . ASN A 1 313 ? -11.921 -13.857 1.792 1.00 78.94 313 ASN A CA 1
ATOM 2362 C C . ASN A 1 313 ? -12.863 -14.684 0.893 1.00 78.94 313 ASN A C 1
ATOM 2364 O O . ASN A 1 313 ? -13.830 -15.278 1.402 1.00 78.94 313 ASN A O 1
ATOM 2368 N N . PRO A 1 314 ? -12.584 -14.795 -0.420 1.00 81.88 314 PRO A N 1
ATOM 2369 C CA . PRO A 1 314 ? -13.330 -15.651 -1.353 1.00 81.88 314 PRO A CA 1
ATOM 2370 C C . PRO A 1 314 ? -13.403 -17.133 -0.940 1.00 81.88 314 PRO A C 1
ATOM 2372 O O . PRO A 1 314 ? -14.358 -17.847 -1.273 1.00 81.88 314 PRO A O 1
ATOM 2375 N N . ASP A 1 315 ? -12.439 -17.623 -0.155 1.00 87.31 315 ASP A N 1
ATOM 2376 C CA . ASP A 1 315 ? -12.451 -18.968 0.426 1.00 87.31 315 ASP A CA 1
ATOM 2377 C C . ASP A 1 315 ? -13.455 -19.157 1.585 1.00 87.31 315 ASP A C 1
ATOM 2379 O O . ASP A 1 315 ? -13.661 -20.288 2.046 1.00 87.31 315 ASP A O 1
ATOM 2383 N N . GLY A 1 316 ? -14.114 -18.081 2.024 1.00 85.12 316 GLY A N 1
ATOM 2384 C CA . GLY A 1 316 ? -15.092 -18.053 3.109 1.00 85.12 316 GLY A CA 1
ATOM 2385 C C . GLY A 1 316 ? -14.484 -17.979 4.512 1.00 85.12 316 GLY A C 1
ATOM 2386 O O . GLY A 1 316 ? -15.221 -18.134 5.491 1.00 85.12 316 GLY A O 1
ATOM 2387 N N . LYS A 1 317 ? -13.166 -17.787 4.634 1.00 86.50 317 LYS A N 1
ATOM 2388 C CA . LYS A 1 317 ? -12.473 -17.561 5.907 1.00 86.50 317 LYS A CA 1
ATOM 2389 C C . LYS A 1 317 ? -12.229 -16.070 6.143 1.00 86.50 317 LYS A C 1
ATOM 2391 O O . LYS A 1 317 ? -12.406 -15.239 5.254 1.00 86.50 317 LYS A O 1
ATOM 2396 N N . TYR A 1 318 ? -11.815 -15.758 7.366 1.00 78.56 318 TYR A N 1
ATOM 2397 C CA . TYR A 1 318 ? -11.401 -14.420 7.765 1.00 78.56 318 TYR A CA 1
ATOM 2398 C C . TYR A 1 318 ? -9.882 -14.338 7.935 1.00 78.56 318 TYR A C 1
ATOM 2400 O O . TYR A 1 318 ? -9.246 -15.384 8.089 1.00 78.56 318 TYR A O 1
ATOM 2408 N N . GLY A 1 319 ? -9.352 -13.118 7.957 1.00 76.00 319 GLY A N 1
ATOM 2409 C CA . GLY A 1 319 ? -7.954 -12.828 8.276 1.00 76.00 319 GLY A CA 1
ATOM 2410 C C . GLY A 1 319 ? -7.085 -12.522 7.059 1.00 76.00 319 GLY A C 1
ATOM 2411 O O . GLY A 1 319 ? -7.512 -12.709 5.923 1.00 76.00 319 GLY A O 1
ATOM 2412 N N . ILE A 1 320 ? -5.870 -12.049 7.338 1.00 79.94 320 ILE A N 1
ATOM 2413 C CA . ILE A 1 320 ? -4.774 -11.892 6.373 1.00 79.94 320 ILE A CA 1
ATOM 2414 C C . ILE A 1 320 ? -3.635 -12.795 6.841 1.00 79.94 320 ILE A C 1
ATOM 2416 O O . ILE A 1 320 ? -3.219 -12.713 8.000 1.00 79.94 320 ILE A O 1
ATOM 2420 N N . ARG A 1 321 ? -3.102 -13.638 5.964 1.00 87.75 321 ARG A N 1
ATOM 2421 C CA . ARG A 1 321 ? -1.994 -14.542 6.288 1.00 87.75 321 ARG A CA 1
ATOM 2422 C C . ARG A 1 321 ? -0.664 -13.848 6.047 1.00 87.75 321 ARG A C 1
ATOM 2424 O O . ARG A 1 321 ? -0.399 -13.326 4.972 1.00 87.75 321 ARG A O 1
ATOM 2431 N N . LEU A 1 322 ? 0.218 -13.883 7.042 1.00 88.19 322 LEU A N 1
ATOM 2432 C CA . LEU A 1 322 ? 1.585 -13.381 6.888 1.00 88.19 322 LEU A CA 1
ATOM 2433 C C . LEU A 1 322 ? 2.560 -14.522 6.564 1.00 88.19 322 LEU A C 1
ATOM 2435 O O . LEU A 1 322 ? 2.713 -15.458 7.352 1.00 88.19 322 LEU A O 1
ATOM 2439 N N . HIS A 1 323 ? 3.283 -14.398 5.449 1.00 89.69 323 HIS A N 1
ATOM 2440 C CA . HIS A 1 323 ? 4.322 -15.336 5.008 1.00 89.69 323 HIS A CA 1
ATOM 2441 C C . HIS A 1 323 ? 5.715 -14.773 5.284 1.00 89.69 323 HIS A C 1
ATOM 2443 O O . HIS A 1 323 ? 6.206 -13.892 4.575 1.00 89.69 323 HIS A O 1
ATOM 2449 N N . TYR A 1 324 ? 6.384 -15.279 6.323 1.00 92.38 324 TYR A N 1
ATOM 2450 C CA . TYR A 1 324 ? 7.691 -14.757 6.735 1.00 92.38 324 TYR A CA 1
ATOM 2451 C C . TYR A 1 324 ? 8.869 -15.373 5.973 1.00 92.38 324 TYR A C 1
ATOM 2453 O O . TYR A 1 324 ? 9.201 -16.552 6.132 1.00 92.38 324 TYR A O 1
ATOM 2461 N N . LEU A 1 325 ? 9.605 -14.524 5.257 1.00 91.00 325 LEU A N 1
ATOM 2462 C CA . LEU A 1 325 ? 10.866 -14.858 4.606 1.00 91.00 325 LEU A CA 1
ATOM 2463 C C . LEU A 1 325 ? 12.054 -14.460 5.475 1.00 91.00 325 LEU A C 1
ATOM 2465 O O . LEU A 1 325 ? 12.359 -13.284 5.646 1.00 91.00 325 LEU A O 1
ATOM 2469 N N . TRP A 1 326 ? 12.766 -15.450 6.003 1.00 93.00 326 TRP A 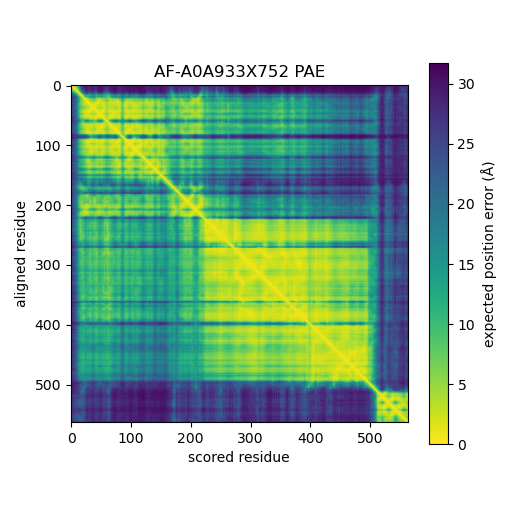N 1
ATOM 2470 C CA . TRP A 1 326 ? 13.934 -15.215 6.851 1.00 93.00 326 TRP A CA 1
ATOM 2471 C C . TRP A 1 326 ? 15.174 -14.966 5.997 1.00 93.00 326 TRP A C 1
ATOM 2473 O O . TRP A 1 326 ? 15.788 -15.905 5.487 1.00 93.00 326 TRP A O 1
ATOM 2483 N N . LEU A 1 327 ? 15.539 -13.694 5.846 1.00 93.62 327 LEU A N 1
ATOM 2484 C CA . LEU A 1 327 ? 16.778 -13.297 5.189 1.00 93.62 327 LEU A CA 1
ATOM 2485 C C . LEU A 1 327 ? 17.982 -13.536 6.119 1.00 93.62 327 LEU A C 1
ATOM 2487 O O . LEU A 1 327 ? 17.812 -13.673 7.337 1.00 93.62 327 LEU A O 1
ATOM 2491 N N . PRO A 1 328 ? 19.214 -13.584 5.576 1.00 94.44 328 PRO A N 1
ATOM 2492 C CA . PRO A 1 328 ? 20.416 -13.606 6.398 1.00 94.44 328 PRO A CA 1
ATOM 2493 C C . PRO A 1 328 ? 20.419 -12.471 7.428 1.00 94.44 328 PRO A C 1
ATOM 2495 O O . PRO A 1 328 ? 19.979 -11.353 7.153 1.00 94.44 328 PRO A O 1
ATOM 2498 N N . GLU A 1 329 ? 20.929 -12.761 8.624 1.00 95.69 329 GLU A N 1
ATOM 2499 C CA . GLU A 1 329 ? 21.068 -11.750 9.669 1.00 95.69 329 GLU A CA 1
ATOM 2500 C C . GLU A 1 329 ? 22.013 -10.618 9.239 1.00 95.69 329 GLU A C 1
ATOM 2502 O O . GLU A 1 329 ? 22.988 -10.836 8.517 1.00 95.69 329 GLU A O 1
ATOM 2507 N N . VAL A 1 330 ? 21.741 -9.402 9.712 1.00 96.81 330 VAL A N 1
ATOM 2508 C CA . VAL A 1 330 ? 22.543 -8.216 9.401 1.00 96.81 330 VAL A CA 1
ATOM 2509 C C . VAL A 1 330 ? 23.696 -8.115 10.408 1.00 96.81 330 VAL A C 1
ATOM 2511 O O . VAL A 1 330 ? 23.456 -7.818 11.591 1.00 96.81 330 VAL A O 1
ATOM 2514 N N . PRO A 1 331 ? 24.952 -8.356 9.983 1.00 96.81 331 PRO A N 1
ATOM 2515 C CA . PRO A 1 331 ? 26.102 -8.330 10.877 1.00 96.81 331 PRO A CA 1
ATOM 2516 C C . PRO A 1 331 ? 26.421 -6.897 11.307 1.00 96.81 331 PRO A C 1
ATOM 2518 O O . PRO A 1 331 ? 26.025 -5.934 10.646 1.00 96.81 331 PRO A O 1
ATOM 2521 N N . LYS A 1 332 ? 27.148 -6.743 12.419 1.00 95.62 332 LYS A N 1
ATOM 2522 C CA . LYS A 1 332 ? 27.290 -5.455 13.118 1.00 95.62 332 LYS A CA 1
ATOM 2523 C C . LYS A 1 332 ? 27.806 -4.325 12.229 1.00 95.62 332 LYS A C 1
ATOM 2525 O O . LYS A 1 332 ? 27.338 -3.197 12.328 1.00 95.62 332 LYS A O 1
ATOM 2530 N N . GLU A 1 333 ? 28.742 -4.638 11.348 1.00 95.69 333 GLU A N 1
ATOM 2531 C CA . GLU A 1 333 ? 29.375 -3.736 10.387 1.00 95.69 333 GLU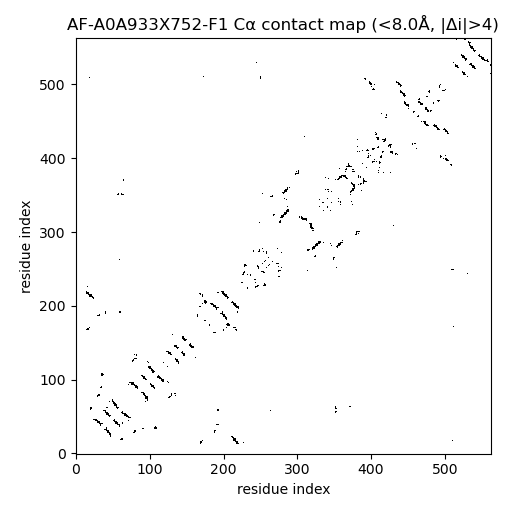 A CA 1
ATOM 2532 C C . GLU A 1 333 ? 28.454 -3.259 9.253 1.00 95.69 333 GLU A C 1
ATOM 2534 O O . GLU A 1 333 ? 28.793 -2.303 8.561 1.00 95.69 333 GLU A O 1
ATOM 2539 N N . ARG A 1 334 ? 27.302 -3.911 9.061 1.00 94.81 334 ARG A N 1
ATOM 2540 C CA . ARG A 1 334 ? 26.279 -3.568 8.062 1.00 94.81 334 ARG A CA 1
ATOM 2541 C C . ARG A 1 334 ? 25.032 -2.948 8.703 1.00 94.81 334 ARG A C 1
ATOM 2543 O O . ARG A 1 334 ? 24.111 -2.559 8.000 1.00 94.81 334 ARG A O 1
ATOM 2550 N N . GLN A 1 335 ? 24.966 -2.825 10.022 1.00 94.56 335 GLN A N 1
ATOM 2551 C CA . GLN A 1 335 ? 23.821 -2.197 10.685 1.00 94.56 335 GLN A CA 1
ATOM 2552 C C . GLN A 1 335 ? 23.822 -0.680 10.481 1.00 94.56 335 GLN A C 1
ATOM 2554 O O . GLN A 1 335 ? 24.879 -0.059 10.376 1.00 94.56 335 GLN A O 1
ATOM 2559 N N . GLY A 1 336 ? 22.639 -0.070 10.459 1.00 90.81 336 GLY A N 1
ATOM 2560 C CA . GLY A 1 336 ? 22.485 1.351 10.163 1.00 90.81 336 GLY A CA 1
ATOM 2561 C C . GLY A 1 336 ? 21.045 1.827 10.310 1.00 90.81 336 GLY A C 1
ATOM 2562 O O . GLY A 1 336 ? 20.274 1.265 11.090 1.00 90.81 336 GLY A O 1
ATOM 2563 N N . ASN A 1 337 ? 20.687 2.879 9.575 1.00 88.31 337 ASN A N 1
ATOM 2564 C CA . ASN A 1 337 ? 19.283 3.245 9.411 1.00 88.31 337 ASN A CA 1
ATOM 2565 C C . ASN A 1 337 ? 18.584 2.223 8.497 1.00 88.31 337 ASN A C 1
ATOM 2567 O O . ASN A 1 337 ? 19.220 1.606 7.644 1.00 88.31 337 ASN A O 1
ATOM 2571 N N . TRP A 1 338 ? 17.282 2.010 8.695 1.00 88.06 338 TRP A N 1
ATOM 2572 C CA . TRP A 1 338 ? 16.565 0.982 7.943 1.00 88.06 338 TRP A CA 1
ATOM 2573 C C . TRP A 1 338 ? 16.567 1.222 6.419 1.00 88.06 338 TRP A C 1
ATOM 2575 O O . TRP A 1 338 ? 16.708 0.219 5.727 1.00 88.06 338 TRP A O 1
ATOM 2585 N N . PRO A 1 339 ? 16.515 2.458 5.861 1.00 80.94 339 PRO A N 1
ATOM 2586 C CA . PRO A 1 339 ? 16.525 2.628 4.404 1.00 80.94 339 PRO A CA 1
ATOM 2587 C C . PRO A 1 339 ? 17.833 2.158 3.755 1.00 80.94 339 PRO A C 1
ATOM 2589 O O . PRO A 1 339 ? 17.813 1.418 2.778 1.00 80.94 339 PRO A O 1
ATOM 2592 N N . GLU A 1 340 ? 18.991 2.526 4.316 1.00 84.31 340 GLU A N 1
ATOM 2593 C CA . GLU A 1 340 ? 20.298 2.102 3.787 1.00 84.31 340 GLU A CA 1
ATOM 2594 C C . GLU A 1 340 ? 20.523 0.598 3.942 1.00 84.31 340 GLU A C 1
ATOM 2596 O O . GLU A 1 340 ? 21.233 -0.025 3.149 1.00 84.31 340 GLU A O 1
ATOM 2601 N N . VAL A 1 341 ? 19.964 0.010 5.002 1.00 89.31 341 VAL A N 1
ATOM 2602 C CA . VAL A 1 341 ? 20.013 -1.434 5.211 1.00 89.31 341 VAL A CA 1
ATOM 2603 C C . VAL A 1 341 ? 19.084 -2.133 4.220 1.00 89.31 341 VAL A C 1
ATOM 2605 O O . VAL A 1 341 ? 19.536 -3.059 3.561 1.00 89.31 341 VAL A O 1
ATOM 2608 N N . GLY A 1 342 ? 17.853 -1.662 4.025 1.00 84.69 342 GLY A N 1
ATOM 2609 C CA . GLY A 1 342 ? 16.897 -2.217 3.064 1.00 84.69 342 GLY A CA 1
ATOM 2610 C C . GLY A 1 342 ? 17.431 -2.190 1.636 1.00 84.69 342 GLY A C 1
ATOM 2611 O O . GLY A 1 342 ? 17.449 -3.221 0.966 1.00 84.69 342 GLY A O 1
ATOM 2612 N N . GLU A 1 343 ? 18.022 -1.073 1.202 1.00 80.31 343 GLU A N 1
ATOM 2613 C CA . GLU A 1 343 ? 18.670 -0.973 -0.114 1.00 80.31 343 GLU A CA 1
ATOM 2614 C C . GLU A 1 343 ? 19.776 -2.014 -0.336 1.00 80.31 343 GLU A C 1
ATOM 2616 O O . GLU A 1 343 ? 19.989 -2.477 -1.455 1.00 80.31 343 GLU A O 1
ATOM 2621 N N . ARG A 1 344 ? 20.463 -2.429 0.728 1.00 86.19 344 ARG A N 1
ATOM 2622 C CA . ARG A 1 344 ? 21.585 -3.367 0.642 1.00 86.19 344 ARG A CA 1
ATOM 2623 C C . ARG A 1 344 ? 21.198 -4.822 0.908 1.00 86.19 344 ARG A C 1
ATOM 2625 O O . ARG A 1 344 ? 21.837 -5.718 0.358 1.00 86.19 344 ARG A O 1
ATOM 2632 N N . GLU A 1 345 ? 20.243 -5.062 1.802 1.00 87.81 345 GLU A N 1
ATOM 2633 C CA . GLU A 1 345 ? 19.900 -6.397 2.304 1.00 87.81 345 GLU A CA 1
ATOM 2634 C C . GLU A 1 345 ? 18.649 -6.991 1.645 1.00 87.81 345 GLU A C 1
ATOM 2636 O O . GLU A 1 345 ? 18.566 -8.215 1.579 1.00 87.81 345 GLU A O 1
ATOM 2641 N N . LEU A 1 346 ? 17.703 -6.181 1.143 1.00 81.81 346 LEU A N 1
ATOM 2642 C CA . LEU A 1 346 ? 16.530 -6.678 0.413 1.00 81.81 346 LEU A CA 1
ATOM 2643 C C . LEU A 1 346 ? 16.961 -7.158 -0.983 1.00 81.81 346 LEU A C 1
ATOM 2645 O O . LEU A 1 346 ? 17.372 -6.328 -1.809 1.00 81.81 346 LEU A O 1
ATOM 2649 N N . PRO A 1 347 ? 16.862 -8.471 -1.280 1.00 81.56 347 PRO A N 1
ATOM 2650 C CA . PRO A 1 347 ? 17.206 -8.994 -2.593 1.00 81.56 347 PRO A CA 1
ATOM 2651 C C . PRO A 1 347 ? 16.374 -8.318 -3.691 1.00 81.56 347 PRO A C 1
ATOM 2653 O O . PRO A 1 347 ? 15.163 -8.181 -3.517 1.00 81.56 347 PRO A O 1
ATOM 2656 N N . PRO A 1 348 ? 16.973 -7.959 -4.842 1.00 71.31 348 PRO A N 1
ATOM 2657 C CA . PRO A 1 348 ? 16.239 -7.366 -5.963 1.00 71.31 348 PRO A CA 1
ATOM 2658 C C . PRO A 1 348 ? 15.009 -8.180 -6.384 1.00 71.31 348 PRO A C 1
ATOM 2660 O O . PRO A 1 348 ? 13.957 -7.612 -6.645 1.00 71.31 348 PRO A O 1
ATOM 2663 N N . ALA A 1 349 ? 15.107 -9.514 -6.331 1.00 71.06 349 ALA A N 1
ATOM 2664 C CA . ALA A 1 349 ? 14.012 -10.420 -6.676 1.00 71.06 349 ALA A CA 1
ATOM 2665 C C . ALA A 1 349 ? 12.758 -10.291 -5.788 1.00 71.06 349 ALA A C 1
ATOM 2667 O O . ALA A 1 349 ? 11.696 -10.737 -6.203 1.00 71.06 349 ALA A O 1
ATOM 2668 N N . LEU A 1 350 ? 12.869 -9.706 -4.588 1.00 72.81 350 LEU A N 1
ATOM 2669 C CA . LEU A 1 350 ? 11.751 -9.533 -3.652 1.00 72.81 350 LEU A CA 1
ATOM 2670 C C . LEU A 1 350 ? 11.132 -8.127 -3.687 1.00 72.81 350 LEU A C 1
ATOM 2672 O O . LEU A 1 350 ? 10.085 -7.915 -3.082 1.00 72.81 350 LEU A O 1
ATOM 2676 N N . ARG A 1 351 ? 11.759 -7.158 -4.363 1.00 70.19 351 ARG A N 1
ATOM 2677 C CA . ARG A 1 351 ? 11.264 -5.771 -4.415 1.00 70.19 351 ARG A CA 1
ATOM 2678 C C . ARG A 1 351 ? 9.948 -5.704 -5.178 1.00 70.19 351 ARG A C 1
ATOM 2680 O O . ARG A 1 351 ? 9.840 -6.324 -6.231 1.00 70.19 351 ARG A O 1
ATOM 2687 N N . GLY A 1 352 ? 8.969 -4.982 -4.631 1.00 61.47 352 GLY A N 1
ATOM 2688 C CA . GLY A 1 352 ? 7.605 -4.904 -5.166 1.00 61.47 352 GLY A CA 1
ATOM 2689 C C . GLY A 1 352 ? 6.748 -6.169 -4.986 1.00 61.47 352 GLY A C 1
ATOM 2690 O O . GLY A 1 352 ? 5.550 -6.107 -5.234 1.00 61.47 352 GLY A O 1
ATOM 2691 N N . VAL A 1 353 ? 7.326 -7.287 -4.525 1.00 69.75 353 VAL A N 1
ATOM 2692 C CA . VAL A 1 353 ? 6.603 -8.534 -4.191 1.00 69.75 353 VAL A CA 1
ATOM 2693 C C . VAL A 1 353 ? 6.409 -8.660 -2.686 1.00 69.75 353 VAL A C 1
ATOM 2695 O O . VAL A 1 353 ? 5.334 -9.016 -2.220 1.00 69.75 353 VAL A O 1
ATOM 2698 N N . ALA A 1 354 ? 7.469 -8.398 -1.921 1.00 77.75 354 ALA A N 1
ATOM 2699 C CA . ALA A 1 354 ? 7.488 -8.576 -0.481 1.00 77.75 354 ALA A CA 1
ATOM 2700 C C . ALA A 1 354 ? 7.646 -7.240 0.240 1.00 77.75 354 ALA A C 1
ATOM 2702 O O . ALA A 1 354 ? 8.424 -6.375 -0.163 1.00 77.75 354 ALA A O 1
ATOM 2703 N N . HIS A 1 355 ? 6.988 -7.150 1.386 1.00 80.75 355 HIS A N 1
ATOM 2704 C CA . HIS A 1 355 ? 7.242 -6.145 2.402 1.00 80.75 355 HIS A CA 1
ATOM 2705 C C . HIS A 1 355 ? 8.536 -6.481 3.140 1.00 80.75 355 HIS A C 1
ATOM 2707 O O . HIS A 1 355 ? 8.745 -7.618 3.550 1.00 80.75 355 HIS A O 1
ATOM 2713 N N . TRP A 1 356 ? 9.427 -5.522 3.344 1.00 89.12 356 TRP A N 1
ATOM 2714 C CA . TRP A 1 356 ? 10.688 -5.734 4.044 1.00 89.12 356 TRP A CA 1
ATOM 2715 C C . TRP A 1 356 ? 10.691 -5.048 5.403 1.00 89.12 356 TRP A C 1
ATOM 2717 O O . TRP A 1 356 ? 10.328 -3.878 5.548 1.00 89.12 356 TRP A O 1
ATOM 2727 N N . MET A 1 357 ? 11.146 -5.792 6.407 1.00 94.06 357 MET A N 1
ATOM 2728 C CA . MET A 1 357 ? 11.166 -5.360 7.794 1.00 94.06 357 MET A CA 1
ATOM 2729 C C . MET A 1 357 ? 12.531 -5.608 8.431 1.00 94.06 357 MET A C 1
ATOM 2731 O O . MET A 1 357 ? 12.970 -6.748 8.620 1.00 94.06 357 MET A O 1
ATOM 2735 N N . GLN A 1 358 ? 13.178 -4.515 8.838 1.00 96.00 358 GLN A N 1
ATOM 2736 C CA . GLN A 1 358 ? 14.352 -4.549 9.701 1.00 96.00 358 GLN A CA 1
ATOM 2737 C C . GLN A 1 358 ? 13.942 -4.724 11.163 1.00 96.00 358 GLN A C 1
ATOM 2739 O O . GLN A 1 358 ? 13.343 -3.825 11.749 1.00 96.00 358 GLN A O 1
ATOM 2744 N N . VAL A 1 359 ? 14.353 -5.819 11.802 1.00 96.94 359 VAL A N 1
ATOM 2745 C CA . VAL A 1 359 ? 14.121 -6.035 13.240 1.00 96.94 359 VAL A CA 1
ATOM 2746 C C . VAL A 1 359 ? 15.376 -5.689 14.036 1.00 96.94 359 VAL A C 1
ATOM 2748 O O . VAL A 1 359 ? 16.468 -6.193 13.748 1.00 96.94 359 VAL A O 1
ATOM 2751 N N . THR A 1 360 ? 15.230 -4.822 15.038 1.00 95.25 360 THR A N 1
ATOM 2752 C CA . THR A 1 360 ? 16.331 -4.290 15.862 1.00 95.25 360 THR A CA 1
ATOM 2753 C C . THR A 1 360 ? 16.151 -4.606 17.361 1.00 95.25 360 THR A C 1
ATOM 2755 O O . THR A 1 360 ? 15.039 -4.914 17.789 1.00 95.25 360 THR A O 1
ATOM 2758 N N . PRO A 1 361 ? 17.207 -4.533 18.202 1.00 89.19 361 PRO A N 1
ATOM 2759 C CA . PRO A 1 361 ? 17.145 -4.847 19.642 1.00 89.19 361 PRO A CA 1
ATOM 2760 C C . PRO A 1 361 ? 16.162 -4.041 20.503 1.00 89.19 361 PRO A C 1
ATOM 2762 O O . PRO A 1 361 ? 15.956 -4.396 21.662 1.00 89.19 361 PRO A O 1
ATOM 2765 N N . GLY A 1 362 ? 15.559 -2.969 19.983 1.00 80.31 362 GLY A N 1
ATOM 2766 C CA . GLY A 1 362 ? 14.526 -2.212 20.685 1.00 80.31 362 GLY A CA 1
ATOM 2767 C C . GLY A 1 362 ? 14.275 -0.833 20.080 1.00 80.31 362 GLY A C 1
ATOM 2768 O O . GLY A 1 362 ? 14.941 -0.430 19.131 1.00 80.31 362 GLY A O 1
ATOM 2769 N N . GLY A 1 363 ? 13.335 -0.100 20.678 1.00 79.88 363 GLY A N 1
ATOM 2770 C CA . GLY A 1 363 ? 12.852 1.187 20.174 1.00 79.88 363 GLY A CA 1
ATOM 2771 C C . GLY A 1 363 ? 11.479 1.066 19.514 1.00 79.88 363 GLY A C 1
ATOM 2772 O O . GLY A 1 363 ? 10.905 -0.020 19.466 1.00 79.88 363 GLY A O 1
ATOM 2773 N N . GLY A 1 364 ? 10.946 2.199 19.051 1.00 83.44 364 GLY A N 1
ATOM 2774 C CA . GLY A 1 364 ? 9.778 2.207 18.169 1.00 83.44 364 GLY A CA 1
ATOM 2775 C C . GLY A 1 364 ? 10.138 1.691 16.777 1.00 83.44 364 GLY A C 1
ATOM 2776 O O . GLY A 1 364 ? 11.131 0.981 16.597 1.00 83.44 364 GLY A O 1
ATOM 2777 N N . GLY A 1 365 ? 9.359 2.079 15.783 1.00 87.81 365 GLY A N 1
ATOM 2778 C CA . GLY A 1 365 ? 9.695 1.823 14.399 1.00 87.81 365 GLY A CA 1
ATOM 2779 C C . GLY A 1 365 ? 9.502 3.049 13.529 1.00 87.81 365 GLY A C 1
ATOM 2780 O O . GLY A 1 365 ? 9.172 4.142 13.999 1.00 87.81 365 GLY A O 1
ATOM 2781 N N . GLN A 1 366 ? 9.831 2.854 12.265 1.00 83.25 366 GLN A N 1
ATOM 2782 C CA . GLN A 1 366 ? 9.487 3.764 11.198 1.00 83.25 366 GLN A CA 1
ATOM 2783 C C . GLN A 1 366 ? 9.397 2.955 9.912 1.00 83.25 366 GLN A C 1
ATOM 2785 O O . GLN A 1 366 ? 10.321 2.212 9.568 1.00 83.25 366 GLN A O 1
ATOM 2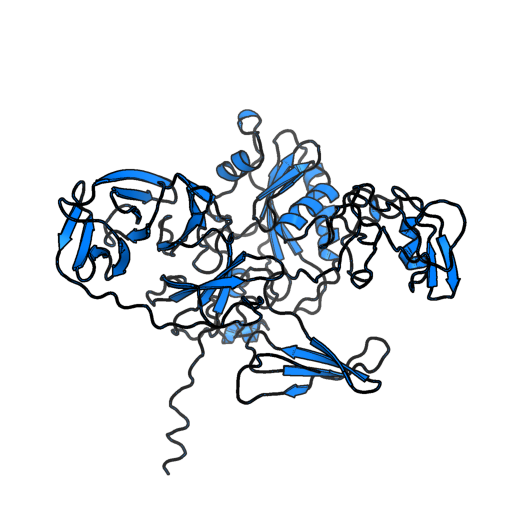790 N N . SER A 1 367 ? 8.326 3.172 9.169 1.00 74.88 367 SER A N 1
ATOM 2791 C CA . SER A 1 367 ? 8.126 2.591 7.855 1.00 74.88 367 SER A CA 1
ATOM 2792 C C . SER A 1 367 ? 7.666 3.646 6.859 1.00 74.88 367 SER A C 1
ATOM 2794 O O . SER A 1 367 ? 7.144 4.698 7.241 1.00 74.88 367 SER A O 1
ATOM 2796 N N . MET A 1 368 ? 7.868 3.383 5.570 1.00 60.56 368 MET A N 1
ATOM 2797 C CA . MET A 1 368 ? 7.204 4.168 4.532 1.00 60.56 368 MET A CA 1
ATOM 2798 C C . MET A 1 368 ? 5.709 3.863 4.542 1.00 60.56 368 MET A C 1
ATOM 2800 O O . MET A 1 368 ? 5.311 2.698 4.544 1.00 60.56 368 MET A O 1
ATOM 2804 N N . GLN A 1 369 ? 4.886 4.912 4.539 1.00 56.97 369 GLN A N 1
ATOM 2805 C CA . GLN A 1 369 ? 3.448 4.756 4.351 1.00 56.97 369 GLN A CA 1
ATOM 2806 C C . GLN A 1 369 ? 3.174 4.358 2.896 1.00 56.97 369 GLN A C 1
ATOM 2808 O O . GLN A 1 369 ? 3.694 5.006 1.988 1.00 56.97 369 GLN A O 1
ATOM 2813 N N . CYS A 1 370 ? 2.399 3.291 2.691 1.00 55.16 370 CYS A N 1
ATOM 2814 C CA . CYS A 1 370 ? 2.176 2.647 1.389 1.00 55.16 370 CYS A CA 1
ATOM 2815 C C . CYS A 1 370 ? 3.471 2.209 0.670 1.00 55.16 370 CYS A C 1
ATOM 2817 O O . CYS A 1 370 ? 3.475 2.044 -0.547 1.00 55.16 370 CYS A O 1
ATOM 2819 N N . GLY A 1 371 ? 4.587 2.085 1.397 1.00 57.28 371 GLY A N 1
ATOM 2820 C CA . GLY A 1 371 ? 5.849 1.581 0.859 1.00 57.28 371 GLY A CA 1
ATOM 2821 C C . GLY A 1 371 ? 6.076 0.117 1.221 1.00 57.28 371 GLY A C 1
ATOM 2822 O O . GLY A 1 371 ? 5.337 -0.460 2.008 1.00 57.28 371 GLY A O 1
ATOM 2823 N N . ASP A 1 372 ? 7.144 -0.467 0.693 1.00 67.06 372 ASP A N 1
ATOM 2824 C CA . ASP A 1 372 ? 7.497 -1.881 0.864 1.00 67.06 372 ASP A CA 1
ATOM 2825 C C . ASP A 1 372 ? 8.669 -2.100 1.836 1.00 67.06 372 ASP A C 1
ATOM 2827 O O . ASP A 1 372 ? 9.209 -3.198 1.914 1.00 67.06 372 ASP A O 1
ATOM 2831 N N . GLN A 1 373 ? 9.106 -1.070 2.570 1.00 76.19 373 GLN A N 1
ATOM 2832 C CA . GLN A 1 373 ? 10.239 -1.166 3.495 1.00 76.19 373 GLN A CA 1
ATOM 2833 C C . GLN A 1 373 ? 10.020 -0.352 4.775 1.00 76.19 373 GLN A C 1
ATOM 2835 O O . GLN A 1 373 ? 9.504 0.771 4.753 1.00 76.19 373 GLN A O 1
ATOM 2840 N N . GLY A 1 374 ? 10.498 -0.904 5.889 1.00 86.19 374 GLY A N 1
ATOM 2841 C CA . GLY A 1 374 ? 10.493 -0.259 7.194 1.00 86.19 374 GLY A CA 1
ATOM 2842 C C . GLY A 1 374 ? 11.375 -0.974 8.209 1.00 86.19 374 GLY A C 1
ATOM 2843 O O . GLY A 1 374 ? 12.056 -1.960 7.915 1.00 86.19 374 GLY A O 1
ATOM 2844 N N . GLY A 1 375 ? 11.378 -0.471 9.438 1.00 92.94 375 GLY A N 1
ATOM 2845 C CA . GLY A 1 375 ? 12.093 -1.092 10.543 1.00 92.94 375 GLY A CA 1
ATOM 2846 C C . GLY A 1 375 ? 11.394 -0.894 11.877 1.00 92.94 375 GLY A C 1
ATOM 2847 O O . GLY A 1 375 ? 10.757 0.129 12.110 1.00 92.94 375 GLY A O 1
ATOM 2848 N N . CYS A 1 376 ? 11.549 -1.863 12.773 1.00 95.25 376 CYS A N 1
ATOM 2849 C CA . CYS A 1 376 ? 10.951 -1.853 14.100 1.00 95.25 376 CYS A CA 1
ATOM 2850 C C . CYS A 1 376 ? 11.915 -2.387 15.171 1.00 95.25 376 CYS A C 1
ATOM 2852 O O . CYS A 1 376 ? 12.890 -3.103 14.900 1.00 95.25 376 CYS A O 1
ATOM 2854 N N . GLY A 1 377 ? 11.636 -2.052 16.429 1.00 95.12 377 GLY A N 1
ATOM 2855 C CA . GLY A 1 377 ? 12.161 -2.796 17.570 1.00 95.12 377 GLY A CA 1
ATOM 2856 C C . GLY A 1 377 ? 11.562 -4.205 17.652 1.00 95.12 377 GLY A C 1
ATOM 2857 O O . GLY A 1 377 ? 10.488 -4.471 17.111 1.00 95.12 377 GLY A O 1
ATOM 2858 N N . LEU A 1 378 ? 12.250 -5.112 18.346 1.00 95.19 378 LEU A N 1
ATOM 2859 C CA . LEU A 1 378 ? 11.770 -6.467 18.623 1.00 95.19 378 LEU A CA 1
ATOM 2860 C C . LEU A 1 378 ? 10.588 -6.443 19.613 1.00 95.19 378 LEU A C 1
ATOM 2862 O O . LEU A 1 378 ? 10.774 -6.570 20.823 1.00 95.19 378 LEU A O 1
ATOM 2866 N N . HIS A 1 379 ? 9.384 -6.232 19.084 1.00 93.75 379 HIS A N 1
ATOM 2867 C CA . HIS A 1 379 ? 8.108 -6.323 19.791 1.00 93.75 379 HIS A CA 1
ATOM 2868 C C . HIS A 1 379 ? 6.976 -6.487 18.767 1.00 93.75 379 HIS A C 1
ATOM 2870 O O . HIS A 1 379 ? 6.868 -5.675 17.844 1.00 93.75 379 HIS A O 1
ATOM 2876 N N . TRP A 1 380 ? 6.099 -7.474 18.939 1.00 93.75 380 TRP A N 1
ATOM 2877 C CA . TRP A 1 380 ? 5.048 -7.826 17.975 1.00 93.75 380 TRP A CA 1
ATOM 2878 C C . TRP A 1 380 ? 4.146 -6.640 17.615 1.00 93.75 380 TRP A C 1
ATOM 2880 O O . TRP A 1 380 ? 3.867 -6.400 16.445 1.00 93.75 380 TRP A O 1
ATOM 2890 N N . ALA A 1 381 ? 3.753 -5.839 18.613 1.00 92.50 381 ALA A N 1
ATOM 2891 C CA . ALA A 1 381 ? 2.893 -4.676 18.395 1.00 92.50 381 ALA A CA 1
ATOM 2892 C C . ALA A 1 381 ? 3.605 -3.575 17.592 1.00 92.50 381 ALA A C 1
ATOM 2894 O O . ALA A 1 381 ? 2.980 -2.928 16.761 1.00 92.50 381 ALA A O 1
ATOM 2895 N N . ALA A 1 382 ? 4.914 -3.385 17.802 1.00 93.88 382 ALA A N 1
ATOM 2896 C CA . ALA A 1 382 ? 5.690 -2.432 17.013 1.00 93.88 382 ALA A CA 1
ATOM 2897 C C . ALA A 1 382 ? 5.826 -2.931 15.571 1.00 93.88 382 ALA A C 1
ATOM 2899 O O . ALA A 1 382 ? 5.587 -2.173 14.642 1.00 93.88 382 ALA A O 1
ATOM 2900 N N . PHE A 1 383 ? 6.123 -4.218 15.379 1.00 95.12 383 PHE A N 1
ATOM 2901 C CA . PHE A 1 383 ? 6.165 -4.826 14.052 1.00 95.12 383 PHE A CA 1
ATOM 2902 C C . PHE A 1 383 ? 4.837 -4.659 13.299 1.00 95.12 383 PHE A C 1
ATOM 2904 O O . PHE A 1 383 ? 4.830 -4.153 12.181 1.00 95.12 383 PHE A O 1
ATOM 2911 N N . ALA A 1 384 ? 3.713 -5.024 13.922 1.00 89.31 384 ALA A N 1
ATOM 2912 C CA . ALA A 1 384 ? 2.394 -4.922 13.304 1.00 89.31 384 ALA A CA 1
ATOM 2913 C C . ALA A 1 384 ? 1.978 -3.465 13.028 1.00 89.31 384 ALA A C 1
ATOM 2915 O O . ALA A 1 384 ? 1.315 -3.203 12.028 1.00 89.31 384 ALA A O 1
ATOM 2916 N N . HIS A 1 385 ? 2.395 -2.514 13.870 1.00 89.38 385 HIS A N 1
ATOM 2917 C CA . HIS A 1 385 ? 2.177 -1.082 13.649 1.00 89.38 385 HIS A CA 1
ATOM 2918 C C . HIS A 1 385 ? 2.918 -0.591 12.400 1.00 89.38 385 HIS A C 1
ATOM 2920 O O . HIS A 1 385 ? 2.322 0.030 11.525 1.00 89.38 385 HIS A O 1
ATOM 2926 N N . GLU A 1 386 ? 4.208 -0.909 12.287 1.00 89.00 386 GLU A N 1
ATOM 2927 C CA . GLU A 1 386 ? 5.016 -0.489 11.140 1.00 89.00 386 GLU A CA 1
ATOM 2928 C C . GLU A 1 386 ? 4.595 -1.181 9.840 1.00 89.00 386 GLU A C 1
ATOM 2930 O O . GLU A 1 386 ? 4.544 -0.533 8.796 1.00 89.00 386 GLU A O 1
ATOM 2935 N N . LEU A 1 387 ? 4.231 -2.468 9.897 1.00 83.25 387 LEU A N 1
ATOM 2936 C CA . LEU A 1 387 ? 3.640 -3.164 8.753 1.00 83.25 387 LEU A CA 1
ATOM 2937 C C . LEU A 1 387 ? 2.302 -2.521 8.358 1.00 83.25 387 LEU A C 1
ATOM 2939 O O . LEU A 1 387 ? 2.040 -2.336 7.176 1.00 83.25 387 LEU A O 1
ATOM 2943 N N . GLY A 1 388 ? 1.498 -2.082 9.331 1.00 72.50 388 GLY A N 1
ATOM 2944 C CA . GLY A 1 388 ? 0.271 -1.329 9.080 1.00 72.50 388 GLY A CA 1
ATOM 2945 C C . GLY A 1 388 ? 0.494 -0.077 8.226 1.00 72.50 388 GLY A C 1
ATOM 2946 O O . GLY A 1 388 ? -0.319 0.202 7.350 1.00 72.50 388 GLY A O 1
ATOM 2947 N N . HIS A 1 389 ? 1.607 0.646 8.402 1.00 69.69 389 HIS A N 1
ATOM 2948 C CA . HIS A 1 389 ? 1.951 1.767 7.518 1.00 69.69 389 HIS A CA 1
ATOM 2949 C C . HIS A 1 389 ? 2.221 1.329 6.084 1.00 69.69 389 HIS A C 1
ATOM 2951 O O . HIS A 1 389 ? 1.779 2.007 5.156 1.00 69.69 389 HIS A O 1
ATOM 2957 N N . GLN A 1 390 ? 2.912 0.206 5.893 1.00 69.44 390 GLN A N 1
ATOM 2958 C CA . GLN A 1 390 ? 3.161 -0.349 4.561 1.00 69.44 390 GLN A CA 1
ATOM 2959 C C . GLN A 1 390 ? 1.855 -0.742 3.861 1.00 69.44 390 GLN A C 1
ATOM 2961 O O . GLN A 1 390 ? 1.716 -0.512 2.666 1.00 69.44 390 GLN A O 1
ATOM 2966 N N . LEU A 1 391 ? 0.865 -1.209 4.628 1.00 65.88 391 LEU A N 1
ATOM 2967 C CA . LEU A 1 391 ? -0.498 -1.503 4.168 1.00 65.88 391 LEU A CA 1
ATOM 2968 C C . LEU A 1 391 ? -1.410 -0.258 4.097 1.00 65.88 391 LEU A C 1
ATOM 2970 O O . LEU A 1 391 ? -2.624 -0.370 3.964 1.00 65.88 391 LEU A O 1
ATOM 2974 N N . GLY A 1 392 ? -0.842 0.945 4.218 1.00 60.94 392 GLY A N 1
ATOM 2975 C CA . GLY A 1 392 ? -1.542 2.216 4.013 1.00 60.94 392 GLY A CA 1
ATOM 2976 C C . GLY A 1 392 ? -2.249 2.800 5.236 1.00 60.94 392 GLY A C 1
ATOM 2977 O O . GLY A 1 392 ? -2.825 3.888 5.151 1.00 60.94 392 GLY A O 1
ATOM 2978 N N . LEU A 1 393 ? -2.158 2.160 6.403 1.00 63.50 393 LEU A N 1
ATOM 2979 C CA . LEU A 1 393 ? -2.786 2.668 7.617 1.00 63.50 393 LEU A CA 1
ATOM 2980 C C . LEU A 1 393 ? -2.048 3.895 8.165 1.00 63.50 393 LEU A C 1
ATOM 2982 O O . LEU A 1 393 ? -0.824 3.920 8.323 1.00 63.50 393 LEU A O 1
ATOM 2986 N N . SER A 1 394 ? -2.822 4.914 8.534 1.00 64.81 394 SER A N 1
ATOM 2987 C CA . SER A 1 394 ? -2.316 6.120 9.187 1.00 64.81 394 SER A CA 1
ATOM 2988 C C . SER A 1 394 ? -2.524 6.078 10.701 1.00 64.81 394 SER A C 1
ATOM 2990 O O . SER A 1 394 ? -3.418 5.404 11.229 1.00 64.81 394 SER A O 1
ATOM 2992 N N . HIS A 1 395 ? -1.733 6.877 11.421 1.00 67.69 395 HIS A N 1
ATOM 2993 C CA . HIS A 1 395 ? -1.889 7.024 12.870 1.00 67.69 395 HIS A CA 1
ATOM 2994 C C . HIS A 1 395 ? -3.221 7.657 13.290 1.00 67.69 395 HIS A C 1
ATOM 2996 O O . HIS A 1 395 ? -3.620 7.602 14.454 1.00 67.69 395 HIS A O 1
ATOM 3002 N N . THR A 1 396 ? -3.875 8.331 12.352 1.00 63.16 396 THR A N 1
ATOM 3003 C CA . THR A 1 396 ? -4.977 9.249 12.611 1.00 63.16 396 THR A CA 1
ATOM 3004 C C . THR A 1 396 ? -6.329 8.690 12.206 1.00 63.16 396 THR A C 1
ATOM 3006 O O . THR A 1 396 ? -7.337 9.284 12.584 1.00 63.16 396 THR A O 1
ATOM 3009 N N . GLY A 1 397 ? -6.373 7.603 11.422 1.00 50.38 397 GLY A N 1
ATOM 3010 C CA . GLY A 1 397 ? -7.626 7.126 10.823 1.00 50.38 397 GLY A CA 1
ATOM 3011 C C . GLY A 1 397 ? -8.387 8.274 10.145 1.00 50.38 397 GLY A C 1
ATOM 3012 O O . GLY A 1 397 ? -9.580 8.435 10.380 1.00 50.38 397 GLY A O 1
ATOM 3013 N N . ASP A 1 398 ? -7.632 9.130 9.439 1.00 47.69 398 ASP A N 1
ATOM 3014 C CA . ASP A 1 398 ? -8.043 10.363 8.734 1.00 47.69 398 ASP A CA 1
ATOM 3015 C C . ASP A 1 398 ? -8.396 11.591 9.583 1.00 47.69 398 ASP A C 1
ATOM 3017 O O . ASP A 1 398 ? -8.854 12.617 9.083 1.00 47.69 398 ASP A O 1
ATOM 3021 N N . SER A 1 399 ? -8.073 11.542 10.873 1.00 49.59 399 SER A N 1
ATOM 3022 C CA . SER A 1 399 ? -8.315 12.634 11.810 1.00 49.59 399 SER A CA 1
ATOM 3023 C C . SER A 1 399 ? -7.098 12.994 12.655 1.00 49.59 399 SER A C 1
ATOM 3025 O O . SER A 1 399 ? -6.775 12.323 13.634 1.00 49.59 399 SER A O 1
ATOM 3027 N N . ALA A 1 400 ? -6.388 14.057 12.277 1.00 58.22 400 ALA A N 1
ATOM 3028 C CA . ALA A 1 400 ? -5.288 14.563 13.090 1.00 58.22 400 ALA A CA 1
ATOM 3029 C C . ALA A 1 400 ? -5.815 15.152 14.413 1.00 58.22 400 ALA A C 1
ATOM 3031 O O . ALA A 1 400 ? -6.843 15.832 14.398 1.00 58.22 400 ALA A O 1
ATOM 3032 N N . PRO A 1 401 ? -5.113 14.948 15.542 1.00 66.88 401 PRO A N 1
ATOM 3033 C CA . PRO A 1 401 ? -3.814 14.291 15.708 1.00 66.88 401 PRO A CA 1
ATOM 3034 C C . PRO A 1 401 ? -3.925 12.792 16.062 1.00 66.88 401 PRO A C 1
ATOM 3036 O O . PRO A 1 401 ? -4.996 12.275 16.362 1.00 66.88 401 PRO A O 1
ATOM 3039 N N . ALA A 1 402 ? -2.780 12.099 16.059 1.00 67.81 402 ALA A N 1
ATOM 3040 C CA . ALA A 1 402 ? -2.589 10.653 16.273 1.00 67.81 402 ALA A CA 1
ATOM 3041 C C . ALA A 1 402 ? -2.904 10.136 17.702 1.00 67.81 402 ALA A C 1
ATOM 3043 O O . ALA A 1 402 ? -2.177 9.300 18.235 1.00 67.81 402 ALA A O 1
ATOM 3044 N N . TRP A 1 403 ? -3.936 10.692 18.338 1.00 80.12 403 TRP A N 1
ATOM 3045 C CA . TRP A 1 403 ? -4.346 10.476 19.729 1.00 80.12 403 TRP A CA 1
ATOM 3046 C C . TRP A 1 403 ? -5.873 10.549 19.907 1.00 80.12 403 TRP A C 1
ATOM 3048 O O . TRP A 1 403 ? -6.374 10.738 21.013 1.00 80.12 403 TRP A O 1
ATOM 3058 N N . CYS A 1 404 ? -6.643 10.395 18.824 1.00 83.38 404 CYS A N 1
ATOM 3059 C CA . CYS A 1 404 ? -8.103 10.432 18.883 1.00 83.38 404 CYS A CA 1
ATOM 3060 C C . CYS A 1 404 ? -8.649 9.322 19.814 1.00 83.38 404 CYS A C 1
ATOM 3062 O O . CYS A 1 404 ? -8.433 8.138 19.530 1.00 83.38 404 CYS A O 1
ATOM 3064 N N . PRO A 1 405 ? -9.396 9.643 20.894 1.00 86.94 405 PRO A N 1
ATOM 3065 C CA . PRO A 1 405 ? -9.897 8.634 21.836 1.00 86.94 405 PRO A CA 1
ATOM 3066 C C . PRO A 1 405 ? -10.836 7.607 21.195 1.00 86.94 405 PRO A C 1
ATOM 3068 O O . PRO A 1 405 ? -10.943 6.465 21.645 1.00 86.94 405 PRO A O 1
ATOM 3071 N N . LEU A 1 406 ? -11.523 8.000 20.123 1.00 84.94 406 LEU A N 1
ATOM 3072 C CA . LEU A 1 406 ? -12.469 7.146 19.417 1.00 84.94 406 LEU A CA 1
ATOM 3073 C C . LEU A 1 406 ? -11.839 6.381 18.246 1.00 84.94 406 LEU A C 1
ATOM 3075 O O . LEU A 1 406 ? -12.582 5.752 17.496 1.00 84.94 406 LEU A O 1
ATOM 3079 N N . TYR A 1 407 ? -10.512 6.385 18.088 1.00 79.50 407 TYR A N 1
ATOM 3080 C CA . TYR A 1 407 ? -9.795 5.522 17.143 1.00 79.50 407 TYR A CA 1
ATOM 3081 C C . TYR A 1 407 ? -9.056 4.392 17.890 1.00 79.50 407 TYR A C 1
ATOM 3083 O O . TYR A 1 407 ? -7.842 4.486 18.082 1.00 79.50 407 TYR A O 1
ATOM 3091 N N . PRO A 1 408 ? -9.771 3.348 18.366 1.00 82.12 408 PRO A N 1
ATOM 3092 C CA . PRO A 1 408 ? -9.217 2.243 19.149 1.00 82.12 408 PRO A CA 1
ATOM 3093 C C . PRO A 1 408 ? -8.406 1.291 18.259 1.00 82.12 408 PRO A C 1
ATOM 3095 O O . PRO A 1 408 ? -8.862 0.202 17.922 1.00 82.12 408 PRO A O 1
ATOM 3098 N N . SER A 1 409 ? -7.221 1.732 17.843 1.00 83.25 409 SER A N 1
ATOM 3099 C CA . SER A 1 409 ? -6.360 1.034 16.889 1.00 83.25 409 SER A CA 1
ATOM 3100 C C . SER A 1 409 ? -4.923 0.969 17.385 1.00 83.25 409 SER A C 1
ATOM 3102 O O . SER A 1 409 ? -4.423 1.943 17.941 1.00 83.25 409 SER A O 1
ATOM 3104 N N . LEU A 1 410 ? -4.228 -0.126 17.083 1.00 83.94 410 LEU A N 1
ATOM 3105 C CA . LEU A 1 410 ? -2.779 -0.267 17.210 1.00 83.94 410 LEU A CA 1
ATOM 3106 C C . LEU A 1 410 ? -2.035 0.884 16.513 1.00 83.94 410 LEU A C 1
ATOM 3108 O O . LEU A 1 410 ? -0.975 1.293 16.977 1.00 83.94 410 LEU A O 1
ATOM 3112 N N . MET A 1 411 ? -2.601 1.437 15.436 1.00 79.88 411 MET A N 1
ATOM 3113 C CA . MET A 1 411 ? -2.018 2.564 14.699 1.00 79.88 411 MET A CA 1
ATOM 3114 C C . MET A 1 411 ? -2.073 3.886 15.473 1.00 79.88 411 MET A C 1
ATOM 3116 O O . MET A 1 411 ? -1.323 4.810 15.188 1.00 79.88 411 MET A O 1
ATOM 3120 N N . ASN A 1 412 ? -2.941 4.000 16.474 1.00 81.56 412 ASN A N 1
ATOM 3121 C CA . ASN A 1 412 ? -3.056 5.190 17.304 1.00 81.56 412 ASN A CA 1
ATOM 3122 C C . ASN A 1 412 ? -2.048 5.120 18.458 1.00 81.56 412 ASN A C 1
ATOM 3124 O O . ASN A 1 412 ? -2.052 4.163 19.235 1.00 81.56 412 ASN A O 1
ATOM 3128 N N . TYR A 1 413 ? -1.219 6.150 18.633 1.00 85.38 413 TYR A N 1
ATOM 3129 C CA . TYR A 1 413 ? -0.210 6.176 19.699 1.00 85.38 413 TYR A CA 1
ATOM 3130 C C . TYR A 1 413 ? -0.797 6.145 21.112 1.00 85.38 413 TYR A C 1
ATOM 3132 O O . TYR A 1 413 ? -0.098 5.769 22.051 1.00 85.38 413 TYR A O 1
ATOM 3140 N N . ALA A 1 414 ? -2.076 6.482 21.278 1.00 85.12 414 ALA A N 1
ATOM 3141 C CA . ALA A 1 414 ? -2.767 6.302 22.548 1.00 85.12 414 ALA A CA 1
ATOM 3142 C C . ALA A 1 414 ? -2.967 4.817 22.918 1.00 85.12 414 ALA A C 1
ATOM 3144 O O . ALA A 1 414 ? -3.118 4.503 24.100 1.00 85.12 414 ALA A O 1
ATOM 3145 N N . PHE A 1 415 ? -2.975 3.911 21.930 1.00 86.38 415 PHE A N 1
ATOM 3146 C CA . PHE A 1 415 ? -3.337 2.499 22.101 1.00 86.38 415 PHE A CA 1
ATOM 3147 C C . PHE A 1 415 ? -2.284 1.493 21.610 1.00 86.38 415 PHE A C 1
ATOM 3149 O O . PHE A 1 415 ? -2.429 0.299 21.873 1.00 86.38 415 PHE A O 1
ATOM 3156 N N . ASN A 1 416 ? -1.213 1.943 20.952 1.00 85.12 416 ASN A N 1
ATOM 3157 C CA . ASN A 1 416 ? -0.216 1.080 20.307 1.00 85.12 416 ASN A CA 1
ATOM 3158 C C . ASN A 1 416 ? 0.493 0.072 21.239 1.00 85.12 416 ASN A C 1
ATOM 3160 O O . ASN A 1 416 ? 0.946 -0.968 20.774 1.00 85.12 416 ASN A O 1
ATOM 3164 N N . TYR A 1 417 ? 0.563 0.344 22.547 1.00 87.44 417 TYR A N 1
ATOM 3165 C CA . TYR A 1 417 ? 1.140 -0.564 23.555 1.00 87.44 417 TYR A CA 1
ATOM 3166 C C . TYR A 1 417 ? 0.145 -1.030 24.627 1.00 87.44 417 TYR A C 1
ATOM 3168 O O . TYR A 1 417 ? 0.509 -1.786 25.532 1.00 87.44 417 TYR A O 1
ATOM 3176 N N . SER A 1 418 ? -1.108 -0.573 24.584 1.00 89.56 418 SER A N 1
ATOM 3177 C CA . SER A 1 418 ? -2.121 -0.939 25.575 1.00 89.56 418 SER A CA 1
ATOM 3178 C C . SER A 1 418 ? -3.509 -0.517 25.124 1.00 89.56 418 SER A C 1
ATOM 3180 O O . SER A 1 418 ? -3.740 0.654 24.838 1.00 89.56 418 SER A O 1
ATOM 3182 N N . PHE A 1 419 ? -4.471 -1.434 25.181 1.00 90.44 419 PHE A N 1
ATOM 3183 C CA . PHE A 1 419 ? -5.879 -1.113 24.982 1.00 90.44 419 PHE A CA 1
ATOM 3184 C C . PHE A 1 419 ? -6.669 -1.407 26.257 1.00 90.44 419 PHE A C 1
ATOM 3186 O O . PHE A 1 419 ? -6.599 -2.504 26.815 1.00 90.44 419 PHE A O 1
ATOM 3193 N N . GLY A 1 420 ? -7.384 -0.409 26.786 1.00 89.94 420 GLY A N 1
ATOM 3194 C CA . GLY A 1 420 ? -8.110 -0.564 28.051 1.00 89.94 420 GLY A CA 1
ATOM 3195 C C . GLY A 1 420 ? -7.202 -0.907 29.246 1.00 89.94 420 GLY A C 1
ATOM 3196 O O . GLY A 1 420 ? -7.635 -1.590 30.174 1.00 89.94 420 GLY A O 1
ATOM 3197 N N . GLY A 1 421 ? -5.929 -0.493 29.214 1.00 88.62 421 GLY A N 1
ATOM 3198 C CA . GLY A 1 421 ? -4.934 -0.835 30.238 1.00 88.62 421 GLY A CA 1
ATOM 3199 C C . GLY A 1 421 ? -4.347 -2.249 30.122 1.00 88.62 421 GLY A C 1
ATOM 3200 O O . GLY A 1 421 ? -3.730 -2.722 31.077 1.00 88.62 421 GLY A O 1
ATOM 3201 N N . ARG A 1 422 ? -4.555 -2.945 28.997 1.00 90.94 422 ARG A N 1
ATOM 3202 C CA . ARG A 1 422 ? -4.089 -4.318 28.768 1.00 90.94 422 ARG A CA 1
ATOM 3203 C C . ARG A 1 422 ? -3.300 -4.406 27.461 1.00 90.94 422 ARG A C 1
ATOM 3205 O O . ARG A 1 422 ? -3.845 -4.148 26.394 1.00 90.94 422 ARG A O 1
ATOM 3212 N N . ALA A 1 423 ? -2.047 -4.854 27.542 1.00 88.12 423 ALA A N 1
ATOM 3213 C CA . ALA A 1 423 ? -1.208 -5.085 26.362 1.00 88.12 423 ALA A CA 1
ATOM 3214 C C . ALA A 1 423 ? -1.774 -6.192 25.450 1.00 88.12 423 ALA A C 1
ATOM 3216 O O . ALA A 1 423 ? -1.844 -6.031 24.243 1.00 88.12 423 ALA A O 1
ATOM 3217 N N . ALA A 1 424 ? -2.300 -7.276 26.026 1.00 87.94 424 ALA A N 1
ATOM 3218 C CA . ALA A 1 424 ? -2.899 -8.378 25.262 1.00 87.94 424 ALA A CA 1
ATOM 3219 C C . ALA A 1 424 ? -4.274 -8.054 24.632 1.00 87.94 424 ALA A C 1
ATOM 3221 O O . ALA A 1 424 ? -4.943 -8.954 24.145 1.00 87.94 424 ALA A O 1
ATOM 3222 N N . ALA A 1 425 ? -4.761 -6.813 24.738 1.00 89.88 425 ALA A N 1
ATOM 3223 C CA . ALA A 1 425 ? -6.028 -6.385 24.136 1.00 89.88 425 ALA A CA 1
ATOM 3224 C C . ALA A 1 425 ? -5.831 -5.404 22.969 1.00 89.88 425 ALA A C 1
ATOM 3226 O O . ALA A 1 425 ? -6.821 -4.910 22.426 1.00 89.88 425 ALA A O 1
ATOM 3227 N N . ILE A 1 426 ? -4.576 -5.078 22.638 1.00 87.25 426 ILE A N 1
ATOM 3228 C CA . ILE A 1 426 ? -4.233 -4.236 21.491 1.00 87.25 426 ILE A CA 1
ATOM 3229 C C . ILE A 1 426 ? -4.738 -4.917 20.218 1.00 87.25 426 ILE A C 1
ATOM 3231 O O . ILE A 1 426 ? -4.668 -6.136 20.090 1.00 87.25 426 ILE A O 1
ATOM 3235 N N . ARG A 1 427 ? -5.271 -4.115 19.299 1.00 82.25 427 ARG A N 1
ATOM 3236 C CA . ARG A 1 427 ? -5.900 -4.567 18.058 1.00 82.25 427 ARG A CA 1
ATOM 3237 C C . ARG A 1 427 ? -5.993 -3.423 17.062 1.00 82.25 427 ARG A C 1
ATOM 3239 O O . ARG A 1 427 ? -5.902 -2.264 17.467 1.00 82.25 427 ARG A O 1
ATOM 3246 N N . PHE A 1 428 ? -6.242 -3.723 15.795 1.00 78.56 428 PHE A N 1
ATOM 3247 C CA . PHE A 1 428 ? -6.680 -2.711 14.835 1.00 78.56 428 PHE A CA 1
ATOM 3248 C C . PHE A 1 428 ? -8.112 -2.239 15.137 1.00 78.56 428 PHE A C 1
ATOM 3250 O O . PHE A 1 428 ? -8.888 -2.922 15.811 1.00 78.56 428 PHE A O 1
ATOM 3257 N N . SER A 1 429 ? -8.452 -1.041 14.662 1.00 77.62 429 SER A N 1
ATOM 3258 C CA . SER A 1 429 ? -9.819 -0.524 14.757 1.00 77.62 429 SER A CA 1
ATOM 3259 C C . SER A 1 429 ? -10.748 -1.326 13.849 1.00 77.62 429 SER A C 1
ATOM 3261 O O . SER A 1 429 ? -10.446 -1.527 12.683 1.00 77.62 429 SER A O 1
ATOM 3263 N N . ASP A 1 430 ? -11.921 -1.691 14.360 1.00 70.25 430 ASP A N 1
ATOM 3264 C CA . ASP A 1 430 ? -13.003 -2.329 13.592 1.00 70.25 430 ASP A CA 1
ATOM 3265 C C . ASP A 1 430 ? -13.938 -1.320 12.899 1.00 70.25 430 ASP A C 1
ATOM 3267 O O . ASP A 1 430 ? -14.967 -1.679 12.332 1.00 70.25 430 ASP A O 1
ATOM 3271 N N . GLY A 1 431 ? -13.617 -0.027 12.994 1.00 71.19 431 GLY A N 1
ATOM 3272 C CA . GLY A 1 431 ? -14.340 1.038 12.309 1.00 71.19 431 GLY A CA 1
ATOM 3273 C C . GLY A 1 431 ? -15.696 1.394 12.922 1.00 71.19 431 GLY A C 1
ATOM 3274 O O . GLY A 1 431 ? -16.327 2.333 12.443 1.00 71.19 431 GLY A O 1
ATOM 3275 N N . ARG A 1 432 ? -16.145 0.752 14.011 1.00 71.94 432 ARG A N 1
ATOM 3276 C CA . ARG A 1 432 ? -17.487 0.990 14.588 1.00 71.94 432 ARG A CA 1
ATOM 3277 C C . ARG A 1 432 ? -17.751 2.448 14.995 1.00 71.94 432 ARG A C 1
ATOM 3279 O O . ARG A 1 432 ? -18.892 2.896 15.021 1.00 71.94 432 ARG A O 1
ATOM 3286 N N . LEU A 1 433 ? -16.689 3.192 15.318 1.00 73.75 433 LEU A N 1
ATOM 3287 C CA . LEU A 1 433 ? -16.741 4.591 15.757 1.00 73.75 433 LEU A CA 1
ATOM 3288 C C . LEU A 1 433 ? -16.498 5.592 14.612 1.00 73.75 433 LEU A C 1
ATOM 3290 O O . LEU A 1 433 ? -16.384 6.789 14.875 1.00 73.75 433 LEU A O 1
ATOM 3294 N N . ARG A 1 434 ? -16.393 5.138 13.353 1.00 68.00 434 ARG A N 1
ATOM 3295 C CA . ARG A 1 434 ? -15.959 5.983 12.225 1.00 68.00 434 ARG A CA 1
ATOM 3296 C C . ARG A 1 434 ? -16.893 7.145 11.900 1.00 68.00 434 ARG A C 1
ATOM 3298 O O . ARG A 1 434 ? -16.429 8.206 11.507 1.00 68.00 434 ARG A O 1
ATOM 3305 N N . GLY A 1 435 ? -18.191 6.974 12.139 1.00 68.75 435 GLY A N 1
ATOM 3306 C CA . GLY A 1 435 ? -19.191 8.022 11.916 1.00 68.75 435 GLY A CA 1
ATOM 3307 C C . GLY A 1 435 ? -19.223 9.117 12.988 1.00 68.75 435 GLY A C 1
ATOM 3308 O O . GLY A 1 435 ? -20.035 10.032 12.882 1.00 68.75 435 GLY A O 1
ATOM 3309 N N . VAL A 1 436 ? -18.396 9.022 14.036 1.00 75.25 436 VAL A N 1
ATOM 3310 C CA . VAL A 1 436 ? -18.396 9.978 15.149 1.00 75.25 436 VAL A CA 1
ATOM 3311 C C . VAL A 1 436 ? -17.271 10.990 14.972 1.00 75.25 436 VAL A C 1
ATOM 3313 O O . VAL A 1 436 ? -16.097 10.670 15.177 1.00 75.25 436 VAL A O 1
ATOM 3316 N N . GLU A 1 437 ? -17.646 12.226 14.651 1.00 77.56 437 GLU A N 1
ATOM 3317 C CA . GLU A 1 437 ? -16.739 13.373 14.656 1.00 77.56 437 GLU A CA 1
ATOM 3318 C C . GLU A 1 437 ? -16.605 13.929 16.084 1.00 77.56 437 GLU A C 1
ATOM 3320 O O . GLU A 1 437 ? -17.601 14.270 16.729 1.00 77.56 437 GLU A O 1
ATOM 3325 N N . LEU A 1 438 ? -15.369 14.054 16.580 1.00 78.62 438 LEU A N 1
ATOM 3326 C CA . LEU A 1 438 ? -15.082 14.768 17.825 1.00 78.62 438 LEU A CA 1
ATOM 3327 C C . LEU A 1 438 ? -14.582 16.173 17.519 1.00 78.62 438 LEU A C 1
ATOM 3329 O O . LEU A 1 438 ? -13.445 16.363 17.096 1.00 78.62 438 LEU A O 1
ATOM 3333 N N . ARG A 1 439 ? -15.417 17.169 17.792 1.00 83.75 439 ARG A N 1
ATOM 3334 C CA . ARG A 1 439 ? -15.053 18.578 17.680 1.00 83.75 439 ARG A CA 1
ATOM 3335 C C . ARG A 1 439 ? -14.703 19.143 19.042 1.00 83.75 439 ARG A C 1
ATOM 3337 O O . ARG A 1 439 ? -15.591 19.310 19.863 1.00 83.75 439 ARG A O 1
ATOM 3344 N N . GLU A 1 440 ? -13.438 19.473 19.279 1.00 85.12 440 GLU A N 1
ATOM 3345 C CA . GLU A 1 440 ? -12.938 19.910 20.593 1.00 85.12 440 GLU A CA 1
ATOM 3346 C C . GLU A 1 440 ? -13.523 21.250 21.056 1.00 85.12 440 GLU A C 1
ATOM 3348 O O . GLU A 1 440 ? -13.472 21.568 22.242 1.00 85.12 440 GLU A O 1
ATOM 3353 N N . ASP A 1 441 ? -14.122 22.026 20.147 1.00 88.12 441 ASP A N 1
ATOM 3354 C CA . ASP A 1 441 ? -14.901 23.230 20.448 1.00 88.12 441 ASP A CA 1
ATOM 3355 C C . ASP A 1 441 ? -16.387 22.968 20.760 1.00 88.12 441 ASP A C 1
ATOM 3357 O O . ASP A 1 441 ? -17.074 23.882 21.222 1.00 88.12 441 ASP A O 1
ATOM 3361 N N . ALA A 1 442 ? -16.877 21.748 20.521 1.00 90.56 442 ALA A N 1
ATOM 3362 C CA . ALA A 1 442 ? -18.274 21.347 20.653 1.00 90.56 442 ALA A CA 1
ATOM 3363 C C . ALA A 1 442 ? -18.430 19.821 20.862 1.00 90.56 442 ALA A C 1
ATOM 3365 O O . ALA A 1 442 ? -19.082 19.139 20.069 1.00 90.56 442 ALA A O 1
ATOM 3366 N N . LEU A 1 443 ? -17.867 19.278 21.946 1.00 90.81 443 LEU A N 1
ATOM 3367 C CA . LEU A 1 443 ? -17.909 17.850 22.278 1.00 90.81 443 LEU A CA 1
ATOM 3368 C C . LEU A 1 443 ? -19.220 17.469 22.982 1.00 90.81 443 LEU A C 1
ATOM 3370 O O . LEU A 1 443 ? -19.465 17.945 24.092 1.00 90.81 443 LEU A O 1
ATOM 3374 N N . PRO A 1 444 ? -20.062 16.593 22.408 1.00 93.31 444 PRO A N 1
ATOM 3375 C CA . PRO A 1 444 ? -21.209 16.057 23.127 1.00 93.31 444 PRO A CA 1
ATOM 3376 C C . PRO A 1 444 ? -20.746 15.064 24.200 1.00 93.31 444 PRO A C 1
ATOM 3378 O O . PRO A 1 444 ? -20.087 14.070 23.898 1.00 93.31 444 PRO A O 1
ATOM 3381 N N . GLU A 1 445 ? -21.155 15.279 25.447 1.00 95.00 445 GLU A N 1
ATOM 3382 C CA . GLU A 1 445 ? -20.868 14.368 26.569 1.00 95.00 445 GLU A CA 1
ATOM 3383 C C . GLU A 1 445 ? -21.827 13.175 26.642 1.00 95.00 445 GLU A C 1
ATOM 3385 O O . GLU A 1 445 ? -21.938 12.520 27.673 1.00 95.00 445 GLU A O 1
ATOM 3390 N N . SER A 1 446 ? -22.528 12.879 25.547 1.00 95.19 446 SER A N 1
ATOM 3391 C CA . SER A 1 446 ? -23.421 11.735 25.400 1.00 95.19 446 SER A CA 1
ATOM 3392 C C . SER A 1 446 ? -23.259 11.161 23.999 1.00 95.19 446 SER A C 1
ATOM 3394 O O . SER A 1 446 ? -23.559 11.835 23.013 1.00 95.19 446 SER A O 1
ATOM 3396 N N . LEU A 1 447 ? -22.789 9.919 23.912 1.00 93.69 447 LEU A N 1
ATOM 3397 C CA . LEU A 1 447 ? -22.646 9.185 22.660 1.00 93.69 447 LEU A CA 1
ATOM 3398 C C . LEU A 1 447 ? -23.599 7.992 22.635 1.00 93.69 447 LEU A C 1
ATOM 3400 O O . LEU A 1 447 ? -23.740 7.285 23.633 1.00 93.69 447 LEU A O 1
ATOM 3404 N N . ALA A 1 448 ? -24.208 7.745 21.475 1.00 94.50 448 ALA A N 1
ATOM 3405 C CA . ALA A 1 448 ? -25.127 6.631 21.232 1.00 94.50 448 ALA A CA 1
ATOM 3406 C C . ALA A 1 448 ? -24.380 5.295 21.043 1.00 94.50 448 ALA A C 1
ATOM 3408 O O . ALA A 1 448 ? -24.501 4.640 20.009 1.00 94.50 448 ALA A O 1
ATOM 3409 N N . PHE A 1 449 ? -23.570 4.926 22.038 1.00 94.38 449 PHE A N 1
ATOM 3410 C CA . PHE A 1 449 ? -22.939 3.615 22.149 1.00 94.38 449 PHE A CA 1
ATOM 3411 C C . PHE A 1 449 ? -23.138 3.048 23.560 1.00 94.38 449 PHE A C 1
ATOM 3413 O O . PHE A 1 449 ? -23.047 3.802 24.539 1.00 94.38 449 PHE A O 1
ATOM 3420 N N . PRO A 1 450 ? -23.336 1.726 23.703 1.00 96.69 450 PRO A N 1
ATOM 3421 C CA . PRO A 1 450 ? -23.355 1.064 25.002 1.00 96.69 450 PRO A CA 1
ATOM 3422 C C . PRO A 1 450 ? -22.041 1.261 25.768 1.00 96.69 450 PRO A C 1
ATOM 3424 O O . PRO A 1 450 ? -20.949 1.214 25.192 1.00 96.69 450 PRO A O 1
ATOM 3427 N N . ILE A 1 451 ? -22.116 1.368 27.098 1.00 96.94 451 ILE A N 1
ATOM 3428 C CA . ILE A 1 451 ? -20.928 1.623 27.936 1.00 96.94 451 ILE A CA 1
ATOM 3429 C C . ILE A 1 451 ? -19.871 0.524 27.826 1.00 96.94 451 ILE A C 1
ATOM 3431 O O . ILE A 1 451 ? -18.684 0.776 28.022 1.00 96.94 451 ILE A O 1
ATOM 3435 N N . GLY A 1 452 ? -20.279 -0.706 27.498 1.00 95.00 452 GLY A N 1
ATOM 3436 C CA . GLY A 1 452 ? -19.360 -1.814 27.246 1.00 95.00 452 GLY A CA 1
ATOM 3437 C C . GLY A 1 452 ? -18.385 -1.529 26.102 1.00 95.00 452 GLY A C 1
ATOM 3438 O O . GLY A 1 452 ? -17.210 -1.876 26.215 1.00 95.00 452 GLY A O 1
ATOM 3439 N N . GLU A 1 453 ? -18.843 -0.844 25.054 1.00 92.19 453 GLU A N 1
ATOM 3440 C CA . GLU A 1 453 ? -18.038 -0.522 23.872 1.00 92.19 453 GLU A CA 1
ATOM 3441 C C . GLU A 1 453 ? -17.057 0.621 24.128 1.00 92.19 453 GLU A C 1
ATOM 3443 O O . GLU A 1 453 ? -15.965 0.633 23.568 1.00 92.19 453 GLU A O 1
ATOM 3448 N N . LEU A 1 454 ? -17.410 1.540 25.028 1.00 95.31 454 LEU A N 1
ATOM 3449 C CA . LEU A 1 454 ? -16.614 2.724 25.356 1.00 95.31 454 LEU A CA 1
ATOM 3450 C C . LEU A 1 454 ? -15.788 2.571 26.637 1.00 95.31 454 LEU A C 1
ATOM 3452 O O . LEU A 1 454 ? -14.998 3.448 26.973 1.00 95.31 454 LEU A O 1
ATOM 3456 N N . ARG A 1 455 ? -15.910 1.444 27.352 1.00 95.38 455 ARG A N 1
ATOM 3457 C CA . ARG A 1 455 ? -15.267 1.216 28.659 1.00 95.38 455 ARG A CA 1
ATOM 3458 C C . ARG A 1 455 ? -13.751 1.412 28.647 1.00 95.38 455 ARG A C 1
ATOM 3460 O O . ARG A 1 455 ? -13.174 1.766 29.673 1.00 95.38 455 ARG A O 1
ATOM 3467 N N . TYR A 1 456 ? -13.106 1.186 27.505 1.00 94.12 456 TYR A N 1
ATOM 3468 C CA . TYR A 1 456 ? -11.666 1.377 27.347 1.00 94.12 456 TYR A CA 1
ATOM 3469 C C . TYR A 1 456 ? -11.229 2.837 27.577 1.00 94.12 456 TYR A C 1
ATOM 3471 O O . TYR A 1 456 ? -10.105 3.058 28.021 1.00 94.12 456 TYR A O 1
ATOM 3479 N N . LEU A 1 457 ? -12.117 3.817 27.363 1.00 94.69 457 LEU A N 1
ATOM 3480 C CA . LEU A 1 457 ? -11.866 5.246 27.587 1.00 94.69 457 LEU A CA 1
ATOM 3481 C C . LEU A 1 457 ? -11.633 5.600 29.065 1.00 94.69 457 LEU A C 1
ATOM 3483 O O . LEU A 1 457 ? -10.938 6.567 29.368 1.00 94.69 457 LEU A O 1
ATOM 3487 N N . ALA A 1 458 ? -12.164 4.795 29.991 1.00 95.56 458 ALA A N 1
ATOM 3488 C CA . ALA A 1 458 ? -11.934 4.961 31.428 1.00 95.56 458 ALA A CA 1
ATOM 3489 C C . ALA A 1 458 ? -10.553 4.450 31.886 1.00 95.56 458 ALA A C 1
ATOM 3491 O O . ALA A 1 458 ? -10.158 4.637 33.040 1.00 95.56 458 ALA A O 1
ATOM 3492 N N . ALA A 1 459 ? -9.807 3.787 31.004 1.00 94.00 459 ALA A N 1
ATOM 3493 C CA . ALA A 1 459 ? -8.469 3.285 31.278 1.00 94.00 459 ALA A CA 1
ATOM 3494 C C . ALA A 1 459 ? -7.388 4.285 30.810 1.00 94.00 459 ALA A C 1
ATOM 3496 O O . ALA A 1 459 ? -7.696 5.268 30.133 1.00 94.00 459 ALA A O 1
ATOM 3497 N N . PRO A 1 460 ? -6.104 4.067 31.160 1.00 89.75 460 PRO A N 1
ATOM 3498 C CA . PRO A 1 460 ? -5.008 4.820 30.554 1.00 89.75 460 PRO A CA 1
ATOM 3499 C C . PRO A 1 460 ? -5.025 4.708 29.013 1.00 89.75 460 PRO A C 1
ATOM 3501 O O . PRO A 1 460 ? -5.357 3.630 28.514 1.00 89.75 460 PRO A O 1
ATOM 3504 N N . PRO A 1 461 ? -4.620 5.765 28.280 1.00 88.38 461 PRO A N 1
ATOM 3505 C CA . PRO A 1 461 ? -4.049 7.008 28.809 1.00 88.38 461 PRO A CA 1
ATOM 3506 C C . PRO A 1 461 ? -5.090 8.046 29.265 1.00 88.38 461 PRO A C 1
ATOM 3508 O O . PRO A 1 461 ? -4.755 8.864 30.116 1.00 88.38 461 PRO A O 1
ATOM 3511 N N . PHE A 1 462 ? -6.332 7.975 28.778 1.00 90.12 462 PHE A N 1
ATOM 3512 C CA . PHE A 1 462 ? -7.325 9.048 28.924 1.00 90.12 462 PHE A CA 1
ATOM 3513 C C . PHE A 1 462 ? -7.988 9.137 30.302 1.00 90.12 462 PHE A C 1
ATOM 3515 O O . PHE A 1 462 ? -8.060 10.210 30.889 1.00 90.12 462 PHE A O 1
ATOM 3522 N N . ARG A 1 463 ? -8.440 8.004 30.858 1.00 93.19 463 ARG A N 1
ATOM 3523 C CA . ARG A 1 463 ? -9.106 7.937 32.175 1.00 93.19 463 ARG A CA 1
ATOM 3524 C C . ARG A 1 463 ? -10.360 8.822 32.283 1.00 93.19 463 ARG A C 1
ATOM 3526 O O . ARG A 1 463 ? -10.593 9.425 33.331 1.00 93.19 463 ARG A O 1
ATOM 3533 N N . PHE A 1 464 ? -11.166 8.892 31.223 1.00 95.50 464 PHE A N 1
ATOM 3534 C CA . PHE A 1 464 ? -12.436 9.624 31.245 1.00 95.50 464 PHE A CA 1
ATOM 3535 C C . PHE A 1 464 ? -13.422 9.012 32.248 1.00 95.50 464 PHE A C 1
ATOM 3537 O O . PHE A 1 464 ? -13.469 7.791 32.435 1.00 95.50 464 PHE A O 1
ATOM 3544 N N . THR A 1 465 ? -14.245 9.855 32.875 1.00 97.19 465 THR A N 1
ATOM 3545 C CA . THR A 1 465 ? -15.375 9.375 33.677 1.00 97.19 465 THR A CA 1
ATOM 3546 C C . THR A 1 465 ? -16.494 8.960 32.727 1.00 97.19 465 THR A C 1
ATOM 3548 O O . THR A 1 465 ? -16.912 9.743 31.879 1.00 97.19 465 THR A O 1
ATOM 3551 N N . LEU A 1 466 ? -16.983 7.727 32.869 1.00 97.75 466 LEU A N 1
ATOM 3552 C CA . LEU A 1 466 ? -18.077 7.191 32.059 1.00 97.75 466 LEU A CA 1
ATOM 3553 C C . LEU A 1 466 ? -19.305 6.928 32.929 1.00 97.75 466 LEU A C 1
ATOM 3555 O O . LEU A 1 466 ? -19.178 6.424 34.048 1.00 97.75 466 LEU A O 1
ATOM 3559 N N . GLN A 1 467 ? -20.492 7.199 32.394 1.00 97.44 467 GLN A N 1
ATOM 3560 C CA . GLN A 1 467 ? -21.764 6.837 33.015 1.00 97.44 467 GLN A CA 1
ATOM 3561 C C . GLN A 1 467 ? -22.715 6.250 31.973 1.00 97.44 467 GLN A C 1
ATOM 3563 O O . GLN A 1 467 ? -22.898 6.806 30.898 1.00 97.44 467 GLN A O 1
ATOM 3568 N N . GLU A 1 468 ? -23.353 5.131 32.303 1.00 97.31 468 GLU A N 1
ATOM 3569 C CA . GLU A 1 468 ? -24.414 4.558 31.476 1.00 97.31 468 GLU A CA 1
ATOM 3570 C C . GLU A 1 468 ? -25.672 5.424 31.618 1.00 97.31 468 GLU A C 1
ATOM 3572 O O . GLU A 1 468 ? -26.170 5.611 32.733 1.00 97.31 468 GLU A O 1
ATOM 3577 N N . ALA A 1 469 ? -26.143 6.004 30.512 1.00 94.75 469 ALA A N 1
ATOM 3578 C CA . ALA A 1 469 ? -27.403 6.746 30.483 1.00 94.75 469 ALA A CA 1
ATOM 3579 C C . ALA A 1 469 ? -28.582 5.804 30.211 1.00 94.75 469 ALA A C 1
ATOM 3581 O O . ALA A 1 469 ? -29.608 5.896 30.885 1.00 94.75 469 ALA A O 1
ATOM 3582 N N . ASP A 1 470 ? -28.402 4.887 29.260 1.00 95.12 470 ASP A N 1
ATOM 3583 C CA . ASP A 1 470 ? -29.302 3.782 28.930 1.00 95.12 470 ASP A CA 1
ATOM 3584 C C . ASP A 1 470 ? -28.525 2.664 28.202 1.00 95.12 470 ASP A C 1
ATOM 3586 O O . ASP A 1 470 ? -27.311 2.766 28.015 1.00 95.12 470 ASP A O 1
ATOM 3590 N N . GLU A 1 471 ? -29.222 1.600 27.784 1.00 93.94 471 GLU A N 1
ATOM 3591 C CA . GLU A 1 471 ? -28.629 0.410 27.144 1.00 93.94 471 GLU A CA 1
ATOM 3592 C C . GLU A 1 471 ? -27.850 0.717 25.848 1.00 93.94 471 GLU A C 1
ATOM 3594 O O . GLU A 1 471 ? -27.030 -0.095 25.412 1.00 93.94 471 GLU A O 1
ATOM 3599 N N . HIS A 1 472 ? -28.078 1.879 25.231 1.00 95.19 472 HIS A N 1
ATOM 3600 C CA . HIS A 1 472 ? -27.463 2.289 23.970 1.00 95.19 472 HIS A CA 1
ATOM 3601 C C . HIS A 1 472 ? -26.677 3.596 24.075 1.00 95.19 472 HIS A C 1
ATOM 3603 O O . HIS A 1 472 ? -26.127 4.038 23.071 1.00 95.19 472 HIS A O 1
ATOM 3609 N N . THR A 1 473 ? -26.599 4.209 25.257 1.00 96.62 473 THR A N 1
ATOM 3610 C CA . THR A 1 473 ? -26.060 5.561 25.416 1.00 96.62 473 THR A CA 1
ATOM 3611 C C . THR A 1 473 ? -25.104 5.648 26.596 1.00 96.62 473 THR A C 1
ATOM 3613 O O . THR A 1 473 ? -25.437 5.313 27.736 1.00 96.62 473 THR A O 1
ATOM 3616 N N . THR A 1 474 ? -23.918 6.193 26.336 1.00 97.81 474 THR A N 1
ATOM 3617 C CA . THR A 1 474 ? -22.885 6.437 27.344 1.00 97.81 474 THR A CA 1
ATOM 3618 C C . THR A 1 474 ? -22.596 7.918 27.443 1.00 97.81 474 THR A C 1
ATOM 3620 O O . THR A 1 474 ? -22.324 8.579 26.440 1.00 97.81 474 THR A O 1
ATOM 3623 N N . ARG A 1 475 ? -22.596 8.425 28.673 1.00 97.56 475 ARG A N 1
ATOM 3624 C CA . ARG A 1 475 ? -22.086 9.750 28.991 1.00 97.56 475 ARG A CA 1
ATOM 3625 C C . ARG A 1 475 ? -20.586 9.700 29.247 1.00 97.56 475 ARG A C 1
ATOM 3627 O O . ARG A 1 475 ? -20.110 8.786 29.924 1.00 97.56 475 ARG A O 1
ATOM 3634 N N . ILE A 1 476 ? -19.864 10.674 28.706 1.00 97.00 476 ILE A N 1
ATOM 3635 C CA . ILE A 1 476 ? -18.404 10.785 28.778 1.00 97.00 476 ILE A CA 1
ATOM 3636 C C . ILE A 1 476 ? -18.071 12.196 29.247 1.00 97.00 476 ILE A C 1
ATOM 3638 O O . ILE A 1 476 ? -18.440 13.156 28.582 1.00 97.00 476 ILE A O 1
ATOM 3642 N N . ASP A 1 477 ? -17.387 12.297 30.380 1.00 96.12 477 ASP A N 1
ATOM 3643 C CA . ASP A 1 477 ? -16.869 13.553 30.931 1.00 96.12 477 ASP A CA 1
ATOM 3644 C C . ASP A 1 477 ? -15.579 13.910 30.182 1.00 96.12 477 ASP A C 1
ATOM 3646 O O . ASP A 1 477 ? -14.489 13.463 30.556 1.00 96.12 477 ASP A O 1
ATOM 3650 N N . TRP A 1 478 ? -15.716 14.613 29.055 1.00 93.19 478 TRP A N 1
ATOM 3651 C CA . TRP A 1 478 ? -14.601 14.905 28.145 1.00 93.19 478 TRP A CA 1
ATOM 3652 C C . TRP A 1 478 ? -13.639 15.937 28.728 1.00 93.19 478 TRP A C 1
ATOM 3654 O O . TRP A 1 478 ? -12.448 15.921 28.421 1.00 93.19 478 TRP A O 1
ATOM 3664 N N . ASN A 1 479 ? -14.155 16.863 29.538 1.00 92.69 479 ASN A N 1
ATOM 3665 C CA . ASN A 1 479 ? -13.390 17.975 30.094 1.00 92.69 479 ASN A CA 1
ATOM 3666 C C . ASN A 1 479 ? -12.855 17.700 31.515 1.00 92.69 479 ASN A C 1
ATOM 3668 O O . ASN A 1 479 ? -12.116 18.531 32.050 1.00 92.69 479 ASN A O 1
ATOM 3672 N N . HIS A 1 480 ? -13.182 16.539 32.094 1.00 93.38 480 HIS A N 1
ATOM 3673 C CA . HIS A 1 480 ? -12.814 16.111 33.444 1.00 93.38 480 HIS A CA 1
ATOM 3674 C C . HIS A 1 480 ? -13.288 17.063 34.555 1.00 93.38 480 HIS A C 1
ATOM 3676 O O . HIS A 1 480 ? -12.627 17.183 35.595 1.00 93.38 480 HIS A O 1
ATOM 3682 N N . ASP A 1 481 ? -14.411 17.757 34.362 1.00 94.62 481 ASP A N 1
ATOM 3683 C CA . ASP A 1 481 ? -14.972 18.647 35.383 1.00 94.62 481 ASP A CA 1
ATOM 3684 C C . ASP A 1 481 ? -15.857 17.910 36.408 1.00 94.62 481 ASP A C 1
ATOM 3686 O O . ASP A 1 481 ? -16.207 18.472 37.454 1.00 94.62 481 ASP A O 1
ATOM 3690 N N . GLY A 1 482 ? -16.141 16.625 36.159 1.00 93.50 482 GLY A N 1
ATOM 3691 C CA . GLY A 1 482 ? -16.942 15.759 37.016 1.00 93.50 482 GLY A CA 1
ATOM 3692 C C . GLY A 1 482 ? -18.455 15.909 36.831 1.00 93.50 482 GLY A C 1
ATOM 3693 O O . GLY A 1 482 ? -19.211 15.363 37.644 1.00 93.50 482 GLY A O 1
ATOM 3694 N N . VAL A 1 483 ? -18.916 16.637 35.811 1.00 93.44 483 VAL A N 1
ATOM 3695 C CA . VAL A 1 483 ? -20.328 16.904 35.518 1.00 93.44 483 VAL A CA 1
ATOM 3696 C C . VAL A 1 483 ? -20.640 16.584 34.057 1.00 93.44 483 VAL A C 1
ATOM 3698 O O . VAL A 1 483 ? -20.107 17.200 33.155 1.00 93.44 483 VAL A O 1
ATOM 3701 N N . PHE A 1 484 ? -21.613 15.699 33.819 1.00 94.62 484 PHE A N 1
ATOM 3702 C CA . PHE A 1 484 ? -22.098 15.430 32.461 1.00 94.62 484 PHE A CA 1
ATOM 3703 C C . PHE A 1 484 ? -23.070 16.521 31.989 1.00 94.62 484 PHE A C 1
ATOM 3705 O O . PHE A 1 484 ? -24.213 16.600 32.456 1.00 94.62 484 PHE A O 1
ATOM 3712 N N . SER A 1 485 ? -22.620 17.351 31.060 1.00 90.75 485 SER A N 1
ATOM 3713 C CA . SER A 1 485 ? -23.344 18.461 30.455 1.00 90.75 485 SER A CA 1
ATOM 3714 C C . SER A 1 485 ? -24.338 18.001 29.380 1.00 90.75 485 SER A C 1
ATOM 3716 O O . SER A 1 485 ? -24.044 17.172 28.524 1.00 90.75 485 SER A O 1
ATOM 3718 N N . GLU A 1 486 ? -25.528 18.609 29.377 1.00 89.81 486 GLU A N 1
ATOM 3719 C CA . GLU A 1 486 ? -26.547 18.416 28.329 1.00 89.81 486 GLU A CA 1
ATOM 3720 C C . GLU A 1 486 ? -26.262 19.263 27.069 1.00 89.81 486 GLU A C 1
ATOM 3722 O O . GLU A 1 486 ? -26.913 19.106 26.036 1.00 89.81 486 GLU A O 1
ATOM 3727 N N . THR A 1 487 ? -25.296 20.184 27.140 1.0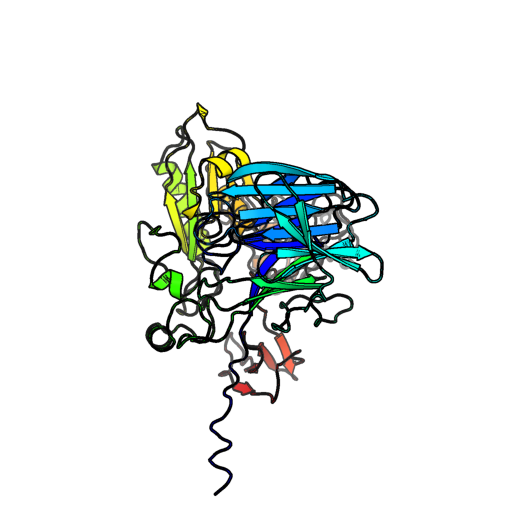0 91.44 487 THR A N 1
ATOM 3728 C CA . THR A 1 487 ? -24.805 20.977 26.001 1.00 91.44 487 THR A CA 1
ATOM 3729 C C . THR A 1 487 ? -23.352 20.630 25.684 1.00 91.44 487 THR A C 1
ATOM 3731 O O . THR A 1 487 ? -22.609 20.331 26.619 1.00 91.44 487 THR A O 1
ATOM 3734 N N . PRO A 1 488 ? -22.906 20.718 24.416 1.00 92.88 488 PRO A N 1
ATOM 3735 C CA . PRO A 1 488 ? -21.528 20.396 24.067 1.00 92.88 488 PRO A CA 1
ATOM 3736 C C . PRO A 1 488 ? -20.498 21.200 24.873 1.00 92.88 488 PRO A C 1
ATOM 3738 O O . PRO A 1 488 ? -20.679 22.400 25.096 1.00 92.88 488 PRO A O 1
ATOM 3741 N N . VAL A 1 489 ? -19.423 20.537 25.295 1.00 93.12 489 VAL A N 1
ATOM 3742 C CA . VAL A 1 489 ? -18.320 21.126 26.066 1.00 93.12 489 VAL A CA 1
ATOM 3743 C C . VAL A 1 489 ? -17.112 21.398 25.176 1.00 93.12 489 VAL A C 1
ATOM 3745 O O . VAL A 1 489 ? -16.990 20.867 24.075 1.00 93.12 489 VAL A O 1
ATOM 3748 N N . ARG A 1 490 ? -16.193 22.229 25.668 1.00 91.56 490 ARG A N 1
ATOM 3749 C CA . ARG A 1 490 ? -14.898 22.458 25.030 1.00 91.56 490 ARG A CA 1
ATOM 3750 C C . ARG A 1 490 ? -13.805 21.781 25.846 1.00 91.56 490 ARG A C 1
ATOM 3752 O O . ARG A 1 490 ? -13.625 22.143 27.008 1.00 91.56 490 ARG A O 1
ATOM 3759 N N . ALA A 1 491 ? -13.060 20.866 25.236 1.00 88.19 491 ALA A N 1
ATOM 3760 C CA . ALA A 1 491 ? -11.921 20.198 25.859 1.00 88.19 491 ALA A CA 1
ATOM 3761 C C . ALA A 1 491 ? -10.913 19.723 24.811 1.00 88.19 491 ALA A C 1
ATOM 3763 O O . ALA A 1 491 ? -11.296 19.351 23.709 1.00 88.19 491 ALA A O 1
ATOM 3764 N N . ASP A 1 492 ? -9.635 19.737 25.189 1.00 84.75 492 ASP A N 1
ATOM 3765 C CA . ASP A 1 492 ? -8.555 19.084 24.447 1.00 84.75 492 ASP A CA 1
ATOM 3766 C C . ASP A 1 492 ? -8.503 17.619 24.895 1.00 84.75 492 ASP A C 1
ATOM 3768 O O . ASP A 1 492 ? -8.062 17.317 26.007 1.00 84.75 492 ASP A O 1
ATOM 3772 N N . VAL A 1 493 ? -9.045 16.730 24.067 1.00 83.94 493 VAL A N 1
ATOM 3773 C CA . VAL A 1 493 ? -9.193 15.295 24.359 1.00 83.94 493 VAL A CA 1
ATOM 3774 C C . VAL A 1 493 ? -8.153 14.448 23.636 1.00 83.94 493 VAL A C 1
ATOM 3776 O O . VAL A 1 493 ? -8.000 13.269 23.951 1.00 83.94 493 VAL A O 1
ATOM 3779 N N . ASN A 1 494 ? -7.438 15.034 22.676 1.00 75.25 494 ASN A N 1
ATOM 3780 C CA . ASN A 1 494 ? -6.380 14.375 21.915 1.00 75.25 494 ASN A CA 1
ATOM 3781 C C . ASN A 1 494 ? -4.963 14.815 22.339 1.00 75.25 494 ASN A C 1
ATOM 3783 O O . ASN A 1 494 ? -3.986 14.265 21.835 1.00 75.25 494 ASN A O 1
ATOM 3787 N N . TYR A 1 495 ? -4.835 15.780 23.258 1.00 70.38 495 TYR A N 1
ATOM 3788 C CA . TYR A 1 495 ? -3.575 16.321 23.790 1.00 70.38 495 TYR A CA 1
ATOM 3789 C C . TYR A 1 495 ? -2.612 16.870 22.721 1.00 70.38 495 TYR A C 1
ATOM 3791 O O . TYR A 1 495 ? -1.408 16.997 22.963 1.00 70.38 495 TYR A O 1
ATOM 3799 N N . GLY A 1 496 ? -3.124 17.179 21.529 1.00 60.09 496 GLY A N 1
ATOM 3800 C CA . GLY A 1 496 ? -2.355 17.643 20.377 1.00 60.09 496 GLY A CA 1
ATOM 3801 C C . GLY A 1 496 ? -2.581 19.113 20.034 1.00 60.09 496 GLY A C 1
ATOM 3802 O O . GLY A 1 496 ? -1.990 19.599 19.071 1.00 60.09 496 GLY A O 1
ATOM 3803 N N . GLY A 1 497 ? -3.415 19.831 20.797 1.00 52.91 497 GLY A N 1
ATOM 3804 C CA . GLY A 1 497 ? -3.711 21.248 20.560 1.00 52.91 497 GLY A CA 1
ATOM 3805 C C . GLY A 1 497 ? -4.485 21.522 19.262 1.00 52.91 497 GLY A C 1
ATOM 3806 O O . GLY A 1 497 ? -4.416 22.641 18.746 1.00 52.91 497 GLY A O 1
ATOM 3807 N N . SER A 1 498 ? -5.185 20.514 18.728 1.00 51.91 498 SER A N 1
ATOM 3808 C CA . SER A 1 498 ? -6.107 20.649 17.591 1.00 51.91 498 SER A CA 1
ATOM 3809 C C . SER A 1 498 ? -7.431 21.302 18.035 1.00 51.91 498 SER A C 1
ATOM 3811 O O . SER A 1 498 ? -7.605 21.686 19.190 1.00 51.91 498 SER A O 1
ATOM 3813 N N . THR A 1 499 ? -8.357 21.520 17.098 1.00 54.16 499 THR A N 1
ATOM 3814 C CA . THR A 1 499 ? -9.742 21.945 17.389 1.00 54.16 499 THR A CA 1
ATOM 3815 C C . THR A 1 499 ? -10.788 20.917 16.953 1.00 54.16 499 THR A C 1
ATOM 3817 O O . THR A 1 499 ? -11.972 21.088 17.244 1.00 54.16 499 THR A O 1
ATOM 3820 N N . SER A 1 500 ? -10.385 19.859 16.247 1.00 49.19 500 SER A N 1
ATOM 3821 C CA . SER A 1 500 ? -11.253 18.768 15.796 1.00 49.19 500 SER A CA 1
ATOM 3822 C C . SER A 1 500 ? -10.427 17.513 15.517 1.00 49.19 500 SER A C 1
ATOM 3824 O O . SER A 1 500 ? -9.270 17.608 15.111 1.00 49.19 500 SER A O 1
ATOM 3826 N N . CYS A 1 501 ? -11.052 16.353 15.712 1.00 47.56 501 CYS A N 1
ATOM 3827 C CA . CYS A 1 501 ? -10.577 15.036 15.314 1.00 47.56 501 CYS A CA 1
ATOM 3828 C C . CYS A 1 501 ? -11.356 14.514 14.086 1.00 47.56 501 CYS A C 1
ATOM 3830 O O . CYS A 1 501 ? -11.644 13.327 14.052 1.00 47.56 501 CYS A O 1
ATOM 3832 N N . GLY A 1 502 ? -11.715 15.370 13.118 1.00 40.56 502 GLY A N 1
ATOM 3833 C CA . GLY A 1 502 ? -12.054 15.024 11.719 1.00 40.56 502 GLY A CA 1
ATOM 3834 C C . GLY A 1 502 ? -13.225 14.057 11.431 1.00 40.56 502 GLY A C 1
ATOM 3835 O O . GLY A 1 502 ? -13.782 13.407 12.312 1.00 40.56 502 GLY A O 1
ATOM 3836 N N . VAL A 1 503 ? -13.596 13.961 10.147 1.00 36.97 503 VAL A N 1
ATOM 3837 C CA . VAL A 1 503 ? -14.494 12.923 9.597 1.00 36.97 503 VAL A CA 1
ATOM 3838 C C . VAL A 1 503 ? -13.626 11.764 9.112 1.00 36.97 503 VAL A C 1
ATOM 3840 O O . VAL A 1 503 ? -12.589 12.006 8.499 1.00 36.97 503 VAL A O 1
ATOM 3843 N N . ARG A 1 504 ? -14.024 10.521 9.397 1.00 40.47 504 ARG A N 1
ATOM 3844 C CA . ARG A 1 504 ? -13.228 9.337 9.044 1.00 40.47 504 ARG A CA 1
ATOM 3845 C C . ARG A 1 504 ? -13.649 8.776 7.700 1.00 40.47 504 ARG A C 1
ATOM 3847 O O . ARG A 1 504 ? -14.849 8.685 7.434 1.00 40.47 504 ARG A O 1
ATOM 3854 N N . HIS A 1 505 ? -12.674 8.373 6.897 1.00 32.81 505 HIS A N 1
ATOM 3855 C CA . HIS A 1 505 ? -12.907 7.706 5.629 1.00 32.81 505 HIS A CA 1
ATOM 3856 C C . HIS A 1 505 ? -12.486 6.237 5.737 1.00 32.81 505 HIS A C 1
ATOM 3858 O O . HIS A 1 505 ? -11.646 5.865 6.557 1.00 32.81 505 HIS A O 1
ATOM 3864 N N . ASP A 1 506 ? -13.140 5.383 4.956 1.00 31.80 506 ASP A N 1
ATOM 3865 C CA . ASP A 1 506 ? -12.697 4.007 4.785 1.00 31.80 506 ASP A CA 1
ATOM 3866 C C . ASP A 1 506 ? -11.479 4.066 3.845 1.00 31.80 506 ASP A C 1
ATOM 3868 O O . ASP A 1 506 ? -11.608 4.386 2.664 1.00 31.80 506 ASP A O 1
ATOM 3872 N N . VAL A 1 507 ? -10.276 3.871 4.387 1.00 28.33 507 VAL A N 1
ATOM 3873 C CA . VAL A 1 507 ? -9.087 3.581 3.576 1.00 28.33 507 VAL A CA 1
ATOM 3874 C C . VAL A 1 507 ? -9.083 2.080 3.331 1.00 28.33 507 VAL A C 1
ATOM 3876 O O . VAL A 1 507 ? -8.701 1.307 4.206 1.00 28.33 507 VAL A O 1
ATOM 3879 N N . GLU A 1 508 ? -9.567 1.682 2.160 1.00 26.28 508 GLU A N 1
ATOM 3880 C CA . GLU A 1 508 ? -9.348 0.344 1.617 1.00 26.28 508 GLU A CA 1
ATOM 3881 C C . GLU A 1 508 ? -8.067 0.348 0.770 1.00 26.28 508 GLU A C 1
ATOM 3883 O O . GLU A 1 508 ? -7.730 1.345 0.116 1.00 26.28 508 GLU A O 1
ATOM 3888 N N . LEU A 1 509 ? -7.360 -0.786 0.807 1.00 28.69 509 LEU A N 1
ATOM 3889 C CA . LEU A 1 509 ? -6.475 -1.204 -0.276 1.00 28.69 509 LEU A CA 1
ATOM 3890 C C . LEU A 1 509 ? -7.250 -1.108 -1.602 1.00 28.69 509 LEU A C 1
ATOM 3892 O O . LEU A 1 509 ? -8.473 -1.221 -1.646 1.00 28.69 509 LEU A O 1
ATOM 3896 N N . ALA A 1 510 ? -6.539 -0.760 -2.664 1.00 28.61 510 ALA A N 1
ATOM 3897 C CA . ALA A 1 510 ? -7.128 -0.405 -3.943 1.00 28.61 510 ALA A CA 1
ATOM 3898 C C . ALA A 1 510 ? -8.024 -1.524 -4.519 1.00 28.61 510 ALA A C 1
ATOM 3900 O O . ALA A 1 510 ? -7.470 -2.551 -4.868 1.00 28.61 510 ALA A O 1
ATOM 3901 N N . ALA A 1 511 ? -9.348 -1.283 -4.651 1.00 32.53 511 ALA A N 1
ATOM 3902 C CA . ALA A 1 511 ? -10.241 -1.695 -5.768 1.00 32.53 511 ALA A CA 1
ATOM 3903 C C . ALA A 1 511 ? -11.773 -1.525 -5.465 1.00 32.53 511 ALA A C 1
ATOM 3905 O O . ALA A 1 511 ? -12.521 -2.479 -5.344 1.00 32.53 511 ALA A O 1
ATOM 3906 N N . THR A 1 512 ? -12.310 -0.291 -5.398 1.00 29.73 512 THR A N 1
ATOM 3907 C CA . THR A 1 512 ? -13.770 0.074 -5.334 1.00 29.73 512 THR A CA 1
ATOM 3908 C C . THR A 1 512 ? -14.690 -0.508 -4.221 1.00 29.73 512 THR A C 1
ATOM 3910 O O . THR A 1 512 ? -15.151 -1.640 -4.291 1.00 29.73 512 THR A O 1
ATOM 3913 N N . GLY A 1 513 ? -15.150 0.344 -3.288 1.00 34.34 513 GLY A N 1
ATOM 3914 C CA . GLY A 1 513 ? -16.103 -0.025 -2.218 1.00 34.34 513 GLY A CA 1
ATOM 3915 C C . GLY A 1 513 ? -17.620 -0.007 -2.577 1.00 34.34 513 GLY A C 1
ATOM 3916 O O . GLY A 1 513 ? -18.036 0.640 -3.544 1.00 34.34 513 GLY A O 1
ATOM 3917 N N . PRO A 1 514 ? -18.493 -0.687 -1.792 1.00 36.69 514 PRO A N 1
ATOM 3918 C CA . PRO A 1 514 ? -19.942 -0.830 -2.041 1.00 36.69 514 PRO A CA 1
ATOM 3919 C C . PRO A 1 514 ? -20.825 0.364 -1.596 1.00 36.69 514 PRO A C 1
ATOM 3921 O O . PRO A 1 514 ? -20.492 1.089 -0.662 1.00 36.69 514 PRO A O 1
ATOM 3924 N N . ALA A 1 515 ? -22.027 0.512 -2.184 1.00 35.84 515 ALA A N 1
ATOM 3925 C CA . ALA A 1 515 ? -23.019 1.541 -1.834 1.00 35.84 515 ALA A CA 1
ATOM 3926 C C . ALA A 1 515 ? -24.153 0.998 -0.934 1.00 35.84 515 ALA A C 1
ATOM 3928 O O . ALA A 1 515 ? -24.794 -0.014 -1.233 1.00 35.84 515 ALA A O 1
ATOM 3929 N N . LEU A 1 516 ? -24.444 1.693 0.172 1.00 32.28 516 LEU A N 1
ATOM 3930 C CA . LEU A 1 516 ? -25.514 1.349 1.119 1.00 32.28 516 LEU A CA 1
ATOM 3931 C C . LEU A 1 516 ? -26.618 2.415 1.093 1.00 32.28 516 LEU A C 1
ATOM 3933 O O . LEU A 1 516 ? -26.333 3.595 1.282 1.00 32.28 516 LEU A O 1
ATOM 3937 N N . GLY A 1 517 ? -27.880 2.012 0.937 1.00 35.38 517 GLY A N 1
ATOM 3938 C CA . GLY A 1 517 ? -29.021 2.933 0.957 1.00 35.38 517 GLY A CA 1
ATOM 3939 C C . GLY A 1 517 ? -30.240 2.375 1.682 1.00 35.38 517 GLY A C 1
ATOM 3940 O O . GLY A 1 517 ? -30.326 1.186 1.987 1.00 35.38 517 GLY A O 1
ATOM 3941 N N . ARG A 1 518 ? -31.202 3.242 2.008 1.00 37.31 518 ARG A N 1
ATOM 3942 C CA . ARG A 1 518 ? -32.435 2.868 2.719 1.00 37.31 518 ARG A CA 1
ATOM 3943 C C . ARG A 1 518 ? -33.645 3.178 1.847 1.00 37.31 518 ARG A C 1
ATOM 3945 O O . ARG A 1 518 ? -33.998 4.340 1.668 1.00 37.31 518 ARG A O 1
ATOM 3952 N N . ILE A 1 519 ? -34.326 2.135 1.376 1.00 45.91 519 ILE A N 1
ATOM 3953 C CA . ILE A 1 519 ? -35.564 2.254 0.598 1.00 45.91 519 ILE A CA 1
ATOM 3954 C C . ILE A 1 519 ? -36.738 1.932 1.530 1.00 45.91 519 ILE A C 1
ATOM 3956 O O . ILE A 1 519 ? -37.041 0.777 1.830 1.00 45.91 519 ILE A O 1
ATOM 3960 N N . GLY A 1 520 ? -37.395 2.978 2.034 1.00 53.47 520 GLY A N 1
ATOM 3961 C CA . GLY A 1 520 ? -38.437 2.845 3.057 1.00 53.47 520 GLY A CA 1
ATOM 3962 C C . GLY A 1 520 ? -37.867 2.413 4.416 1.00 53.47 520 GLY A C 1
ATOM 3963 O O . GLY A 1 520 ? -37.034 3.108 4.995 1.00 53.47 520 GLY A O 1
ATOM 3964 N N . GLU A 1 521 ? -38.327 1.278 4.947 1.00 42.97 521 GLU A N 1
ATOM 3965 C CA . GLU A 1 521 ? -37.819 0.683 6.201 1.00 42.97 521 GLU A CA 1
ATOM 3966 C C . GLU A 1 521 ? -36.689 -0.336 5.963 1.00 42.97 521 GLU A C 1
ATOM 3968 O O . GLU A 1 521 ? -36.073 -0.810 6.915 1.00 42.97 521 GLU A O 1
ATOM 3973 N N . THR A 1 522 ? -36.407 -0.684 4.705 1.00 41.31 522 THR A N 1
ATOM 3974 C CA . THR A 1 522 ? -35.469 -1.749 4.342 1.00 41.31 522 THR A CA 1
ATOM 3975 C C . THR A 1 522 ? -34.130 -1.152 3.919 1.00 41.31 522 THR A C 1
ATOM 3977 O O . THR A 1 522 ? -34.071 -0.279 3.052 1.00 41.31 522 THR A O 1
ATOM 3980 N N . ILE A 1 523 ? -33.046 -1.623 4.539 1.00 42.50 523 ILE A N 1
ATOM 3981 C CA . ILE A 1 523 ? -31.677 -1.289 4.130 1.00 42.50 523 ILE A CA 1
ATOM 3982 C C . ILE A 1 523 ? -31.318 -2.164 2.933 1.00 42.50 523 ILE A C 1
ATOM 3984 O O . ILE A 1 523 ? -31.612 -3.357 2.928 1.00 42.50 523 ILE A O 1
ATOM 3988 N N . VAL A 1 524 ? -30.707 -1.572 1.918 1.00 40.91 524 VAL A N 1
ATOM 3989 C CA . VAL A 1 524 ? -30.331 -2.233 0.676 1.00 40.91 524 VAL A CA 1
ATOM 3990 C C . VAL A 1 524 ? -28.850 -1.970 0.420 1.00 40.91 524 VAL A C 1
ATOM 3992 O O . VAL A 1 524 ? -28.388 -0.834 0.485 1.00 40.91 524 VAL A O 1
ATOM 3995 N N . LEU A 1 525 ? -28.114 -3.044 0.162 1.00 41.88 525 LEU A N 1
ATOM 3996 C CA . LEU A 1 525 ? -26.703 -3.046 -0.197 1.00 41.88 525 LEU A CA 1
ATOM 3997 C C . LEU A 1 525 ? -26.606 -3.267 -1.703 1.00 41.88 525 LEU A C 1
ATOM 3999 O O . LEU A 1 525 ? -27.076 -4.292 -2.202 1.00 41.88 525 LEU A O 1
ATOM 4003 N N . ALA A 1 526 ? -26.012 -2.313 -2.409 1.00 43.31 526 ALA A N 1
ATOM 4004 C CA . ALA A 1 526 ? -25.790 -2.376 -3.841 1.00 43.31 526 ALA A CA 1
ATOM 4005 C C . ALA A 1 526 ? -24.289 -2.265 -4.124 1.00 43.31 526 ALA A C 1
ATOM 4007 O O . ALA A 1 526 ? -23.625 -1.334 -3.676 1.00 43.31 526 ALA A O 1
ATOM 4008 N N . ARG A 1 527 ? -23.740 -3.248 -4.832 1.00 53.41 527 ARG A N 1
ATOM 4009 C CA . ARG A 1 527 ? -22.305 -3.341 -5.113 1.00 53.41 527 ARG A CA 1
ATOM 4010 C C . ARG A 1 527 ? -22.097 -3.404 -6.608 1.00 53.41 527 ARG A C 1
ATOM 4012 O O . ARG A 1 527 ? -22.832 -4.114 -7.295 1.00 53.41 527 ARG A O 1
ATOM 4019 N N . VAL A 1 528 ? -21.117 -2.654 -7.072 1.00 48.22 528 VAL A N 1
ATOM 4020 C CA . VAL A 1 528 ? -20.641 -2.713 -8.445 1.00 48.22 528 VAL A CA 1
ATOM 4021 C C . VAL A 1 528 ? -19.515 -3.732 -8.442 1.00 48.22 528 VAL A C 1
ATOM 4023 O O . VAL A 1 528 ? -18.659 -3.665 -7.566 1.00 48.22 528 VAL A O 1
ATOM 4026 N N . ASP A 1 529 ? -19.574 -4.723 -9.326 1.00 48.38 529 ASP A N 1
ATOM 4027 C CA . ASP A 1 529 ? -18.427 -5.621 -9.473 1.00 48.38 529 ASP A CA 1
ATOM 4028 C C . ASP A 1 529 ? -17.227 -4.866 -10.071 1.00 48.38 529 ASP A C 1
ATOM 4030 O O . ASP A 1 529 ? -17.386 -3.771 -10.622 1.00 48.38 529 ASP A O 1
ATOM 4034 N N . ALA A 1 530 ? -16.030 -5.446 -9.990 1.00 39.38 530 ALA A N 1
ATOM 4035 C CA . ALA A 1 530 ? -14.807 -4.815 -10.485 1.00 39.38 530 ALA A CA 1
ATOM 4036 C C . ALA A 1 530 ? -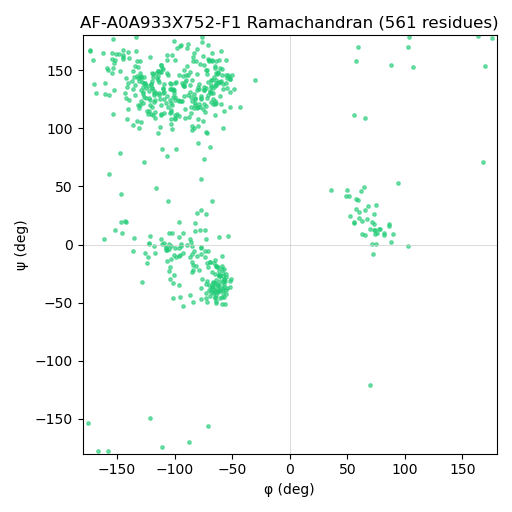14.876 -4.432 -11.983 1.00 39.38 530 ALA A C 1
ATOM 4038 O O . ALA A 1 530 ? -14.180 -3.518 -12.426 1.00 39.38 530 ALA A O 1
ATOM 4039 N N . SER A 1 531 ? -15.774 -5.057 -12.762 1.00 45.19 531 SER A N 1
ATOM 4040 C CA . SER A 1 531 ? -15.990 -4.756 -14.184 1.00 45.19 531 SER A CA 1
ATOM 4041 C C . SER A 1 531 ? -16.882 -3.536 -14.440 1.00 45.19 531 SER A C 1
ATOM 4043 O O . SER A 1 531 ? -16.891 -2.993 -15.540 1.00 45.19 531 SER A O 1
ATOM 4045 N N . ARG A 1 532 ? -17.665 -3.099 -13.450 1.00 45.91 532 ARG A N 1
ATOM 4046 C CA . ARG A 1 532 ? -18.698 -2.056 -13.557 1.00 45.91 532 ARG A CA 1
ATOM 4047 C C . ARG A 1 532 ? -19.872 -2.344 -14.493 1.00 45.91 532 ARG A C 1
ATOM 4049 O O . ARG A 1 532 ? -20.689 -1.449 -14.692 1.00 45.91 532 ARG A O 1
ATOM 4056 N N . PHE A 1 533 ? -20.045 -3.552 -15.027 1.00 51.72 533 PHE A N 1
ATOM 4057 C CA . PHE A 1 533 ? -21.183 -3.878 -15.910 1.00 51.72 533 PHE A CA 1
ATOM 4058 C C . PHE A 1 533 ? -22.324 -4.639 -15.227 1.00 51.72 533 PHE A C 1
ATOM 4060 O O . PHE A 1 533 ? -23.409 -4.733 -15.802 1.00 51.72 533 PHE A O 1
ATOM 4067 N N . SER A 1 534 ? -22.133 -5.102 -13.990 1.00 52.94 534 SER A N 1
ATOM 4068 C CA . SER A 1 534 ? -23.186 -5.708 -13.172 1.00 52.94 534 SER A CA 1
ATOM 4069 C C . SER A 1 534 ? -23.302 -5.002 -11.820 1.00 52.94 534 SER A C 1
ATOM 4071 O O . SER A 1 534 ? -22.304 -4.663 -11.180 1.00 52.94 534 SER A O 1
ATOM 4073 N N . VAL A 1 535 ? -24.537 -4.782 -11.357 1.00 62.06 535 VAL A N 1
ATOM 4074 C CA . VAL A 1 535 ? -24.828 -4.299 -9.997 1.00 62.06 535 VAL A CA 1
ATOM 4075 C C . VAL A 1 535 ? -25.514 -5.405 -9.216 1.00 62.06 535 VAL A C 1
ATOM 4077 O O . VAL A 1 535 ? -26.614 -5.837 -9.567 1.00 62.06 535 VAL A O 1
ATOM 4080 N N . ARG A 1 536 ? -24.911 -5.839 -8.110 1.00 62.31 536 ARG A N 1
ATOM 4081 C CA . ARG A 1 536 ? -25.519 -6.810 -7.195 1.00 62.31 536 ARG A CA 1
ATOM 4082 C C . ARG A 1 536 ? -26.250 -6.099 -6.071 1.00 62.31 536 ARG A C 1
ATOM 4084 O O . ARG A 1 536 ? -25.645 -5.331 -5.331 1.00 62.31 536 ARG A O 1
ATOM 4091 N N . VAL A 1 537 ? -27.538 -6.399 -5.914 1.00 62.16 537 VAL A N 1
ATOM 4092 C CA . VAL A 1 537 ? -28.413 -5.764 -4.920 1.00 62.16 537 VAL A CA 1
ATOM 4093 C C . VAL A 1 537 ? -28.943 -6.791 -3.920 1.00 62.16 537 VAL A C 1
ATOM 4095 O O . VAL A 1 537 ? -29.438 -7.852 -4.306 1.00 62.16 537 VAL A O 1
ATOM 4098 N N . GLN A 1 538 ? -28.854 -6.474 -2.627 1.00 55.62 538 GLN A N 1
ATOM 4099 C CA . GLN A 1 538 ? -29.303 -7.310 -1.509 1.00 55.62 538 GLN A CA 1
ATOM 4100 C C . GLN A 1 538 ? -30.083 -6.483 -0.488 1.00 55.62 538 GLN A C 1
ATOM 4102 O O . GLN A 1 538 ? -29.673 -5.382 -0.136 1.00 55.62 538 GLN A O 1
ATOM 4107 N N . ALA A 1 539 ? -31.190 -7.019 0.025 1.00 54.69 539 ALA A N 1
ATOM 4108 C CA . ALA A 1 539 ? -31.992 -6.374 1.060 1.00 54.69 539 ALA A CA 1
ATOM 4109 C C . ALA A 1 539 ? -31.660 -6.937 2.446 1.00 54.69 539 ALA A C 1
ATOM 4111 O O . ALA A 1 539 ? -31.486 -8.143 2.613 1.00 54.69 539 ALA A O 1
ATOM 4112 N N . TYR A 1 540 ? -31.595 -6.068 3.448 1.00 45.38 540 TYR A N 1
ATOM 4113 C CA . TYR A 1 540 ? -31.389 -6.451 4.836 1.00 45.38 540 TYR A CA 1
ATOM 4114 C C . TYR A 1 540 ? -32.693 -6.987 5.425 1.00 45.38 540 TYR A C 1
ATOM 4116 O O . TYR A 1 540 ? -33.692 -6.270 5.519 1.00 45.38 540 TYR A O 1
ATOM 4124 N N . GLU A 1 541 ? -32.679 -8.251 5.843 1.00 51.06 541 GLU A N 1
ATOM 4125 C CA . GLU A 1 541 ? -33.844 -8.943 6.407 1.00 51.06 541 GLU A CA 1
ATOM 4126 C C . GLU A 1 541 ? -33.882 -8.872 7.946 1.00 51.06 541 GLU A C 1
ATOM 4128 O O . GLU A 1 541 ? -34.826 -9.359 8.573 1.00 51.06 541 GLU A O 1
ATOM 4133 N N . GLY A 1 542 ? -32.873 -8.244 8.564 1.00 34.94 542 GLY A N 1
ATOM 4134 C CA . GLY A 1 542 ? -32.719 -8.152 10.015 1.00 34.94 542 GLY A CA 1
ATOM 4135 C C . GLY A 1 542 ? -31.957 -9.334 10.626 1.00 34.94 542 GLY A C 1
ATOM 4136 O O . GLY A 1 542 ? -31.930 -10.443 10.087 1.00 34.94 542 GLY A O 1
ATOM 4137 N N . GLY A 1 543 ? -31.333 -9.092 11.784 1.00 37.19 543 GLY A N 1
ATOM 4138 C CA . GLY A 1 543 ? -30.540 -10.098 12.500 1.00 37.19 543 GLY A CA 1
ATOM 4139 C C . GLY A 1 543 ? -29.344 -10.598 11.689 1.00 37.19 543 GLY A C 1
ATOM 4140 O O . GLY A 1 543 ? -29.166 -11.807 11.581 1.00 37.19 543 GLY A O 1
ATOM 4141 N N . GLU A 1 544 ? -28.595 -9.675 11.073 1.00 35.19 544 GLU A N 1
ATOM 4142 C CA . GLU A 1 544 ? -27.375 -9.942 10.281 1.00 35.19 544 GLU A CA 1
ATOM 4143 C C . GLU A 1 544 ? -27.586 -10.751 8.990 1.00 35.19 544 GLU A C 1
ATOM 4145 O O . GLU A 1 544 ? -26.627 -11.121 8.315 1.00 35.19 544 GLU A O 1
ATOM 4150 N N . ARG A 1 545 ? -28.837 -11.003 8.591 1.00 39.09 545 ARG A N 1
ATOM 4151 C CA . ARG A 1 545 ? -29.151 -11.733 7.359 1.00 39.09 545 ARG A CA 1
ATOM 4152 C C . ARG A 1 545 ? -29.523 -10.790 6.222 1.00 39.09 545 ARG A C 1
ATOM 4154 O O . ARG A 1 545 ? -30.274 -9.830 6.404 1.00 39.09 545 ARG A O 1
ATOM 4161 N N . TRP A 1 546 ? -29.018 -11.121 5.040 1.00 46.75 546 TRP A N 1
ATOM 4162 C CA . TRP A 1 546 ? -29.296 -10.441 3.781 1.00 46.75 546 TRP A CA 1
ATOM 4163 C C . TRP A 1 546 ? -30.016 -11.389 2.831 1.00 46.75 546 TRP A C 1
ATOM 4165 O O . TRP A 1 546 ? -29.755 -12.595 2.831 1.00 46.75 546 TRP A O 1
ATOM 4175 N N . SER A 1 547 ? -30.891 -10.844 1.993 1.00 59.59 547 SER A N 1
ATOM 4176 C CA . SER A 1 547 ? -31.511 -11.608 0.919 1.00 59.59 547 SER A CA 1
ATOM 4177 C C . SER A 1 547 ? -30.445 -12.130 -0.061 1.00 59.59 547 SER A C 1
ATOM 4179 O O . SER A 1 547 ? -29.355 -11.549 -0.176 1.00 59.59 547 SER A O 1
ATOM 4181 N N . PRO A 1 548 ? -30.746 -13.186 -0.840 1.00 64.94 548 PRO A N 1
ATOM 4182 C CA . PRO A 1 548 ? -29.928 -13.554 -1.991 1.00 64.94 548 PRO A CA 1
ATOM 4183 C C . PRO A 1 548 ? -29.710 -12.353 -2.922 1.00 64.94 548 PRO A C 1
ATOM 4185 O O . PRO A 1 548 ? -30.616 -11.533 -3.096 1.00 64.94 548 PRO A O 1
ATOM 4188 N N . ALA A 1 549 ? -28.510 -12.247 -3.494 1.00 56.38 549 ALA A N 1
ATOM 4189 C CA . ALA A 1 549 ? -28.157 -11.158 -4.396 1.00 56.38 549 ALA A CA 1
ATOM 4190 C C . ALA A 1 549 ? -28.921 -11.259 -5.716 1.00 56.38 549 ALA A C 1
ATOM 4192 O O . ALA A 1 549 ? -28.976 -12.321 -6.339 1.00 56.38 549 ALA A O 1
ATOM 4193 N N . ILE A 1 550 ? -29.491 -10.136 -6.140 1.00 61.03 550 ILE A N 1
ATOM 4194 C CA . ILE A 1 550 ? -30.104 -9.977 -7.454 1.00 61.03 550 ILE A CA 1
ATOM 4195 C C . ILE A 1 550 ? -29.125 -9.177 -8.309 1.00 61.03 550 ILE A C 1
ATOM 4197 O O . ILE A 1 550 ? -28.753 -8.067 -7.933 1.00 61.03 550 ILE A O 1
ATOM 4201 N N . ALA A 1 551 ? -28.699 -9.754 -9.431 1.00 66.25 551 ALA A N 1
ATOM 4202 C CA . ALA A 1 551 ? -27.851 -9.077 -10.404 1.00 66.25 551 ALA A CA 1
ATOM 4203 C C . ALA A 1 551 ? -28.710 -8.219 -11.341 1.00 66.25 551 ALA A C 1
ATOM 4205 O O . ALA A 1 551 ? -29.712 -8.687 -11.893 1.00 66.25 551 ALA A O 1
ATOM 4206 N N . LEU A 1 552 ? -28.326 -6.957 -11.491 1.00 58.81 552 LEU A N 1
ATOM 4207 C CA . LEU A 1 552 ? -28.866 -6.027 -12.468 1.00 58.81 552 LEU A CA 1
ATOM 4208 C C . LEU A 1 552 ? -27.784 -5.787 -13.515 1.00 58.81 552 LEU A C 1
ATOM 4210 O O . LEU A 1 552 ? -26.678 -5.392 -13.168 1.00 58.81 552 LEU A O 1
ATOM 4214 N N . GLU A 1 553 ? -28.133 -6.009 -14.779 1.00 66.75 553 GLU A N 1
ATOM 4215 C CA . GLU A 1 553 ? -27.223 -5.958 -15.931 1.00 66.75 553 GLU A CA 1
ATOM 4216 C C . GLU A 1 553 ? -27.574 -4.730 -16.795 1.00 66.75 553 GLU A C 1
ATOM 4218 O O . GLU A 1 553 ? -28.390 -4.824 -17.724 1.00 66.75 553 GLU A O 1
ATOM 4223 N N . PRO A 1 554 ? -27.092 -3.530 -16.434 1.00 51.31 554 PRO A N 1
ATOM 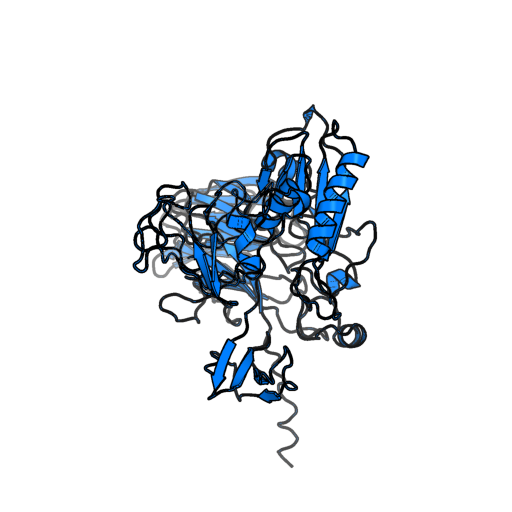4224 C CA . PRO A 1 554 ? -27.336 -2.316 -17.197 1.00 51.31 554 PRO A CA 1
ATOM 4225 C C . PRO A 1 554 ? -26.682 -2.372 -18.580 1.00 51.31 554 PRO A C 1
ATOM 4227 O O . PRO A 1 554 ? -25.677 -3.030 -18.814 1.00 51.31 554 PRO A O 1
ATOM 4230 N N . SER A 1 555 ? -27.252 -1.633 -19.531 1.00 43.44 555 SER A N 1
ATOM 4231 C CA . SER A 1 555 ? -26.806 -1.630 -20.932 1.00 43.44 555 SER A CA 1
ATOM 4232 C C . SER A 1 555 ? -25.478 -0.890 -21.179 1.00 43.44 555 SER A C 1
ATOM 4234 O O . SER A 1 555 ? -25.172 -0.568 -22.325 1.00 43.44 555 SER A O 1
ATOM 4236 N N . GLY A 1 556 ? -24.741 -0.546 -20.124 1.00 43.34 556 GLY A N 1
ATOM 4237 C CA . GLY A 1 556 ? -23.495 0.215 -20.144 1.00 43.34 556 GLY A CA 1
ATOM 4238 C C . GLY A 1 556 ? -22.861 0.260 -18.748 1.00 43.34 556 GLY A C 1
ATOM 4239 O O . GLY A 1 556 ? -23.533 -0.106 -17.779 1.00 43.34 556 GLY A O 1
ATOM 4240 N N . PRO A 1 557 ? -21.595 0.700 -18.642 1.00 36.47 557 PRO A N 1
ATOM 4241 C CA . PRO A 1 557 ? -20.859 0.665 -17.388 1.00 36.47 557 PRO A CA 1
ATOM 4242 C C . PRO A 1 557 ? -21.502 1.597 -16.359 1.00 36.47 557 PRO A C 1
ATOM 4244 O O . PRO A 1 557 ? -21.915 2.723 -16.654 1.00 36.47 557 PRO A O 1
ATOM 4247 N N . VAL A 1 558 ? -21.604 1.100 -15.137 1.00 38.88 558 VAL A N 1
ATOM 4248 C CA . VAL A 1 558 ? -22.241 1.743 -13.998 1.00 38.88 558 VAL A CA 1
ATOM 4249 C C . VAL A 1 558 ? -21.269 2.760 -13.431 1.00 38.88 558 VAL A C 1
ATOM 4251 O O . VAL A 1 558 ? -20.312 2.427 -12.739 1.00 38.88 558 VAL A O 1
ATOM 4254 N N . SER A 1 559 ? -21.508 4.026 -13.757 1.00 35.50 559 SER A N 1
ATOM 4255 C CA . SER A 1 559 ? -20.702 5.147 -13.274 1.00 35.50 559 SER A CA 1
ATOM 4256 C C . SER A 1 559 ? -21.038 5.556 -11.839 1.00 35.50 559 SER A C 1
ATOM 4258 O O . SER A 1 559 ? -20.228 6.205 -11.190 1.00 35.50 559 SER A O 1
ATOM 4260 N N . GLU A 1 560 ? -22.240 5.220 -11.366 1.00 35.59 560 GLU A N 1
ATOM 4261 C CA . GLU A 1 560 ? -22.751 5.572 -10.042 1.00 35.59 560 GLU A CA 1
ATOM 4262 C C . GLU A 1 560 ? -23.916 4.637 -9.676 1.00 35.59 560 GLU A C 1
ATOM 4264 O O . GLU A 1 560 ? -24.768 4.341 -10.519 1.00 35.59 560 GLU A O 1
ATOM 4269 N N . VAL A 1 561 ? -23.977 4.188 -8.419 1.00 36.53 561 VAL A N 1
ATOM 4270 C CA . VAL A 1 561 ? -25.138 3.475 -7.865 1.00 36.53 561 VAL A CA 1
ATOM 4271 C C . VAL A 1 561 ? -25.784 4.359 -6.805 1.00 36.53 561 VAL A C 1
ATOM 4273 O O . VAL A 1 561 ? -25.302 4.446 -5.679 1.00 36.53 561 VAL A O 1
ATOM 4276 N N . VAL A 1 562 ? -26.882 5.020 -7.176 1.00 37.03 562 VAL A N 1
ATOM 4277 C CA . VAL A 1 562 ? -27.689 5.849 -6.268 1.00 37.03 562 VAL A CA 1
ATOM 4278 C C . VAL A 1 562 ? -28.874 5.017 -5.783 1.00 37.03 562 VAL A C 1
ATOM 4280 O O . VAL A 1 562 ? -29.737 4.653 -6.585 1.00 37.03 562 VAL A O 1
ATOM 4283 N N . VAL A 1 563 ? -28.891 4.686 -4.489 1.00 34.09 563 VAL A N 1
ATOM 4284 C CA . VAL A 1 563 ? -29.944 3.880 -3.837 1.00 34.09 563 VAL A CA 1
ATOM 4285 C C . VAL A 1 563 ? -30.976 4.765 -3.155 1.00 34.09 563 VAL A C 1
ATOM 4287 O O . VAL A 1 563 ? -30.567 5.623 -2.340 1.00 34.09 563 VAL A O 1
#

Foldseek 3Di:
DPPVVVVPPDPPLQFAKDFADWAAPQWQAKEWQQQQPPLAIWIWTAGPVQFIWTFGAFLLQYTFPIDGDGGHDPAWQYWYWFDDDPPDAFIWIWIDHQFKIKIFTGYNNDTDDIAMDTDPPPFTWHDWYDDPRWIWTDGDPQAIWTWDDDPHDTDTDDGDDDDADDDDHDDFPAQAPPRDDDDFSHKDWTPRNSPPDTKIWGWGFHPPPHTIIIIMITDDDDDCQSNSLQAHPVRCVVLVADSNDQQRFQQSRGPNCLVVHHTPPDAQPVSHDRSFAAEAEEEEAEAPPDDPVLLVVLQVLLQVQQLPAQRATNVGGDGHGYRYDYFDYQYPVLDDAFVSNCVVRVDPSCGRPHAYEYEYCADAWAEAQCHRTIYGYSHNLSVNLRVCSVQRDALQLAFDDSQPLLQQACSRPQPVQHFLNHNSVHHGGPCPSQQDKAFLAFGQQKDQAACVVSVSCCGPPRNWDWDGPDRGMIGTPQAPPPDRDPTGDHDDNRPPPDRIRDHHDDDDNDADDWDWDDDDPWIKTWGQPSQQQKIWIWIDPDPPDIDPTDIDGDPDGHPDDDD

Nearest PDB structures (foldseek):
  8r8r-assembly1_A  TM=4.181E-01  e=1.458E-03  Homo sapiens
  3nom-assembly2_B  TM=4.310E-01  e=2.636E-02  Zymomonas mobilis subsp. mobilis ATCC 10988
  3mbr-assembly1_X  TM=2.886E-01  e=9.677E-03  Xanthomonas campestris pv. campestris
  7n61-assembly1_0S  TM=3.089E-01  e=1.849E-01  Chlamydomonas reinhardtii
  6ptj-assembly1_G  TM=2.355E-01  e=9.293E-01  Saccharomyces cerevisiae S288C

pLDDT: mean 72.42, std 18.9, range [25.33, 97.81]

Radius of gyration: 26.81 Å; Cα contacts (8 Å, |Δi|>4): 1238; chains: 1; bounding box: 68×53×80 Å